Protein AF-A0A8H3FH02-F1 (afdb_monomer)

Solvent-accessible surface area (backbone atoms only — not comparable to full-atom values): 19212 Å² total; per-residue (Å²): 141,71,74,46,73,51,76,43,58,84,90,70,47,89,84,60,78,28,44,41,47,45,106,85,42,59,60,66,54,68,61,43,50,84,48,37,32,36,49,72,58,80,40,27,38,37,38,28,32,47,21,92,92,36,72,25,46,79,49,64,42,55,67,53,81,52,27,40,33,67,40,64,47,48,38,10,27,44,25,32,32,37,25,33,61,51,25,53,79,25,41,33,43,32,38,32,33,20,25,35,51,50,37,15,39,27,89,83,17,77,44,23,60,41,19,30,52,68,69,40,38,74,32,25,24,65,16,52,25,58,52,62,57,54,86,32,32,66,32,62,58,73,57,51,98,70,28,23,50,44,17,18,28,11,27,25,40,34,70,32,41,27,33,26,52,22,50,35,32,30,47,15,17,19,77,46,95,38,54,36,80,26,49,74,70,49,36,71,65,46,30,16,62,83,36,49,67,54,29,50,35,36,29,61,31,78,64,44,54,15,74,80,32,77,48,40,28,67,72,45,56,39,33,44,37,40,35,31,39,23,78,72,68,34,68,81,39,48,32,52,36,39,43,45,36,35,38,46,96,56,41,71,41,72,45,60,54,35,65,45,79,73,42,74,78,44,46,53,52,30,63,65,51,46,53,28,46,23,63,52,46,75,45,84,62,47,37,61,77,26,47,29,44,46,36,42,32,52,41,25,69,74,21,20,30,43,36,44,34,30,43,62,29,92,86,60,21,38,24,76,52,26,4,43,30,61,82,90,59,80,63,67,61,21,46,21,31,86,39,59,82,85,46,15,45,46,80,55,43,58,67,79,43,25,85,23,35,33,34,44,24,68,38,26,39,34,53,68,79,60,68,69,80,50,75,80,75,57,71,60,79,96,42,76,88

Secondary structure (DSSP, 8-state):
--PEEP-------SS--EEBSSTT-EE----HHHHH-EEEETTEEEEESEETTEE-EEEE-EEETTEEPEE--TTEEEEEEEEEEE--TTEEEEEEEE---TTTTTTT-TTB-SGGGGT----BTT--S--SEETTEE--TT-BTTB-S-EEE--EEEEEEE-SS-EEEEEE-BS-SS-EEE-TTHHHHSB-SS-EEEETTTTT-TTSEETTSSEEGGGS-EEEEEEEEETTSSTTS-EEEEEEEEEETTEEEEPPPP--TTS-S-SSEEHHHHHHHHHHTT---HHHHTTHHHHHHHHHHT-EEEEEEEEE-TTTTTHHHHSBSSTT--STT-B-SSS-TT---HHHHHHHSTT-EEEEEEEEEEETT-S---SS--EETTEE-

Nearest PDB structures (foldseek):
  1z3t-assembly1_A  TM=9.925E-01  e=2.910E-57  Phanerodontia chrysosporium
  2yg1-assembly2_B  TM=9.879E-01  e=1.497E-54  Heterobasidion annosum
  2yg1-assembly1_A  TM=9.868E-01  e=8.171E-54  Heterobasidion annosum
  5mcc-assembly2_B  TM=9.811E-01  e=7.712E-50  Daphnia pulex
  5mcc-assembly1_A  TM=9.808E-01  e=1.696E-49  Daphnia pulex

InterPro domains:
  IPR001722 Glycoside hydrolase, family 7 [PF00840] (22-372)
  IPR001722 Glycoside hydrolase, family 7 [PR00734] (13-32)
  IPR001722 Glycoside hydrolase, family 7 [PR00734] (68-88)
  IPR001722 Glycoside hydrolase, family 7 [PR00734] (88-106)
  IPR001722 Glycoside hydrolase, family 7 [PR00734] (112-128)
  IPR001722 Glycoside hydrolase, family 7 [PR00734] (151-174)
  IPR001722 Glycoside hydrolase, family 7 [PR00734] (215-228)
  IPR001722 Glycoside hydrolase, family 7 [PR00734] (304-323)
  IPR001722 Glycoside hydrolase, family 7 [PR00734] (354-371)
  IPR001722 Glycoside hydrolase, family 7 [PTHR33753] (22-372)
  IPR001722 Glycoside hydrolase, family 7 [cd07999] (23-366)
  IPR013320 Concanavalin A-like lectin/glucanase domain superfamily [SSF49899] (23-374)
  IPR037019 Glycoside hydrolase family 7, catalytic domain superfamily [G3DSA:2.70.100.10] (12-375)

Radius of gyration: 19.91 Å; Cα contacts (8 Å, |Δi|>4): 1061; chains: 1; bounding box: 54×48×49 Å

Structure (mmCIF, N/CA/C/O backbone):
data_AF-A0A8H3FH02-F1
#
_entry.id   AF-A0A8H3FH02-F1
#
loop_
_atom_site.group_PDB
_atom_site.id
_atom_site.type_symbol
_atom_site.label_atom_id
_atom_site.label_alt_id
_atom_site.label_comp_id
_atom_site.label_asym_id
_atom_site.label_entity_id
_atom_site.label_seq_id
_atom_site.pdbx_PDB_ins_code
_atom_site.Cartn_x
_atom_site.Cartn_y
_atom_site.Cartn_z
_atom_site.occupancy
_atom_site.B_iso_or_equiv
_atom_site.auth_seq_id
_atom_site.auth_comp_id
_atom_site.auth_asym_id
_atom_site.auth_atom_id
_atom_site.pdbx_PDB_model_num
ATOM 1 N N . MET A 1 1 ? -4.392 -26.216 10.093 1.00 33.03 1 MET A N 1
ATOM 2 C CA . MET A 1 1 ? -3.441 -25.429 10.916 1.00 33.03 1 MET A CA 1
ATOM 3 C C . MET A 1 1 ? -2.000 -25.574 10.419 1.00 33.03 1 MET A C 1
ATOM 5 O O . MET A 1 1 ? -1.136 -26.096 11.113 1.00 33.03 1 MET A O 1
ATOM 9 N N . SER A 1 2 ? -1.725 -25.128 9.193 1.00 32.81 2 SER A N 1
ATOM 10 C CA . SER A 1 2 ? -0.355 -24.883 8.726 1.00 32.81 2 SER A CA 1
ATOM 11 C C . SER A 1 2 ? -0.203 -23.371 8.617 1.00 32.81 2 SER A C 1
ATOM 13 O O . SER A 1 2 ? -0.520 -22.789 7.584 1.00 32.81 2 SER A O 1
ATOM 15 N N . ASN A 1 3 ? 0.233 -22.737 9.704 1.00 31.92 3 ASN A N 1
ATOM 16 C CA . ASN A 1 3 ? 0.634 -21.336 9.659 1.00 31.92 3 ASN A CA 1
ATOM 17 C C . ASN A 1 3 ? 1.955 -21.263 8.903 1.00 31.92 3 ASN A C 1
ATOM 19 O O . ASN A 1 3 ? 2.877 -22.033 9.186 1.00 31.92 3 ASN A O 1
ATOM 23 N N . ARG A 1 4 ? 2.037 -20.377 7.912 1.00 53.09 4 ARG A N 1
ATOM 24 C CA . ARG A 1 4 ? 3.291 -20.097 7.219 1.00 53.09 4 ARG A CA 1
ATOM 25 C C . ARG A 1 4 ? 3.812 -18.762 7.728 1.00 53.09 4 ARG A C 1
ATOM 27 O O . ARG A 1 4 ? 3.111 -17.757 7.655 1.00 53.09 4 ARG A O 1
ATOM 34 N N . GLU A 1 5 ? 5.022 -18.784 8.262 1.00 36.34 5 GLU A N 1
ATOM 35 C CA . GLU A 1 5 ? 5.764 -17.592 8.663 1.00 36.34 5 GLU A CA 1
ATOM 36 C C . GLU A 1 5 ? 6.735 -17.231 7.538 1.00 36.34 5 GLU A C 1
ATOM 38 O O . GLU A 1 5 ? 7.354 -18.112 6.930 1.00 36.34 5 GLU A O 1
ATOM 43 N N . ALA A 1 6 ? 6.849 -15.941 7.222 1.00 38.97 6 ALA A N 1
ATOM 44 C CA . ALA A 1 6 ? 7.897 -15.462 6.330 1.00 38.97 6 ALA A CA 1
ATOM 45 C C . ALA A 1 6 ? 9.110 -15.073 7.171 1.00 38.97 6 ALA A C 1
ATOM 47 O O . ALA A 1 6 ? 9.019 -14.194 8.024 1.00 38.97 6 ALA A O 1
ATOM 48 N N . SER A 1 7 ? 10.272 -15.653 6.869 1.00 34.09 7 SER A N 1
ATOM 49 C CA . SER A 1 7 ? 11.536 -14.982 7.161 1.00 34.09 7 SER A CA 1
ATOM 50 C C . SER A 1 7 ? 11.558 -13.698 6.335 1.00 34.09 7 SER A C 1
ATOM 52 O O . SER A 1 7 ? 11.570 -13.758 5.100 1.00 34.09 7 SER A O 1
ATOM 54 N N . VAL A 1 8 ? 11.467 -12.545 6.990 1.00 33.88 8 VAL A N 1
ATOM 55 C CA . VAL A 1 8 ? 11.400 -11.262 6.297 1.00 33.88 8 VAL A CA 1
ATOM 56 C C . VAL A 1 8 ? 12.713 -11.016 5.554 1.00 33.88 8 VAL A C 1
ATOM 58 O O . VAL A 1 8 ? 13.778 -11.037 6.155 1.00 33.88 8 VAL A O 1
ATOM 61 N N . ALA A 1 9 ? 12.584 -10.811 4.239 1.00 37.22 9 ALA A N 1
ATOM 62 C CA . ALA A 1 9 ? 13.593 -10.318 3.302 1.00 37.22 9 ALA A CA 1
ATOM 63 C C . ALA A 1 9 ? 14.990 -10.974 3.384 1.00 37.22 9 ALA A C 1
ATOM 65 O O . ALA A 1 9 ? 15.837 -10.604 4.193 1.00 37.22 9 ALA A O 1
ATOM 66 N N . ARG A 1 10 ? 15.303 -11.862 2.428 1.00 34.50 10 ARG A N 1
ATOM 67 C CA . ARG A 1 10 ? 16.705 -12.089 2.046 1.00 34.50 10 ARG A CA 1
ATOM 68 C C . ARG A 1 10 ? 17.214 -10.838 1.335 1.00 34.50 10 ARG A C 1
ATOM 70 O O . ARG A 1 10 ? 16.875 -10.600 0.179 1.00 34.50 10 ARG A O 1
ATOM 77 N N . LEU A 1 11 ? 18.012 -10.043 2.038 1.00 35.88 11 LEU A N 1
ATOM 78 C CA . LEU A 1 11 ? 18.842 -9.011 1.432 1.00 35.88 11 LEU A CA 1
ATOM 79 C C . LEU A 1 11 ? 20.050 -9.705 0.791 1.00 35.88 11 LEU A C 1
ATOM 81 O O . LEU A 1 11 ? 21.079 -9.884 1.432 1.00 35.88 11 LEU A O 1
ATOM 85 N N . GLU A 1 12 ? 19.919 -10.160 -0.453 1.00 38.66 12 GLU A N 1
ATOM 86 C CA . GLU A 1 12 ? 21.039 -10.738 -1.202 1.00 38.66 12 GLU A CA 1
ATOM 87 C C . GLU A 1 12 ? 21.181 -10.055 -2.564 1.00 38.66 12 GLU A C 1
ATOM 89 O O . GLU A 1 12 ? 20.394 -10.305 -3.469 1.00 38.66 12 GLU A O 1
ATOM 94 N N . SER A 1 13 ? 22.212 -9.212 -2.694 1.00 37.25 13 SER A N 1
ATOM 95 C CA . SER A 1 13 ? 23.101 -9.139 -3.865 1.00 37.25 13 SER A CA 1
ATOM 96 C C . SER A 1 13 ? 24.264 -8.179 -3.556 1.00 37.25 13 SER A C 1
ATOM 98 O O . SER A 1 13 ? 24.314 -7.048 -4.044 1.00 37.25 13 SER A O 1
ATOM 100 N N . GLU A 1 14 ? 25.222 -8.608 -2.735 1.00 41.44 14 GLU A N 1
ATOM 101 C CA . GLU A 1 14 ? 26.568 -8.037 -2.824 1.00 41.44 14 GLU A CA 1
ATOM 102 C C . GLU A 1 14 ? 27.255 -8.714 -4.024 1.00 41.44 14 GLU A C 1
ATOM 104 O O . GLU A 1 14 ? 27.441 -9.928 -4.036 1.00 41.44 14 GLU A O 1
ATOM 109 N N . ASN A 1 15 ? 27.597 -7.928 -5.049 1.00 38.50 15 ASN A N 1
ATOM 110 C CA . ASN A 1 15 ? 28.418 -8.298 -6.215 1.00 38.50 15 ASN A CA 1
ATOM 111 C C . ASN A 1 15 ? 27.794 -9.154 -7.334 1.00 38.50 15 ASN A C 1
ATOM 113 O O . ASN A 1 15 ? 28.319 -10.211 -7.681 1.00 38.50 15 ASN A O 1
ATOM 117 N N . SER A 1 16 ? 26.790 -8.635 -8.046 1.00 39.06 16 SER A N 1
ATOM 118 C CA . SER A 1 16 ? 26.701 -8.927 -9.490 1.00 39.06 16 SER A CA 1
ATOM 119 C C . SER A 1 16 ? 25.986 -7.813 -10.260 1.00 39.06 16 SER A C 1
ATOM 121 O O . SER A 1 16 ? 25.072 -7.184 -9.733 1.00 39.06 16 SER A O 1
ATOM 123 N N . LYS A 1 17 ? 26.419 -7.564 -11.502 1.00 43.31 17 LYS A N 1
ATOM 124 C CA . LYS A 1 17 ? 25.809 -6.622 -12.455 1.00 43.31 17 LYS A CA 1
ATOM 125 C C . LYS A 1 17 ? 24.930 -7.404 -13.425 1.00 43.31 17 LYS A C 1
ATOM 127 O O . LYS A 1 17 ? 25.424 -8.374 -13.995 1.00 43.31 17 LYS A O 1
ATOM 132 N N . HIS A 1 18 ? 23.685 -6.982 -13.647 1.00 50.03 18 HIS A N 1
ATOM 133 C CA . HIS A 1 18 ? 22.800 -7.624 -14.628 1.00 50.03 18 HIS A CA 1
ATOM 134 C C . HIS A 1 18 ? 22.129 -6.594 -15.550 1.00 50.03 18 HIS A C 1
ATOM 136 O O . HIS A 1 18 ? 21.572 -5.588 -15.109 1.00 50.03 18 HIS A O 1
ATOM 142 N N . GLU A 1 19 ? 22.224 -6.850 -16.855 1.00 46.00 19 GLU A N 1
ATOM 143 C CA . GLU A 1 19 ? 21.820 -5.943 -17.935 1.00 46.00 19 GLU A CA 1
ATOM 144 C C . GLU A 1 19 ? 20.288 -5.784 -18.029 1.00 46.00 19 GLU A C 1
ATOM 146 O O . GLU A 1 19 ? 19.524 -6.737 -17.870 1.00 46.00 19 GLU A O 1
ATOM 151 N N . ILE A 1 20 ? 19.802 -4.578 -18.329 1.00 48.56 20 ILE A N 1
ATOM 152 C CA . ILE A 1 20 ? 18.399 -4.361 -18.715 1.00 48.56 20 ILE A CA 1
ATOM 153 C C . ILE A 1 20 ? 18.370 -3.549 -20.002 1.00 48.56 20 ILE A C 1
ATOM 155 O O . ILE A 1 20 ? 18.660 -2.358 -19.986 1.00 48.56 20 ILE A O 1
ATOM 159 N N . GLY A 1 21 ? 17.941 -4.181 -21.097 1.00 47.09 21 GLY A N 1
ATOM 160 C CA . GLY A 1 21 ? 17.237 -3.537 -22.215 1.00 47.09 21 GLY A CA 1
ATOM 161 C C . GLY A 1 21 ? 17.905 -2.376 -22.945 1.00 47.09 21 GLY A C 1
ATOM 162 O O . GLY A 1 21 ? 17.241 -1.672 -23.701 1.00 47.09 21 GLY A O 1
ATOM 163 N N . TYR A 1 22 ? 19.197 -2.190 -22.735 1.00 52.09 22 TYR A N 1
ATOM 164 C CA . TYR A 1 22 ? 20.108 -1.351 -23.492 1.00 52.09 22 TYR A CA 1
ATOM 165 C C . TYR A 1 22 ? 21.463 -2.031 -23.321 1.00 52.09 22 TYR A C 1
ATOM 167 O O . TYR A 1 22 ? 21.837 -2.296 -22.178 1.00 52.09 22 TYR A O 1
ATOM 175 N N . ASP A 1 23 ? 22.216 -2.263 -24.396 1.00 56.75 23 ASP A N 1
ATOM 176 C CA . ASP A 1 23 ? 23.540 -2.922 -24.348 1.00 56.75 23 ASP A CA 1
ATOM 177 C C . ASP A 1 23 ? 24.574 -2.182 -23.455 1.00 56.75 23 ASP A C 1
ATOM 179 O O . ASP A 1 23 ? 25.724 -2.592 -23.349 1.00 56.75 23 ASP A O 1
ATOM 183 N N . ASN A 1 24 ? 24.176 -1.083 -22.798 1.00 76.38 24 ASN A N 1
ATOM 184 C CA . ASN A 1 24 ? 25.019 -0.188 -22.012 1.00 76.38 24 ASN A CA 1
ATOM 185 C C . ASN A 1 24 ? 24.501 0.106 -20.583 1.00 76.38 24 ASN A C 1
ATOM 187 O O . ASN A 1 24 ? 25.092 0.948 -19.907 1.00 76.38 24 ASN A O 1
ATOM 191 N N . CYS A 1 25 ? 23.395 -0.493 -20.108 1.00 83.38 25 CYS A N 1
ATOM 192 C CA . CYS A 1 25 ? 22.839 -0.197 -18.773 1.00 83.38 25 CYS A CA 1
ATOM 193 C C . CYS A 1 25 ? 22.520 -1.461 -17.959 1.00 83.38 25 CYS A C 1
ATOM 195 O O . CYS A 1 25 ? 21.939 -2.420 -18.463 1.00 83.38 25 CYS A O 1
ATOM 197 N N . ALA A 1 26 ? 22.853 -1.428 -16.668 1.00 85.62 26 ALA A N 1
ATOM 198 C CA . ALA A 1 26 ? 22.609 -2.509 -15.718 1.00 85.62 26 ALA A CA 1
ATOM 199 C C . ALA A 1 26 ? 22.081 -1.952 -14.391 1.00 85.62 26 ALA A C 1
ATOM 201 O O . ALA A 1 26 ? 22.486 -0.864 -13.972 1.00 85.62 26 ALA A O 1
ATOM 202 N N . LEU A 1 27 ? 21.204 -2.712 -13.729 1.00 88.19 27 LEU A N 1
ATOM 203 C CA . LEU A 1 27 ? 20.949 -2.516 -12.302 1.00 88.19 27 LEU A CA 1
ATOM 204 C C . LEU A 1 27 ? 22.044 -3.252 -11.524 1.00 88.19 27 LEU A C 1
ATOM 206 O O . LEU A 1 27 ? 22.425 -4.369 -11.881 1.00 88.19 27 LEU A O 1
ATOM 210 N N . ASP A 1 28 ? 22.572 -2.595 -10.496 1.00 87.81 28 ASP A N 1
ATOM 211 C CA . ASP A 1 28 ? 23.646 -3.121 -9.653 1.00 87.81 28 ASP A CA 1
ATOM 212 C C . ASP A 1 28 ? 23.121 -3.436 -8.247 1.00 87.81 28 ASP A C 1
ATOM 214 O O . ASP A 1 28 ? 21.986 -3.097 -7.897 1.00 87.81 28 ASP A O 1
ATOM 218 N N . GLY A 1 29 ? 23.952 -4.100 -7.448 1.00 87.75 29 GLY A N 1
ATOM 219 C CA . GLY A 1 29 ? 23.642 -4.423 -6.061 1.00 87.75 29 GLY A CA 1
ATOM 220 C C . GLY A 1 29 ? 23.408 -3.187 -5.185 1.00 87.75 29 GLY A C 1
ATOM 221 O O . GLY A 1 29 ? 23.867 -2.081 -5.476 1.00 87.75 29 GLY A O 1
ATOM 222 N N . ALA A 1 30 ? 22.701 -3.390 -4.075 1.00 91.81 30 ALA A N 1
ATOM 223 C CA . ALA A 1 30 ? 22.336 -2.336 -3.136 1.00 91.81 30 ALA A CA 1
ATOM 224 C C . ALA A 1 30 ? 22.988 -2.558 -1.766 1.00 91.81 30 ALA A C 1
ATOM 226 O O . ALA A 1 30 ? 22.805 -3.602 -1.141 1.00 91.81 30 ALA A O 1
ATOM 227 N N . ALA A 1 31 ? 23.674 -1.537 -1.247 1.00 95.06 31 ALA A N 1
ATOM 228 C CA . ALA A 1 31 ? 24.091 -1.499 0.152 1.00 95.06 31 ALA A CA 1
ATOM 229 C C . ALA A 1 31 ? 22.902 -1.058 1.030 1.00 95.06 31 ALA A C 1
ATOM 231 O O . ALA A 1 31 ? 22.778 0.105 1.410 1.00 95.06 31 ALA A O 1
ATOM 232 N N . TYR A 1 32 ? 21.988 -1.996 1.302 1.00 95.75 32 TYR A N 1
ATOM 233 C CA . TYR A 1 32 ? 20.681 -1.753 1.935 1.00 95.75 32 TYR A CA 1
ATOM 234 C C . TYR A 1 32 ? 20.737 -0.852 3.177 1.00 95.75 32 TYR A C 1
ATOM 236 O O . TYR A 1 32 ? 20.010 0.137 3.250 1.00 95.75 32 TYR A O 1
ATOM 244 N N . SER A 1 33 ? 21.625 -1.148 4.129 1.00 96.69 33 SER A N 1
ATOM 245 C CA . SER A 1 33 ? 21.697 -0.383 5.378 1.00 96.69 33 SER A CA 1
ATOM 246 C C . SER A 1 33 ? 22.333 0.995 5.188 1.00 96.69 33 SER A C 1
ATOM 248 O O . SER A 1 33 ? 21.734 1.997 5.567 1.00 96.69 33 SER A O 1
ATOM 250 N N . SER A 1 34 ? 23.524 1.071 4.588 1.00 96.81 34 SER A N 1
ATOM 251 C CA . SER A 1 34 ? 24.297 2.318 4.518 1.00 96.81 34 SER A CA 1
ATOM 252 C C . SER A 1 34 ? 23.807 3.299 3.452 1.00 96.81 34 SER A C 1
ATOM 254 O O . SER A 1 34 ? 24.059 4.494 3.580 1.00 96.81 34 SER A O 1
ATOM 256 N N . THR A 1 35 ? 23.126 2.824 2.406 1.00 95.00 35 THR A N 1
ATOM 257 C CA . THR A 1 35 ? 22.598 3.674 1.327 1.00 95.00 35 THR A CA 1
ATOM 258 C C . THR A 1 35 ? 21.104 3.943 1.460 1.00 95.00 35 THR A C 1
ATOM 260 O O . THR A 1 35 ? 20.670 5.029 1.089 1.00 95.00 35 THR A O 1
ATOM 263 N N . TYR A 1 36 ? 20.320 2.991 1.976 1.00 96.25 36 TYR A N 1
ATOM 264 C CA . TYR A 1 36 ? 18.853 3.067 1.952 1.00 96.25 36 TYR A CA 1
ATOM 265 C C . TYR A 1 36 ? 18.198 2.976 3.335 1.00 96.25 36 TYR A C 1
ATOM 267 O O . TYR A 1 36 ? 16.976 3.011 3.422 1.00 96.25 36 TYR A O 1
ATOM 275 N N . GLY A 1 37 ? 18.970 2.835 4.418 1.00 97.94 37 GLY A N 1
ATOM 276 C CA . GLY A 1 37 ? 18.413 2.768 5.773 1.00 97.94 37 GLY A CA 1
ATOM 277 C C . GLY A 1 37 ? 17.561 1.524 6.033 1.00 97.94 37 GLY A C 1
ATOM 278 O O . GLY A 1 37 ? 16.748 1.519 6.957 1.00 97.94 37 GLY A O 1
ATOM 279 N N . ILE A 1 38 ? 17.728 0.474 5.223 1.00 98.56 38 ILE A N 1
ATOM 280 C CA . ILE A 1 38 ? 16.972 -0.775 5.330 1.00 98.56 38 ILE A CA 1
ATOM 281 C C . ILE A 1 38 ? 17.786 -1.768 6.151 1.00 98.56 38 ILE A C 1
ATOM 283 O O . ILE A 1 38 ? 18.923 -2.099 5.800 1.00 98.56 38 ILE A O 1
ATOM 287 N N . THR A 1 39 ? 17.203 -2.275 7.232 1.00 98.12 39 THR A N 1
ATOM 288 C CA . THR A 1 39 ? 17.825 -3.304 8.072 1.00 98.12 39 THR A CA 1
ATOM 289 C C . THR A 1 39 ? 16.844 -4.423 8.386 1.00 98.12 39 THR A C 1
ATOM 291 O O . THR A 1 39 ? 15.629 -4.228 8.404 1.00 98.12 39 THR A O 1
ATOM 294 N N . THR A 1 40 ? 17.379 -5.614 8.641 1.00 96.06 40 THR A N 1
ATOM 295 C CA . THR A 1 40 ? 16.605 -6.785 9.058 1.00 96.06 40 THR A CA 1
ATOM 296 C C . THR A 1 40 ? 17.197 -7.383 10.326 1.00 96.06 40 THR A C 1
ATOM 298 O O . THR A 1 40 ? 18.418 -7.453 10.468 1.00 96.06 40 THR A O 1
ATOM 301 N N . SER A 1 41 ? 16.346 -7.860 11.229 1.00 94.06 41 SER A N 1
ATOM 302 C CA . SER A 1 41 ? 16.748 -8.617 12.416 1.00 94.06 41 SER A CA 1
ATOM 303 C C . SER A 1 41 ? 15.714 -9.702 12.689 1.00 94.06 41 SER A C 1
ATOM 305 O O . SER A 1 41 ? 14.567 -9.398 13.012 1.00 94.06 41 SER A O 1
ATOM 307 N N . GLY A 1 42 ? 16.102 -10.968 12.519 1.00 94.19 42 GLY A N 1
ATOM 308 C CA . GLY A 1 42 ? 15.174 -12.095 12.617 1.00 94.19 42 GLY A CA 1
ATOM 309 C C . GLY A 1 42 ? 14.036 -11.987 11.599 1.00 94.19 42 GLY A C 1
ATOM 310 O O . GLY A 1 42 ? 14.269 -12.008 10.394 1.00 94.19 42 GLY A O 1
ATOM 311 N N . ASP A 1 43 ? 12.809 -11.873 12.095 1.00 94.25 43 ASP A N 1
ATOM 312 C CA . ASP A 1 43 ? 11.575 -11.725 11.320 1.00 94.25 43 ASP A CA 1
ATOM 313 C C . ASP A 1 43 ? 11.135 -10.259 11.153 1.00 94.25 43 ASP A C 1
ATOM 315 O O . ASP A 1 43 ? 9.999 -10.001 10.768 1.00 94.25 43 ASP A O 1
ATOM 319 N N . THR A 1 44 ? 11.993 -9.294 11.487 1.00 96.75 44 THR A N 1
ATOM 320 C CA . THR A 1 44 ? 11.685 -7.861 11.428 1.00 96.75 44 THR A CA 1
ATOM 321 C C . THR A 1 44 ? 12.456 -7.188 10.303 1.00 96.75 44 THR A C 1
ATOM 323 O O . THR A 1 44 ? 13.665 -7.387 10.182 1.00 96.75 44 THR A O 1
ATOM 326 N N . ILE A 1 45 ? 11.779 -6.331 9.538 1.00 98.31 45 ILE A N 1
ATOM 327 C CA . ILE A 1 45 ? 12.389 -5.324 8.665 1.00 98.31 45 ILE A CA 1
ATOM 328 C C . ILE A 1 45 ? 12.100 -3.932 9.207 1.00 98.31 45 ILE A C 1
ATOM 330 O O . ILE A 1 45 ? 10.968 -3.631 9.578 1.00 98.31 45 ILE A O 1
ATOM 334 N N . ASN A 1 46 ? 13.121 -3.083 9.220 1.00 98.44 46 ASN A N 1
ATOM 335 C CA . ASN A 1 46 ? 13.007 -1.671 9.540 1.00 98.44 46 ASN A CA 1
ATOM 336 C C . ASN A 1 46 ? 13.382 -0.839 8.309 1.00 98.44 46 ASN A C 1
ATOM 338 O O . ASN A 1 46 ? 14.439 -1.061 7.712 1.00 98.44 46 ASN A O 1
ATOM 342 N N . LEU A 1 47 ? 12.522 0.111 7.949 1.00 98.75 47 LEU A N 1
ATOM 343 C CA . LEU A 1 47 ? 12.701 1.018 6.820 1.00 98.75 47 LEU A CA 1
ATOM 344 C C . LEU A 1 47 ? 12.878 2.445 7.350 1.00 98.75 47 LEU A C 1
ATOM 346 O O . LEU A 1 47 ? 11.915 3.050 7.822 1.00 98.75 47 LEU A O 1
ATOM 350 N N . GLY A 1 48 ? 14.103 2.968 7.278 1.00 98.50 48 GLY A N 1
ATOM 351 C CA . GLY A 1 48 ? 14.389 4.370 7.584 1.00 98.50 48 GLY A CA 1
ATOM 352 C C . GLY A 1 48 ? 13.936 5.308 6.464 1.00 98.50 48 GLY A C 1
ATOM 353 O O . GLY A 1 48 ? 13.947 4.931 5.292 1.00 98.50 48 GLY A O 1
ATOM 354 N N . PHE A 1 49 ? 13.544 6.530 6.823 1.00 98.75 49 PHE A N 1
ATOM 355 C CA . PHE A 1 49 ? 13.055 7.514 5.862 1.00 98.75 49 PHE A CA 1
ATOM 356 C C . PHE A 1 49 ? 14.188 8.182 5.074 1.00 98.75 49 PHE A C 1
ATOM 358 O O . PHE A 1 49 ? 14.229 8.035 3.859 1.00 98.75 49 PHE A O 1
ATOM 365 N N . VAL A 1 50 ? 15.136 8.865 5.725 1.00 98.56 50 VAL A N 1
ATOM 366 C CA . VAL A 1 50 ? 16.262 9.525 5.036 1.00 98.56 50 VAL A CA 1
ATOM 367 C C . VAL A 1 50 ? 17.586 8.866 5.413 1.00 98.56 50 VAL A C 1
ATOM 369 O O . VAL A 1 50 ? 17.918 8.721 6.588 1.00 98.56 50 VAL A O 1
ATOM 372 N N . THR A 1 51 ? 18.377 8.477 4.410 1.00 97.38 51 THR A N 1
ATOM 373 C CA . THR A 1 51 ? 19.741 7.945 4.583 1.00 97.38 51 THR A CA 1
ATOM 374 C C . THR A 1 51 ? 20.678 8.558 3.549 1.00 97.38 51 THR A C 1
ATOM 376 O O . THR A 1 51 ? 20.615 8.243 2.362 1.00 97.38 51 THR A O 1
ATOM 379 N N . GLY A 1 52 ? 21.567 9.453 3.987 1.00 96.12 52 GLY A N 1
ATOM 380 C CA . GLY A 1 52 ? 22.391 10.232 3.062 1.00 96.12 52 GLY A CA 1
ATOM 381 C C . GLY A 1 52 ? 21.512 11.098 2.156 1.00 96.12 52 GLY A C 1
ATOM 382 O O . GLY A 1 52 ? 20.807 11.973 2.645 1.00 96.12 52 GLY A O 1
ATOM 383 N N . SER A 1 53 ? 21.561 10.848 0.846 1.00 95.50 53 SER A N 1
ATOM 384 C CA . SER A 1 53 ? 20.703 11.493 -0.158 1.00 95.50 53 SER A CA 1
ATOM 385 C C . SER A 1 53 ? 19.498 10.641 -0.579 1.00 95.50 53 SER A C 1
ATOM 387 O O . SER A 1 53 ? 18.766 11.041 -1.481 1.00 95.50 53 SER A O 1
ATOM 389 N N . SER A 1 54 ? 19.337 9.440 -0.017 1.00 95.62 54 SER A N 1
ATOM 390 C CA . SER A 1 54 ? 18.210 8.557 -0.318 1.00 95.62 54 SER A CA 1
ATOM 391 C C . SER A 1 54 ? 17.022 8.920 0.563 1.00 95.62 54 SER A C 1
ATOM 393 O O . SER A 1 54 ? 17.181 9.046 1.780 1.00 95.62 54 SER A O 1
ATOM 395 N N . VAL A 1 55 ? 15.850 9.033 -0.057 1.00 98.06 55 VAL A N 1
ATOM 396 C CA . VAL A 1 55 ? 14.570 9.297 0.602 1.00 98.06 55 VAL A CA 1
ATOM 397 C C . VAL A 1 55 ? 13.634 8.133 0.313 1.00 98.06 55 VAL A C 1
ATOM 399 O O . VAL A 1 55 ? 13.401 7.775 -0.842 1.00 98.06 55 VAL A O 1
ATOM 402 N N . GLY A 1 56 ? 13.122 7.532 1.377 1.00 98.06 56 GLY A N 1
ATOM 403 C CA . GLY A 1 56 ? 12.217 6.404 1.320 1.00 98.06 56 GLY A CA 1
ATOM 404 C C . GLY A 1 56 ? 12.848 5.114 0.798 1.00 98.06 56 GLY A C 1
ATOM 405 O O . GLY A 1 56 ? 14.023 5.021 0.434 1.00 98.06 56 GLY A O 1
ATOM 406 N N . SER A 1 57 ? 12.027 4.072 0.763 1.00 98.44 57 SER A N 1
ATOM 407 C CA . SER A 1 57 ? 12.379 2.804 0.129 1.00 98.44 57 SER A CA 1
ATOM 408 C C . SER A 1 57 ? 11.142 1.981 -0.198 1.00 98.44 57 SER A C 1
ATOM 410 O O . SER A 1 57 ? 10.085 2.153 0.406 1.00 98.44 57 SER A O 1
ATOM 412 N N . ARG A 1 58 ? 11.286 1.054 -1.150 1.00 98.69 58 ARG A N 1
ATOM 413 C CA . ARG A 1 58 ? 10.294 0.028 -1.479 1.00 98.69 58 ARG A CA 1
ATOM 414 C C . ARG A 1 58 ? 10.998 -1.303 -1.695 1.00 98.69 58 ARG A C 1
ATOM 416 O O . ARG A 1 58 ? 11.931 -1.385 -2.491 1.00 98.69 58 ARG A O 1
ATOM 423 N N . VAL A 1 59 ? 10.535 -2.339 -1.008 1.00 98.69 59 VAL A N 1
ATOM 424 C CA . VAL A 1 59 ? 11.080 -3.698 -1.083 1.00 98.69 59 VAL A CA 1
ATOM 425 C C . VAL A 1 59 ? 9.971 -4.721 -1.291 1.00 98.69 59 VAL A C 1
ATOM 427 O O . VAL A 1 59 ? 8.808 -4.478 -0.968 1.00 98.69 59 VAL A O 1
ATOM 430 N N . TYR A 1 60 ? 10.343 -5.885 -1.816 1.00 98.62 60 TYR A N 1
ATOM 431 C CA . TYR A 1 60 ? 9.425 -6.967 -2.156 1.00 98.62 60 TYR A CA 1
ATOM 432 C C . TYR A 1 60 ? 9.774 -8.223 -1.368 1.00 98.62 60 TYR A C 1
ATOM 434 O O . TYR A 1 60 ? 10.951 -8.514 -1.146 1.00 98.62 60 TYR A O 1
ATOM 442 N N . LEU A 1 61 ? 8.770 -9.011 -0.980 1.00 98.12 61 LEU A N 1
ATOM 443 C CA . LEU A 1 61 ? 9.054 -10.307 -0.372 1.00 98.12 61 LEU A CA 1
ATOM 444 C C . LEU A 1 61 ? 9.494 -11.316 -1.440 1.00 98.12 61 LEU A C 1
ATOM 446 O O . LEU A 1 61 ? 8.739 -11.653 -2.355 1.00 98.12 61 LEU A O 1
ATOM 450 N N . MET A 1 62 ? 10.707 -11.837 -1.282 1.00 97.69 62 MET A N 1
ATOM 451 C CA . MET A 1 62 ? 11.295 -12.857 -2.148 1.00 97.69 62 MET A CA 1
ATOM 452 C C . MET A 1 62 ? 10.920 -14.265 -1.662 1.00 97.69 62 MET A C 1
ATOM 454 O O . MET A 1 62 ? 10.916 -14.535 -0.463 1.00 97.69 62 MET A O 1
ATOM 458 N N . GLN A 1 63 ? 10.610 -15.173 -2.588 1.00 96.75 63 GLN A N 1
ATOM 459 C CA . GLN A 1 63 ? 10.528 -16.610 -2.301 1.00 96.75 63 GLN A CA 1
ATOM 460 C C . GLN A 1 63 ? 11.922 -17.248 -2.306 1.00 96.75 63 GLN A C 1
ATOM 462 O O . GLN A 1 63 ? 12.214 -18.119 -1.491 1.00 96.75 63 GLN A O 1
ATOM 467 N N . ASP A 1 64 ? 12.749 -16.819 -3.252 1.00 96.31 64 ASP A N 1
ATOM 468 C CA . ASP A 1 64 ? 14.133 -17.226 -3.473 1.00 96.31 64 ASP A CA 1
ATOM 469 C C . ASP A 1 64 ? 14.862 -16.085 -4.207 1.00 96.31 64 ASP A C 1
ATOM 471 O O . ASP A 1 64 ? 14.268 -15.042 -4.470 1.00 96.31 64 ASP A O 1
ATOM 475 N N . ASN A 1 65 ? 16.139 -16.256 -4.547 1.00 94.06 65 ASN A N 1
ATOM 476 C CA . ASN A 1 65 ? 16.981 -15.174 -5.075 1.00 94.06 65 ASN A CA 1
ATOM 477 C C . ASN A 1 65 ? 16.546 -14.636 -6.452 1.00 94.06 65 ASN A C 1
ATOM 479 O O . ASN A 1 65 ? 17.071 -13.620 -6.898 1.00 94.06 65 ASN A O 1
ATOM 483 N N . SER A 1 66 ? 15.623 -15.295 -7.156 1.00 96.06 66 SER A N 1
ATOM 484 C CA . SER A 1 66 ? 15.195 -14.879 -8.501 1.00 96.06 66 SER A CA 1
ATOM 485 C C . SER A 1 66 ? 13.682 -14.811 -8.668 1.00 96.06 66 SER A C 1
ATOM 487 O O . SER A 1 66 ? 13.206 -14.538 -9.769 1.00 96.06 66 SER A O 1
ATOM 489 N N . ASN A 1 67 ? 12.920 -15.034 -7.597 1.00 98.38 67 ASN A N 1
ATOM 490 C CA . ASN A 1 67 ? 11.467 -15.036 -7.639 1.00 98.38 67 ASN A CA 1
ATOM 491 C C . ASN A 1 67 ? 10.882 -14.313 -6.430 1.00 98.38 67 ASN A C 1
ATOM 493 O O . ASN A 1 67 ? 11.188 -14.631 -5.279 1.00 98.38 67 ASN A O 1
ATOM 497 N N . TYR A 1 68 ? 9.938 -13.415 -6.689 1.00 98.75 68 TYR A N 1
ATOM 498 C CA . TYR A 1 68 ? 9.041 -12.912 -5.663 1.00 98.75 68 TYR A CA 1
ATOM 499 C C . TYR A 1 68 ? 8.176 -14.035 -5.092 1.00 98.75 68 TYR A C 1
ATOM 501 O O . TYR A 1 68 ? 7.863 -15.037 -5.746 1.00 98.75 68 TYR A O 1
ATOM 509 N N . ARG A 1 69 ? 7.729 -13.850 -3.854 1.00 98.38 69 ARG A N 1
ATOM 510 C CA . ARG A 1 69 ? 6.681 -14.679 -3.275 1.00 98.38 69 ARG A CA 1
ATOM 511 C C . ARG A 1 69 ? 5.329 -14.210 -3.807 1.00 98.38 69 ARG A C 1
ATOM 513 O O . ARG A 1 69 ? 4.946 -13.061 -3.610 1.00 98.38 69 ARG A O 1
ATOM 520 N N . LYS A 1 70 ? 4.598 -15.117 -4.461 1.00 98.25 70 LYS A N 1
ATOM 521 C CA . LYS A 1 70 ? 3.219 -14.887 -4.916 1.00 98.25 70 LYS A CA 1
ATOM 522 C C . LYS A 1 70 ? 2.228 -15.397 -3.874 1.00 98.25 70 LYS A C 1
ATOM 524 O O . LYS A 1 70 ? 2.390 -16.497 -3.344 1.00 98.25 70 LYS A O 1
ATOM 529 N N . PHE A 1 71 ? 1.192 -14.610 -3.619 1.00 98.56 71 PHE A N 1
ATOM 530 C CA . PHE A 1 71 ? 0.155 -14.890 -2.634 1.00 98.56 71 PHE A CA 1
ATOM 531 C C . PHE A 1 71 ? -1.220 -14.932 -3.287 1.00 98.56 71 PHE A C 1
ATOM 533 O O . PHE A 1 71 ? -1.622 -13.972 -3.941 1.00 98.56 71 PHE A O 1
ATOM 540 N N . ASN A 1 72 ? -1.947 -16.021 -3.053 1.00 98.38 72 ASN A N 1
ATOM 541 C CA . ASN A 1 72 ? -3.400 -16.049 -3.162 1.00 98.38 72 ASN A CA 1
ATOM 542 C C . ASN A 1 72 ? -3.956 -16.061 -1.735 1.00 98.38 72 ASN A C 1
ATOM 544 O O . ASN A 1 72 ? -3.714 -17.020 -1.003 1.00 98.38 72 ASN A O 1
ATOM 548 N N . LEU A 1 73 ? -4.643 -14.986 -1.346 1.00 98.31 73 LEU A N 1
ATOM 549 C CA . LEU A 1 73 ? -5.180 -14.806 0.006 1.00 98.31 73 LEU A CA 1
ATOM 550 C C . LEU A 1 73 ? -6.687 -15.080 0.096 1.00 98.31 73 LEU A C 1
ATOM 552 O O . LEU A 1 73 ? -7.263 -14.906 1.164 1.00 98.31 73 LEU A O 1
ATOM 556 N N . LEU A 1 74 ? -7.336 -15.507 -0.994 1.00 98.75 74 LEU A N 1
ATOM 557 C CA . LEU A 1 74 ? -8.771 -15.785 -0.991 1.00 98.75 74 LEU A CA 1
ATOM 558 C C . LEU A 1 74 ? -9.146 -16.879 0.009 1.00 98.75 74 LEU A C 1
ATOM 560 O O . LEU A 1 74 ? -8.524 -17.941 0.046 1.00 98.75 74 LEU A O 1
ATOM 564 N N . ASN A 1 75 ? -10.210 -16.617 0.770 1.00 98.56 75 ASN A N 1
ATOM 565 C CA . ASN A 1 75 ? -10.675 -17.441 1.882 1.00 98.56 75 ASN A CA 1
ATOM 566 C C . ASN A 1 75 ? -9.573 -17.756 2.903 1.00 98.56 75 ASN A C 1
ATOM 568 O O . ASN A 1 75 ? -9.487 -18.856 3.452 1.00 98.56 75 ASN A O 1
ATOM 572 N N . GLY A 1 76 ? -8.708 -16.777 3.119 1.00 97.81 76 GLY A N 1
ATOM 573 C CA . GLY A 1 76 ? -7.635 -16.812 4.089 1.00 97.81 76 GLY A CA 1
ATOM 574 C C . GLY A 1 76 ? -7.402 -15.427 4.663 1.00 97.81 76 GLY A C 1
ATOM 575 O O . GLY A 1 76 ? -8.188 -14.494 4.465 1.00 97.81 76 GLY A O 1
ATOM 576 N N . GLU A 1 77 ? -6.302 -15.299 5.386 1.00 98.19 77 GLU A N 1
ATOM 577 C CA . GLU A 1 77 ? -5.931 -14.053 6.038 1.00 98.19 77 GLU A CA 1
ATOM 578 C C . GLU A 1 77 ? -4.432 -13.783 5.969 1.00 98.19 77 GLU A C 1
ATOM 580 O O . GLU A 1 77 ? -3.616 -14.686 5.757 1.00 98.19 77 GLU A O 1
ATOM 585 N N . PHE A 1 78 ? -4.095 -12.510 6.142 1.00 98.69 78 PHE A N 1
ATOM 586 C CA . PHE A 1 78 ? -2.738 -12.004 6.246 1.00 98.69 78 PHE A CA 1
ATOM 587 C C . PHE A 1 78 ? -2.628 -11.148 7.504 1.00 98.69 78 PHE A C 1
ATOM 589 O O . PHE A 1 78 ? -3.461 -10.265 7.734 1.00 98.69 78 PHE A O 1
ATOM 596 N N . ALA A 1 79 ? -1.598 -11.406 8.301 1.00 98.31 79 ALA A N 1
ATOM 597 C CA . ALA A 1 79 ? -1.324 -10.689 9.529 1.00 98.31 79 ALA A CA 1
ATOM 598 C C . ALA A 1 79 ? 0.144 -10.287 9.628 1.00 98.31 79 ALA A C 1
ATOM 600 O O . ALA A 1 79 ? 1.032 -10.969 9.118 1.00 98.31 79 ALA A O 1
ATOM 601 N N . PHE A 1 80 ? 0.396 -9.169 10.294 1.00 98.25 80 PHE A N 1
ATOM 602 C CA . PHE A 1 80 ? 1.738 -8.664 10.552 1.00 98.25 80 PHE A CA 1
ATOM 603 C C . PHE A 1 80 ? 1.733 -7.763 11.783 1.00 98.25 80 PHE A C 1
ATOM 605 O O . PHE A 1 80 ? 0.695 -7.236 12.189 1.00 98.25 80 PHE A O 1
ATOM 612 N N . TYR A 1 81 ? 2.906 -7.579 12.372 1.00 97.31 81 TYR A N 1
ATOM 613 C CA . TYR A 1 81 ? 3.158 -6.537 13.354 1.00 97.31 81 TYR A CA 1
ATOM 614 C C . TYR A 1 81 ? 3.697 -5.292 12.669 1.00 97.31 81 TYR A C 1
ATOM 616 O O . TYR A 1 81 ? 4.538 -5.391 11.773 1.00 97.31 81 TYR A O 1
ATOM 624 N N . VAL A 1 82 ? 3.270 -4.128 13.149 1.00 98.31 82 VAL A N 1
ATOM 625 C CA . VAL A 1 82 ? 3.800 -2.838 12.721 1.00 98.31 82 VAL A CA 1
ATOM 626 C C . VAL A 1 82 ? 4.132 -1.937 13.906 1.00 98.31 82 VAL A C 1
ATOM 628 O O . VAL A 1 82 ? 3.381 -1.876 14.884 1.00 98.31 82 VAL A O 1
ATOM 631 N N . ASP A 1 83 ? 5.261 -1.238 13.790 1.00 98.19 83 ASP A N 1
ATOM 632 C CA . ASP A 1 83 ? 5.618 -0.082 14.614 1.00 98.19 83 ASP A CA 1
ATOM 633 C C . ASP A 1 83 ? 5.586 1.178 13.744 1.00 98.19 83 ASP A C 1
ATOM 635 O O . ASP A 1 83 ? 6.430 1.353 12.864 1.00 98.19 83 ASP A O 1
ATOM 639 N N . VAL A 1 84 ? 4.604 2.046 13.996 1.00 97.88 84 VAL A N 1
ATOM 640 C CA . VAL A 1 84 ? 4.472 3.370 13.363 1.00 97.88 84 VAL A CA 1
ATOM 641 C C . VAL A 1 84 ? 4.780 4.512 14.333 1.00 97.88 84 VAL A C 1
ATOM 643 O O . VAL A 1 84 ? 4.553 5.669 13.993 1.00 97.88 84 VAL A O 1
ATOM 646 N N . SER A 1 85 ? 5.274 4.224 15.542 1.00 97.50 85 SER A N 1
ATOM 647 C CA . SER A 1 85 ? 5.417 5.213 16.626 1.00 97.50 85 SER A CA 1
ATOM 648 C C . SER A 1 85 ? 6.386 6.359 16.310 1.00 97.50 85 SER A C 1
ATOM 650 O O . SER A 1 85 ? 6.355 7.396 16.971 1.00 97.50 85 SER A O 1
ATOM 652 N N . GLN A 1 86 ? 7.244 6.178 15.302 1.00 96.62 86 GLN A N 1
ATOM 653 C CA . GLN A 1 86 ? 8.178 7.183 14.786 1.00 96.62 86 GLN A CA 1
ATOM 654 C C . GLN A 1 86 ? 7.813 7.665 13.377 1.00 96.62 86 GLN A C 1
ATOM 656 O O . GLN A 1 86 ? 8.663 8.212 12.677 1.00 96.62 86 GLN A O 1
ATOM 661 N N . LEU A 1 87 ? 6.567 7.453 12.951 1.00 97.81 87 LEU A N 1
ATOM 662 C CA . LEU A 1 87 ? 6.085 7.823 11.629 1.00 97.81 87 LEU A CA 1
ATOM 663 C C . LEU A 1 87 ? 5.066 8.976 11.751 1.00 97.81 87 LEU A C 1
ATOM 665 O O . LEU A 1 87 ? 3.911 8.726 12.106 1.00 97.81 87 LEU A O 1
ATOM 669 N N . PRO A 1 88 ? 5.491 10.239 11.553 1.00 98.44 88 PRO A N 1
ATOM 670 C CA . PRO A 1 88 ? 4.658 11.427 11.745 1.00 98.44 88 PRO A CA 1
ATOM 671 C C . PRO A 1 88 ? 3.672 11.673 10.588 1.00 98.44 88 PRO A C 1
ATOM 673 O O . PRO A 1 88 ? 3.656 10.932 9.606 1.00 98.44 88 PRO A O 1
ATOM 676 N N . CYS A 1 89 ? 2.870 12.739 10.712 1.00 98.81 89 CYS A N 1
ATOM 677 C CA . CYS A 1 89 ? 2.071 13.297 9.614 1.00 98.81 89 CYS A CA 1
ATOM 678 C C . CYS A 1 89 ? 2.926 13.513 8.359 1.00 98.81 89 CYS A C 1
ATOM 680 O O . CYS A 1 89 ? 4.079 13.945 8.469 1.00 98.81 89 CYS A O 1
ATOM 682 N N . GLY A 1 90 ? 2.347 13.267 7.185 1.00 98.56 90 GLY A N 1
ATOM 683 C CA . GLY A 1 90 ? 3.028 13.484 5.910 1.00 98.56 90 GLY A CA 1
ATOM 684 C C . GLY A 1 90 ? 3.861 12.310 5.399 1.00 98.56 90 GLY A C 1
ATOM 685 O O . GLY A 1 90 ? 4.279 12.320 4.246 1.00 98.56 90 GLY A O 1
ATOM 686 N N . LEU A 1 91 ? 4.103 11.292 6.231 1.00 98.88 91 LEU A N 1
ATOM 687 C CA . LEU A 1 91 ? 4.781 10.062 5.819 1.00 98.88 91 LEU A CA 1
ATOM 688 C C . LEU A 1 91 ? 3.797 8.900 5.735 1.00 98.88 91 LEU A C 1
ATOM 690 O O . LEU A 1 91 ? 2.751 8.904 6.383 1.00 98.88 91 LEU A O 1
ATOM 694 N N . ASN A 1 92 ? 4.160 7.877 4.968 1.00 98.88 92 ASN A N 1
ATOM 695 C CA . ASN A 1 92 ? 3.392 6.648 4.843 1.00 98.88 92 ASN A CA 1
ATOM 696 C C . ASN A 1 92 ? 4.312 5.427 4.874 1.00 98.88 92 ASN A C 1
ATOM 698 O O . ASN A 1 92 ? 5.185 5.252 4.024 1.00 98.88 92 ASN A O 1
ATOM 702 N N . GLY A 1 93 ? 4.093 4.575 5.870 1.00 98.81 93 GLY A N 1
ATOM 703 C CA . GLY A 1 93 ? 4.657 3.243 5.968 1.00 98.81 93 GLY A CA 1
ATOM 704 C C . GLY A 1 93 ? 3.635 2.273 5.412 1.00 98.81 93 GLY A C 1
ATOM 705 O O . GLY A 1 93 ? 2.659 1.958 6.092 1.00 98.81 93 GLY A O 1
ATOM 706 N N . ALA A 1 94 ? 3.858 1.802 4.189 1.00 98.88 94 ALA A N 1
ATOM 707 C CA . ALA A 1 94 ? 2.886 1.002 3.464 1.00 98.88 94 ALA A CA 1
ATOM 708 C C . ALA A 1 94 ? 3.277 -0.478 3.406 1.00 98.88 94 ALA A C 1
ATOM 710 O O . ALA A 1 94 ? 4.447 -0.822 3.225 1.00 98.88 94 ALA A O 1
ATOM 711 N N . LEU A 1 95 ? 2.277 -1.351 3.513 1.00 98.88 95 LEU A N 1
ATOM 712 C CA . LEU A 1 95 ? 2.371 -2.786 3.273 1.00 98.88 95 LEU A CA 1
ATOM 713 C C . LEU A 1 95 ? 1.179 -3.213 2.410 1.00 98.88 95 LEU A C 1
ATOM 715 O O . LEU A 1 95 ? 0.020 -3.122 2.819 1.00 98.88 95 LEU A O 1
ATOM 719 N N . TYR A 1 96 ? 1.461 -3.674 1.195 1.00 98.94 96 TYR A N 1
ATOM 720 C CA . TYR A 1 96 ? 0.439 -3.888 0.172 1.00 98.94 96 TYR A CA 1
ATOM 721 C C . TYR A 1 96 ? 0.806 -4.997 -0.805 1.00 98.94 96 TYR A C 1
ATOM 723 O O . TYR A 1 96 ? 1.915 -5.526 -0.803 1.00 98.94 96 TYR A O 1
ATOM 731 N N . PHE A 1 97 ? -0.149 -5.365 -1.650 1.00 98.94 97 PHE A N 1
ATOM 732 C CA . PHE A 1 97 ? 0.009 -6.380 -2.676 1.00 98.94 97 PHE A CA 1
ATOM 733 C C . PHE A 1 97 ? -0.185 -5.784 -4.061 1.00 98.94 97 PHE A C 1
ATOM 735 O O . PHE A 1 97 ? -1.107 -5.006 -4.286 1.00 98.94 97 PHE A O 1
ATOM 742 N N . THR A 1 98 ? 0.635 -6.216 -5.013 1.00 98.75 98 THR A N 1
ATOM 743 C CA . THR A 1 98 ? 0.524 -5.827 -6.424 1.00 98.75 98 THR A CA 1
ATOM 744 C C . THR A 1 98 ? 0.571 -7.045 -7.349 1.00 98.75 98 THR A C 1
ATOM 746 O O . THR A 1 98 ? 1.226 -8.050 -7.056 1.00 98.75 98 THR A O 1
ATOM 749 N N . GLN A 1 99 ? -0.130 -6.995 -8.481 1.00 98.38 99 GLN A N 1
ATOM 750 C CA . GLN A 1 99 ? -0.210 -8.090 -9.454 1.00 98.38 99 GLN A CA 1
ATOM 751 C C . GLN A 1 99 ? 1.011 -8.142 -10.405 1.00 98.38 99 GLN A C 1
ATOM 753 O O . GLN A 1 99 ? 0.880 -8.302 -11.622 1.00 98.38 99 GLN A O 1
ATOM 758 N N . MET A 1 100 ? 2.216 -8.032 -9.836 1.00 98.75 100 MET A N 1
ATOM 759 C CA . MET A 1 100 ? 3.499 -8.188 -10.534 1.00 98.75 100 MET A CA 1
ATOM 760 C C . MET A 1 100 ? 3.745 -9.634 -10.990 1.00 98.75 100 MET A C 1
ATOM 762 O O . MET A 1 100 ? 3.256 -10.595 -10.382 1.00 98.75 100 MET A O 1
ATOM 766 N N . ASP A 1 101 ? 4.567 -9.805 -12.027 1.00 98.56 101 ASP A N 1
ATOM 767 C CA . ASP A 1 101 ? 5.090 -11.117 -12.422 1.00 98.56 101 ASP A CA 1
ATOM 768 C C . ASP A 1 101 ? 6.059 -11.660 -11.366 1.00 98.56 101 ASP A C 1
ATOM 770 O O . ASP A 1 101 ? 6.837 -10.912 -10.778 1.00 98.56 101 ASP A O 1
ATOM 774 N N . GLN A 1 102 ? 6.044 -12.976 -11.140 1.00 98.56 102 GLN A N 1
ATOM 775 C CA . GLN A 1 102 ? 6.872 -13.608 -10.108 1.00 98.56 102 GLN A CA 1
ATOM 776 C C . GLN A 1 102 ? 8.380 -13.406 -10.331 1.00 98.56 102 GLN A C 1
ATOM 778 O O . GLN A 1 102 ? 9.135 -13.283 -9.375 1.00 98.56 102 GLN A O 1
ATOM 783 N N . ASP A 1 103 ? 8.814 -13.371 -11.585 1.00 98.38 103 ASP A N 1
ATOM 784 C CA . ASP A 1 103 ? 10.215 -13.284 -12.004 1.00 98.38 103 ASP A CA 1
ATOM 785 C C . ASP A 1 103 ? 10.660 -11.844 -12.326 1.00 98.38 103 ASP A C 1
ATOM 787 O O . ASP A 1 103 ? 11.708 -11.641 -12.944 1.00 98.38 103 ASP A O 1
ATOM 791 N N . GLY A 1 104 ? 9.850 -10.839 -11.970 1.00 97.94 104 GLY A N 1
ATOM 792 C CA . GLY A 1 104 ? 10.080 -9.440 -12.347 1.00 97.94 104 GLY A CA 1
ATOM 793 C C . GLY A 1 104 ? 9.910 -9.164 -13.848 1.00 97.94 104 GLY A C 1
ATOM 794 O O . GLY A 1 104 ? 10.340 -8.123 -14.342 1.00 97.94 104 GLY A O 1
ATOM 795 N N . GLY A 1 105 ? 9.299 -10.087 -14.599 1.00 97.75 105 GLY A N 1
ATOM 796 C CA . GLY A 1 105 ? 8.972 -9.935 -16.016 1.00 97.75 105 GLY A CA 1
ATOM 797 C C . GLY A 1 105 ? 10.003 -10.524 -16.983 1.00 97.75 105 GLY A C 1
ATOM 798 O O . GLY A 1 105 ? 9.841 -10.365 -18.192 1.00 97.75 105 GLY A O 1
ATOM 799 N N . THR A 1 106 ? 11.048 -11.211 -16.510 1.00 96.69 106 THR A N 1
ATOM 800 C CA . THR A 1 106 ? 12.116 -11.752 -17.382 1.00 96.69 106 THR A CA 1
ATOM 801 C C . THR A 1 106 ? 11.610 -12.762 -18.417 1.00 96.69 106 THR A C 1
ATOM 803 O O . THR A 1 106 ? 12.079 -12.749 -19.556 1.00 96.69 106 THR A O 1
ATOM 806 N N 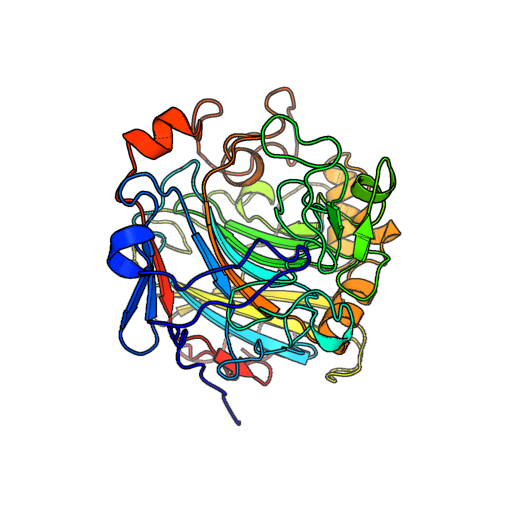. LYS A 1 107 ? 10.606 -13.592 -18.092 1.00 97.06 107 LYS A N 1
ATOM 807 C CA . LYS A 1 107 ? 9.984 -14.513 -19.065 1.00 97.06 107 LYS A CA 1
ATOM 808 C C . LYS A 1 107 ? 9.207 -13.790 -20.162 1.00 97.06 107 LYS A C 1
ATOM 810 O O . LYS A 1 107 ? 9.203 -14.247 -21.302 1.00 97.06 107 LYS A O 1
ATOM 815 N N . ARG A 1 108 ? 8.522 -12.692 -19.828 1.00 97.06 108 ARG A N 1
ATOM 816 C CA . ARG A 1 108 ? 7.696 -11.923 -20.778 1.00 97.06 108 ARG A CA 1
ATOM 817 C C . ARG A 1 108 ? 8.521 -10.932 -21.594 1.00 97.06 108 ARG A C 1
ATOM 819 O O . ARG A 1 108 ? 8.163 -10.637 -22.730 1.00 97.06 108 ARG A O 1
ATOM 826 N N . PHE A 1 109 ? 9.623 -10.444 -21.031 1.00 95.69 109 PHE A N 1
ATOM 827 C CA . PHE A 1 109 ? 10.465 -9.409 -21.618 1.00 95.69 109 PHE A CA 1
ATOM 828 C C . PHE A 1 109 ? 11.921 -9.878 -21.631 1.00 95.69 109 PHE A C 1
ATOM 830 O O . PHE A 1 109 ? 12.671 -9.568 -20.707 1.00 95.69 109 PHE A O 1
ATOM 837 N N . PRO A 1 110 ? 12.358 -10.595 -22.685 1.00 92.44 110 PRO A N 1
ATOM 838 C CA . PRO A 1 110 ? 13.706 -11.158 -22.756 1.00 92.44 110 PRO A CA 1
ATOM 839 C C . PRO A 1 110 ? 14.839 -10.131 -22.656 1.00 92.44 110 PRO A C 1
ATOM 841 O O . PRO A 1 110 ? 15.974 -10.526 -22.404 1.00 92.44 110 PRO A O 1
ATOM 844 N N . SER A 1 111 ? 14.562 -8.843 -22.875 1.00 91.00 111 SER A N 1
ATOM 845 C CA . SER A 1 111 ? 15.512 -7.741 -22.697 1.00 91.00 111 SER A CA 1
ATOM 846 C C . SER A 1 111 ? 15.733 -7.354 -21.227 1.00 91.00 111 SER A C 1
ATOM 848 O O . SER A 1 111 ? 16.749 -6.746 -20.908 1.00 91.00 111 SER A O 1
ATOM 850 N N . ASN A 1 112 ? 14.833 -7.727 -20.313 1.00 94.19 112 ASN A N 1
ATOM 851 C CA . ASN A 1 112 ? 15.071 -7.651 -18.875 1.00 94.19 112 ASN A CA 1
ATOM 852 C C . ASN A 1 112 ? 15.919 -8.858 -18.445 1.00 94.19 112 ASN A C 1
ATOM 854 O O . ASN A 1 112 ? 15.397 -9.971 -18.374 1.00 94.19 112 ASN A O 1
ATOM 858 N N . LYS A 1 113 ? 17.214 -8.656 -18.159 1.00 93.12 113 LYS A N 1
ATOM 859 C CA . LYS A 1 113 ? 18.086 -9.708 -17.599 1.00 93.12 113 LYS A CA 1
ATOM 860 C C . LYS A 1 113 ? 18.300 -9.580 -16.092 1.00 93.12 113 LYS A C 1
ATOM 862 O O . LYS A 1 113 ? 18.929 -10.459 -15.514 1.00 93.12 113 LYS A O 1
ATOM 867 N N . ALA A 1 114 ? 17.777 -8.532 -15.456 1.00 93.12 114 ALA A N 1
ATOM 868 C CA . ALA A 1 114 ? 17.915 -8.327 -14.018 1.00 93.12 114 ALA A CA 1
ATOM 869 C C . ALA A 1 114 ? 16.818 -9.063 -13.226 1.00 93.12 114 ALA A C 1
ATOM 871 O O . ALA A 1 114 ? 17.109 -9.831 -12.313 1.00 93.12 114 ALA A O 1
ATOM 872 N N . GLY A 1 115 ? 15.547 -8.895 -13.603 1.00 96.00 115 GLY A N 1
ATOM 873 C CA . GLY A 1 115 ? 14.438 -9.640 -12.999 1.00 96.00 115 GLY A CA 1
ATOM 874 C C . GLY A 1 115 ? 14.163 -9.319 -11.531 1.00 96.00 115 GLY A C 1
ATOM 875 O O . GLY A 1 115 ? 14.484 -8.229 -11.044 1.00 96.00 115 GLY A O 1
ATOM 876 N N . ALA A 1 116 ? 13.509 -10.253 -10.836 1.00 97.31 116 ALA A N 1
ATOM 877 C CA . ALA A 1 116 ? 13.097 -10.064 -9.445 1.00 97.31 116 ALA A CA 1
ATOM 878 C C . ALA A 1 116 ? 14.282 -9.847 -8.489 1.00 97.31 116 ALA A C 1
ATOM 880 O O . ALA A 1 116 ? 14.142 -9.107 -7.517 1.00 97.31 116 ALA A O 1
ATOM 881 N N . ALA A 1 117 ? 15.449 -10.420 -8.810 1.00 96.12 117 ALA A N 1
ATOM 882 C CA . ALA A 1 117 ? 16.688 -10.270 -8.043 1.00 96.12 117 ALA A CA 1
ATOM 883 C C . ALA A 1 117 ? 17.102 -8.797 -7.845 1.00 96.12 117 ALA A C 1
ATOM 885 O O . ALA A 1 117 ? 17.742 -8.467 -6.855 1.00 96.12 117 ALA A O 1
ATOM 886 N N . TYR A 1 118 ? 16.683 -7.909 -8.755 1.00 96.06 118 TYR A N 1
ATOM 887 C CA . TYR A 1 118 ? 16.979 -6.471 -8.724 1.00 96.06 118 TYR A CA 1
ATOM 888 C C . TYR A 1 118 ? 15.721 -5.600 -8.630 1.00 96.06 118 TYR A C 1
ATOM 890 O O . TYR A 1 118 ? 15.746 -4.425 -8.995 1.00 96.06 118 TYR A O 1
ATOM 898 N N . GLY A 1 119 ? 14.590 -6.148 -8.181 1.00 97.19 119 GLY A N 1
ATOM 899 C CA . GLY A 1 119 ? 13.411 -5.315 -7.927 1.00 97.19 119 GLY A CA 1
ATOM 900 C C . GLY A 1 119 ? 12.638 -4.861 -9.178 1.00 97.19 119 GLY A C 1
ATOM 901 O O . GLY A 1 119 ? 11.921 -3.863 -9.107 1.00 97.19 119 GLY A O 1
ATOM 902 N N . THR A 1 120 ? 12.794 -5.530 -10.328 1.00 97.88 120 THR A N 1
ATOM 903 C CA . THR A 1 120 ? 12.135 -5.114 -11.584 1.00 97.88 120 THR A CA 1
ATOM 904 C C . THR A 1 120 ? 10.668 -5.553 -11.686 1.00 97.88 120 THR A C 1
ATOM 906 O O . THR A 1 120 ? 10.202 -6.439 -10.975 1.00 97.88 120 THR A O 1
ATOM 909 N N . GLY A 1 121 ? 9.930 -4.939 -12.617 1.00 98.06 121 GLY A N 1
ATOM 910 C CA . GLY A 1 121 ? 8.572 -5.367 -12.973 1.00 98.06 121 GLY A CA 1
ATOM 911 C C . GLY A 1 121 ? 7.456 -4.743 -12.137 1.00 98.06 121 GLY A C 1
ATOM 912 O O . GLY A 1 121 ? 6.334 -5.239 -12.188 1.00 98.06 121 GLY A O 1
ATOM 913 N N . TYR A 1 122 ? 7.748 -3.677 -11.381 1.00 98.75 122 TYR A N 1
ATOM 914 C CA . TYR A 1 122 ? 6.745 -2.982 -10.576 1.00 98.75 122 TYR A CA 1
ATOM 915 C C . TYR A 1 122 ? 5.589 -2.453 -11.433 1.00 98.75 122 TYR A C 1
ATOM 917 O O . TYR A 1 122 ? 5.770 -1.980 -12.559 1.00 98.75 122 TYR A O 1
ATOM 925 N N . CYS A 1 123 ? 4.397 -2.540 -10.867 1.00 98.81 123 CYS A N 1
ATOM 926 C CA . CYS A 1 123 ? 3.158 -1.981 -11.375 1.00 98.81 123 CYS A CA 1
ATOM 927 C C . CYS A 1 123 ? 2.257 -1.692 -10.175 1.00 98.81 123 CYS A C 1
ATOM 929 O O . CYS A 1 123 ? 2.415 -2.323 -9.126 1.00 98.81 123 CYS A O 1
ATOM 931 N N . ASP A 1 124 ? 1.306 -0.780 -10.323 1.00 98.56 124 ASP A N 1
ATOM 932 C CA . ASP A 1 124 ? 0.211 -0.614 -9.370 1.00 98.56 124 ASP A CA 1
ATOM 933 C C . ASP A 1 124 ? -0.993 0.076 -10.039 1.00 98.56 124 ASP A C 1
ATOM 935 O O . ASP A 1 124 ? -1.013 0.285 -11.259 1.00 98.56 124 ASP A O 1
ATOM 939 N N . ALA A 1 125 ? -2.016 0.398 -9.246 1.00 98.56 125 ALA A N 1
ATOM 940 C CA . ALA A 1 125 ? -3.260 0.979 -9.735 1.00 98.56 125 ALA A CA 1
ATOM 941 C C . ALA A 1 125 ? -3.176 2.474 -10.096 1.00 98.56 125 ALA A C 1
ATOM 943 O O . ALA A 1 125 ? -4.104 2.997 -10.709 1.00 98.56 125 ALA A O 1
ATOM 944 N N . GLN A 1 126 ? -2.073 3.151 -9.767 1.00 98.12 126 GLN A N 1
ATOM 945 C CA . GLN A 1 126 ? -1.773 4.514 -10.216 1.00 98.12 126 GLN A CA 1
ATOM 946 C C . GLN A 1 126 ? -1.149 4.534 -11.615 1.00 98.12 126 GLN A C 1
ATOM 948 O O . GLN A 1 126 ? -0.949 5.606 -12.183 1.00 98.12 126 GLN A O 1
ATOM 953 N N . CYS A 1 127 ? -0.828 3.363 -12.184 1.00 98.25 127 CYS A N 1
ATOM 954 C CA . CYS A 1 127 ? -0.130 3.249 -13.464 1.00 98.25 127 CYS A CA 1
ATOM 955 C C . CYS A 1 127 ? 1.152 4.117 -13.529 1.00 98.25 127 CYS A C 1
ATOM 957 O O . CYS A 1 127 ? 1.323 4.889 -14.481 1.00 98.25 127 CYS A O 1
ATOM 959 N N . PRO A 1 128 ? 2.058 4.008 -12.537 1.00 97.06 128 PRO A N 1
ATOM 960 C CA . PRO A 1 128 ? 3.175 4.918 -12.308 1.00 97.06 128 PRO A CA 1
ATOM 961 C C . PRO A 1 128 ? 4.052 5.083 -13.541 1.00 97.06 128 PRO A C 1
ATOM 963 O O . PRO A 1 128 ? 4.468 4.101 -14.166 1.00 97.06 128 PRO A O 1
ATOM 966 N N . ARG A 1 129 ? 4.334 6.346 -13.868 1.00 96.94 129 ARG A N 1
ATOM 967 C CA . ARG A 1 129 ? 5.145 6.768 -15.022 1.00 96.94 129 ARG A CA 1
ATOM 968 C C . ARG A 1 129 ? 6.559 7.202 -14.644 1.00 96.94 129 ARG A C 1
ATOM 970 O O . ARG A 1 129 ? 7.364 7.503 -15.522 1.00 96.94 129 ARG A O 1
ATOM 977 N N . ASP A 1 130 ? 6.863 7.228 -13.356 1.00 95.25 130 ASP A N 1
ATOM 978 C CA . ASP A 1 130 ? 8.169 7.524 -12.765 1.00 95.25 130 ASP A CA 1
ATOM 979 C C . ASP A 1 130 ? 9.130 6.322 -12.787 1.00 95.25 130 ASP A C 1
ATOM 981 O O . ASP A 1 130 ? 10.335 6.451 -12.553 1.00 95.25 130 ASP A O 1
ATOM 985 N N . LEU A 1 131 ? 8.627 5.133 -13.135 1.00 96.81 131 LEU A N 1
ATOM 986 C CA . LEU A 1 131 ? 9.450 3.938 -13.266 1.00 96.81 131 LEU A CA 1
ATOM 987 C C . LEU A 1 131 ? 10.459 4.083 -14.404 1.00 96.81 131 LEU A C 1
ATOM 989 O O . LEU A 1 131 ? 10.109 4.326 -15.560 1.00 96.81 131 LEU A O 1
ATOM 993 N N . LYS A 1 132 ? 11.729 3.847 -14.066 1.00 95.19 132 LYS A N 1
ATOM 994 C CA . LYS A 1 132 ? 12.864 3.955 -14.993 1.00 95.19 132 LYS A CA 1
ATOM 995 C C . LYS A 1 132 ? 12.879 2.851 -16.048 1.00 95.19 132 LYS A C 1
ATOM 997 O O . LYS A 1 132 ? 13.350 3.093 -17.155 1.00 95.19 132 LYS A O 1
ATOM 1002 N N . PHE A 1 133 ? 12.370 1.661 -15.722 1.00 95.62 133 PHE A N 1
ATOM 1003 C CA . PHE A 1 133 ? 12.320 0.514 -16.628 1.00 95.62 133 PHE A CA 1
ATOM 1004 C C . PHE A 1 133 ? 10.945 -0.156 -16.592 1.00 95.62 133 PHE A C 1
ATOM 1006 O O . PHE A 1 133 ? 10.474 -0.543 -15.524 1.00 95.62 133 PHE A O 1
ATOM 1013 N N . ILE A 1 134 ? 10.322 -0.325 -17.760 1.00 96.81 134 ILE A N 1
ATOM 1014 C CA . ILE A 1 134 ? 9.015 -0.975 -17.941 1.00 96.81 134 ILE A CA 1
ATOM 1015 C C . ILE A 1 134 ? 9.121 -1.917 -19.145 1.00 96.81 134 ILE A C 1
ATOM 1017 O O . ILE A 1 134 ? 9.694 -1.551 -20.167 1.00 96.81 134 ILE A O 1
ATOM 1021 N N . ASN A 1 135 ? 8.596 -3.143 -19.036 1.00 94.69 135 ASN A N 1
ATOM 1022 C CA . ASN A 1 135 ? 8.615 -4.152 -20.109 1.00 94.69 135 ASN A CA 1
ATOM 1023 C C . ASN A 1 135 ? 10.012 -4.423 -20.710 1.00 94.69 135 ASN A C 1
ATOM 1025 O O . ASN A 1 135 ? 10.155 -4.676 -21.906 1.00 94.69 135 ASN A O 1
ATOM 1029 N N . GLY A 1 136 ? 11.058 -4.340 -19.881 1.00 91.50 136 GLY A N 1
ATOM 1030 C CA . GLY A 1 136 ? 12.445 -4.504 -20.321 1.00 91.50 136 GLY A CA 1
ATOM 1031 C C . GLY A 1 136 ? 12.961 -3.364 -21.208 1.00 91.50 136 GLY A C 1
ATOM 1032 O O . GLY A 1 136 ? 13.891 -3.588 -21.978 1.00 91.50 136 GLY A O 1
ATOM 1033 N N . GLN A 1 137 ? 12.362 -2.173 -21.122 1.00 91.12 137 GLN A N 1
ATOM 1034 C CA . GLN A 1 137 ? 12.779 -0.957 -21.824 1.00 91.12 137 GLN A CA 1
ATOM 1035 C C . GLN A 1 137 ? 12.987 0.186 -20.831 1.00 91.12 137 GLN A C 1
ATOM 1037 O O . GLN A 1 137 ? 12.234 0.315 -19.864 1.00 91.12 137 GLN A O 1
ATOM 1042 N N . ALA A 1 138 ? 13.985 1.034 -21.079 1.00 91.31 138 ALA A N 1
ATOM 1043 C CA .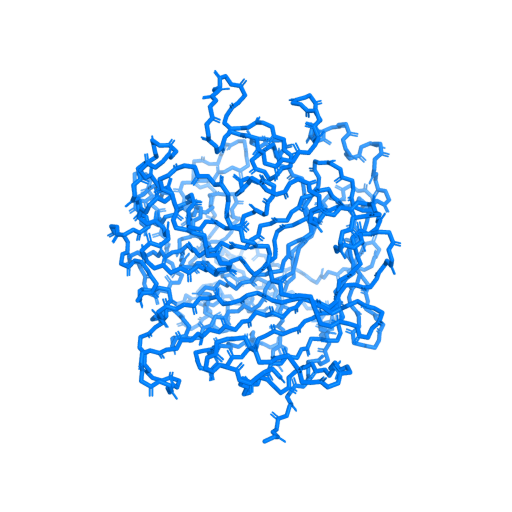 ALA A 1 138 ? 14.170 2.265 -20.318 1.00 91.31 138 ALA A CA 1
ATOM 1044 C C . ALA A 1 138 ? 13.089 3.294 -20.696 1.00 91.31 138 ALA A C 1
ATOM 1046 O O . ALA A 1 138 ? 12.863 3.567 -21.875 1.00 91.31 138 ALA A O 1
ATOM 1047 N N . ASN A 1 139 ? 12.449 3.910 -19.704 1.00 93.50 139 ASN A N 1
ATOM 1048 C CA . ASN A 1 139 ? 11.351 4.862 -19.886 1.00 93.50 139 ASN A CA 1
ATOM 1049 C C . ASN A 1 139 ? 11.848 6.285 -20.214 1.00 93.50 139 ASN A C 1
ATOM 1051 O O . ASN A 1 139 ? 11.394 7.267 -19.644 1.00 93.50 139 ASN A O 1
ATOM 1055 N N . VAL A 1 140 ? 12.830 6.409 -21.109 1.00 92.25 140 VAL A N 1
ATOM 1056 C CA . VAL A 1 140 ? 13.509 7.688 -21.407 1.00 92.25 140 VAL A CA 1
ATOM 1057 C C . VAL A 1 140 ? 12.746 8.564 -22.401 1.00 92.25 140 VAL A C 1
ATOM 1059 O O . VAL A 1 140 ? 12.960 9.775 -22.472 1.00 92.25 140 VAL A O 1
ATOM 1062 N N . ALA A 1 141 ? 11.854 7.967 -23.193 1.00 90.56 141 ALA A N 1
ATOM 1063 C CA . ALA A 1 141 ? 11.053 8.705 -24.157 1.00 90.56 141 ALA A CA 1
ATOM 1064 C C . ALA A 1 141 ? 10.077 9.635 -23.423 1.00 90.56 141 ALA A C 1
ATOM 1066 O O . ALA A 1 141 ? 9.250 9.175 -22.637 1.00 90.56 141 ALA A O 1
ATOM 1067 N N . GLY A 1 142 ? 10.168 10.938 -23.705 1.00 91.25 142 GLY A N 1
ATOM 1068 C CA . GLY A 1 142 ? 9.342 11.955 -23.051 1.00 91.25 142 GLY A CA 1
ATOM 1069 C C . GLY A 1 142 ? 9.710 12.220 -21.590 1.00 91.25 142 GLY A C 1
ATOM 1070 O O . GLY A 1 142 ? 8.870 12.743 -20.865 1.00 91.25 142 GLY A O 1
ATOM 1071 N N . TRP A 1 143 ? 10.930 11.864 -21.160 1.00 92.00 143 TRP A N 1
ATOM 1072 C CA . TRP A 1 143 ? 11.358 12.044 -19.774 1.00 92.00 143 TRP A CA 1
ATOM 1073 C C . TRP A 1 143 ? 11.341 13.517 -19.352 1.00 92.00 143 TRP A C 1
ATOM 1075 O O . TRP A 1 143 ? 12.116 14.328 -19.861 1.00 92.00 143 TRP A O 1
ATOM 1085 N N . ASN A 1 144 ? 10.471 13.855 -18.405 1.00 86.56 144 ASN A N 1
ATOM 1086 C CA . ASN A 1 144 ? 10.344 15.190 -17.838 1.00 86.56 144 ASN A CA 1
ATOM 1087 C C . ASN A 1 144 ? 9.932 15.103 -16.364 1.00 86.56 144 ASN A C 1
ATOM 1089 O O . ASN A 1 144 ? 9.041 14.328 -16.016 1.00 86.56 144 ASN A O 1
ATOM 1093 N N . ALA A 1 145 ? 10.587 15.898 -15.512 1.00 85.62 145 ALA A N 1
ATOM 1094 C CA . ALA A 1 145 ? 10.322 15.974 -14.071 1.00 85.62 145 ALA A CA 1
ATOM 1095 C C . ALA A 1 145 ? 10.189 14.596 -13.383 1.00 85.62 145 ALA A C 1
ATOM 1097 O O . ALA A 1 145 ? 9.334 14.396 -12.530 1.00 85.62 145 ALA A O 1
ATOM 1098 N N . GLY A 1 146 ? 11.022 13.629 -13.785 1.00 87.81 146 GLY A N 1
ATOM 1099 C CA . GLY A 1 146 ? 11.030 12.291 -13.190 1.00 87.81 146 GLY A CA 1
ATOM 1100 C C . GLY A 1 146 ? 10.017 11.301 -13.769 1.00 87.81 146 GLY A C 1
ATOM 1101 O O . GLY A 1 146 ? 9.926 10.204 -13.241 1.00 87.81 146 GLY A O 1
ATOM 1102 N N . THR A 1 147 ? 9.289 11.638 -14.840 1.00 92.31 147 THR A N 1
ATOM 1103 C CA . THR A 1 147 ? 8.315 10.735 -15.483 1.00 92.31 147 THR A CA 1
ATOM 1104 C C . THR A 1 147 ? 8.588 10.560 -16.971 1.00 92.31 147 THR A C 1
ATOM 1106 O O . THR A 1 147 ? 8.976 11.514 -17.641 1.00 92.31 147 THR A O 1
ATOM 1109 N N . GLY A 1 148 ? 8.368 9.355 -17.502 1.00 93.94 148 GLY A N 1
ATOM 1110 C CA . GLY A 1 148 ? 8.454 9.044 -18.933 1.00 93.94 148 GLY A CA 1
ATOM 1111 C C . GLY A 1 148 ? 7.088 8.801 -19.579 1.00 93.94 148 GLY A C 1
ATOM 1112 O O . GLY A 1 148 ? 6.033 8.956 -18.960 1.00 93.94 148 GLY A O 1
ATOM 1113 N N . ASN A 1 149 ? 7.072 8.434 -20.860 1.00 95.56 149 ASN A N 1
ATOM 1114 C CA . ASN A 1 149 ? 5.833 8.190 -21.611 1.00 95.56 149 ASN A CA 1
ATOM 1115 C C . ASN A 1 149 ? 5.109 6.894 -21.228 1.00 95.56 149 ASN A C 1
ATOM 1117 O O . ASN A 1 149 ? 3.893 6.815 -21.414 1.00 95.56 149 ASN A O 1
ATOM 1121 N N . LEU A 1 150 ? 5.836 5.895 -20.728 1.00 96.88 150 LEU A N 1
ATOM 1122 C CA . LEU A 1 150 ? 5.261 4.632 -20.280 1.00 96.88 150 LEU A CA 1
ATOM 1123 C C . LEU A 1 150 ? 4.828 4.742 -18.819 1.00 96.88 150 LEU A C 1
ATOM 1125 O O . LEU A 1 150 ? 5.546 5.320 -18.004 1.00 96.88 150 LEU A O 1
ATOM 1129 N N . GLY A 1 151 ? 3.686 4.143 -18.495 1.00 98.19 151 GLY A N 1
ATOM 1130 C CA . GLY A 1 151 ? 3.327 3.768 -17.127 1.00 98.19 151 GLY A CA 1
ATOM 1131 C C . GLY A 1 151 ? 3.151 2.258 -16.993 1.00 98.19 151 GLY A C 1
ATOM 1132 O O . GLY A 1 151 ? 3.142 1.554 -18.005 1.00 98.19 151 GLY A O 1
ATOM 1133 N N . SER A 1 152 ? 3.027 1.749 -15.767 1.00 98.50 152 SER A N 1
ATOM 1134 C CA . SER A 1 152 ? 2.894 0.309 -15.487 1.00 98.50 152 SER A CA 1
ATOM 1135 C C . SER A 1 152 ? 1.690 0.023 -14.585 1.00 98.50 152 SER A C 1
ATOM 1137 O O . SER A 1 152 ? 1.743 0.227 -13.376 1.00 98.50 152 SER A O 1
ATOM 1139 N N . CYS A 1 153 ? 0.594 -0.442 -15.181 1.00 98.75 153 CYS A N 1
ATOM 1140 C CA . CYS A 1 153 ? -0.690 -0.670 -14.522 1.00 98.75 153 CYS A CA 1
ATOM 1141 C C . CYS A 1 153 ? -0.847 -2.114 -14.039 1.00 98.75 153 CYS A C 1
ATOM 1143 O O . CYS A 1 153 ? -0.552 -3.048 -14.793 1.00 98.75 153 CYS A O 1
ATOM 1145 N N . CYS A 1 154 ? -1.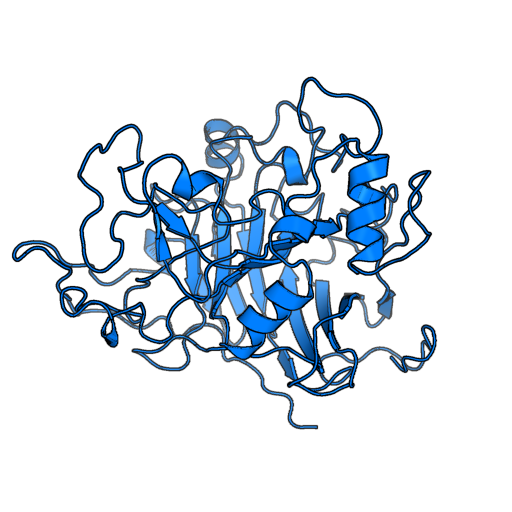396 -2.307 -12.839 1.00 98.81 154 CYS A N 1
ATOM 1146 C CA . CYS A 1 154 ? -1.989 -3.575 -12.408 1.00 98.81 154 CYS A CA 1
ATOM 1147 C C . CYS A 1 154 ? -2.805 -3.420 -11.118 1.00 98.81 154 CYS A C 1
ATOM 1149 O O . CYS A 1 154 ? -2.677 -2.421 -10.415 1.00 98.81 154 CYS A O 1
ATOM 1151 N N . SER A 1 155 ? -3.637 -4.419 -10.796 1.00 98.81 155 SER A N 1
ATOM 1152 C CA . SER A 1 155 ? -4.448 -4.378 -9.572 1.00 98.81 155 SER A CA 1
ATOM 1153 C C . SER A 1 155 ? -3.561 -4.300 -8.321 1.00 98.81 155 SER A C 1
ATOM 1155 O O . SER A 1 155 ? -2.529 -4.978 -8.245 1.00 98.81 155 SER A O 1
ATOM 1157 N N . LYS A 1 156 ? -3.991 -3.508 -7.333 1.00 98.88 156 LYS A N 1
ATOM 1158 C CA . LYS A 1 156 ? -3.292 -3.248 -6.065 1.00 98.88 156 LYS A CA 1
ATOM 1159 C C . LYS A 1 156 ? -4.254 -3.482 -4.895 1.00 98.88 156 LYS A C 1
ATOM 1161 O O . LYS A 1 156 ? -5.409 -3.074 -4.947 1.00 98.88 156 LYS A O 1
ATOM 1166 N N . MET A 1 157 ? -3.788 -4.156 -3.849 1.00 98.88 157 MET A N 1
ATOM 1167 C CA . MET A 1 157 ? -4.505 -4.272 -2.579 1.00 98.88 157 MET A CA 1
ATOM 1168 C C . MET A 1 157 ? -3.646 -3.670 -1.476 1.00 98.88 157 MET A C 1
ATOM 1170 O O . MET A 1 157 ? -2.687 -4.297 -1.020 1.00 98.88 157 MET A O 1
ATOM 1174 N N . ASP A 1 158 ? -4.018 -2.479 -1.030 1.00 98.88 158 ASP A N 1
ATOM 1175 C CA . ASP A 1 158 ? -3.389 -1.788 0.084 1.00 98.88 158 ASP A CA 1
ATOM 1176 C C . ASP A 1 158 ? -3.923 -2.332 1.392 1.00 98.88 158 ASP A C 1
ATOM 1178 O O . ASP A 1 158 ? -4.989 -1.950 1.865 1.00 98.88 158 ASP A O 1
ATOM 1182 N N . ILE A 1 159 ? -3.196 -3.280 1.981 1.00 98.56 159 ILE A N 1
ATOM 1183 C CA . ILE A 1 159 ? -3.568 -3.800 3.297 1.00 98.56 159 ILE A CA 1
ATOM 1184 C C . ILE A 1 159 ? -3.283 -2.749 4.372 1.00 98.56 159 ILE A C 1
ATOM 1186 O O . ILE A 1 159 ? -4.000 -2.684 5.371 1.00 98.56 159 ILE A O 1
ATOM 1190 N N . TRP A 1 160 ? -2.267 -1.917 4.175 1.00 98.88 160 TRP A N 1
ATOM 1191 C CA . TRP A 1 160 ? -1.852 -0.920 5.141 1.00 98.88 160 TRP A CA 1
ATOM 1192 C C . TRP A 1 160 ? -1.185 0.253 4.443 1.00 98.88 160 TRP A C 1
ATOM 1194 O O . TRP A 1 160 ? -0.105 0.101 3.884 1.00 98.88 160 TRP A O 1
ATOM 1204 N N . GLU A 1 161 ? -1.813 1.416 4.516 1.00 98.94 161 GLU A N 1
ATOM 1205 C CA . GLU A 1 161 ? -1.184 2.715 4.298 1.00 98.94 161 GLU A CA 1
ATOM 1206 C C . GLU A 1 161 ? -1.431 3.520 5.564 1.00 98.94 161 GLU A C 1
ATOM 1208 O O . GLU A 1 161 ? -2.584 3.681 5.974 1.00 98.94 161 GLU A O 1
ATOM 1213 N N . ALA A 1 162 ? -0.373 3.924 6.260 1.00 98.88 162 ALA A N 1
ATOM 1214 C CA . ALA A 1 162 ? -0.540 4.546 7.564 1.00 98.88 162 ALA A CA 1
ATOM 1215 C C . ALA A 1 162 ? 0.670 5.345 8.022 1.00 98.88 162 ALA A C 1
ATOM 1217 O O . ALA A 1 162 ? 1.811 5.091 7.636 1.00 98.88 162 ALA A O 1
ATOM 1218 N N . ASN A 1 163 ? 0.388 6.211 8.985 1.00 98.81 163 ASN A N 1
ATOM 1219 C CA . ASN A 1 163 ? 1.349 6.745 9.934 1.00 98.81 163 ASN A CA 1
ATOM 1220 C C . ASN A 1 163 ? 0.778 6.661 11.355 1.00 98.81 163 ASN A C 1
ATOM 1222 O O . ASN A 1 163 ? -0.174 5.919 11.611 1.00 98.81 163 ASN A O 1
ATOM 1226 N N . SER A 1 164 ? 1.370 7.375 12.312 1.00 98.50 164 SER A N 1
ATOM 1227 C CA . SER A 1 164 ? 0.885 7.406 13.696 1.00 98.50 164 SER A CA 1
ATOM 1228 C C . SER A 1 164 ? -0.526 7.981 13.860 1.00 98.50 164 SER A C 1
ATOM 1230 O O . SER A 1 164 ? -1.107 7.785 14.927 1.00 98.50 164 SER A O 1
ATOM 1232 N N . PHE A 1 165 ? -1.064 8.698 12.870 1.00 98.69 165 PHE A N 1
ATOM 1233 C CA . PHE A 1 165 ? -2.267 9.525 13.008 1.00 98.69 165 PHE A CA 1
ATOM 1234 C C . PHE A 1 165 ? -3.455 9.041 12.181 1.00 98.69 165 PHE A C 1
ATOM 1236 O O . PHE A 1 165 ? -4.594 9.258 12.583 1.00 98.69 165 PHE A O 1
ATOM 1243 N N . ALA A 1 166 ? -3.206 8.371 11.059 1.00 98.75 166 ALA A N 1
ATOM 1244 C CA . ALA A 1 166 ? -4.254 7.803 10.225 1.00 98.75 166 ALA A CA 1
ATOM 1245 C C . ALA A 1 166 ? -3.811 6.481 9.596 1.00 98.75 166 ALA A C 1
ATOM 1247 O O . ALA A 1 166 ? -2.618 6.195 9.461 1.00 98.75 166 ALA A O 1
ATOM 1248 N N . THR A 1 167 ? -4.795 5.670 9.214 1.00 98.81 167 THR A N 1
ATOM 1249 C CA . THR A 1 167 ? -4.589 4.431 8.467 1.00 98.81 167 THR A CA 1
ATOM 1250 C C . THR A 1 167 ? -5.741 4.198 7.498 1.00 98.81 167 THR A C 1
ATOM 1252 O O . THR A 1 167 ? -6.901 4.465 7.824 1.00 98.81 167 THR A O 1
ATOM 1255 N N . ALA A 1 168 ? -5.415 3.667 6.325 1.00 98.94 168 ALA A N 1
ATOM 1256 C CA . ALA A 1 168 ? -6.360 3.174 5.342 1.00 98.94 168 ALA A CA 1
ATOM 1257 C C . ALA A 1 168 ? -5.996 1.747 4.913 1.00 98.94 168 ALA A C 1
ATOM 1259 O O . ALA A 1 168 ? -4.830 1.341 4.912 1.00 98.94 168 ALA A O 1
ATOM 1260 N N . TYR A 1 169 ? -7.020 0.986 4.534 1.00 98.88 169 TYR A N 1
ATOM 1261 C CA . TYR A 1 169 ? -6.862 -0.196 3.696 1.00 98.88 169 TYR A CA 1
ATOM 1262 C C . TYR A 1 169 ? -7.811 -0.102 2.509 1.00 98.88 169 TYR A C 1
ATOM 1264 O O . TYR A 1 169 ? -8.966 0.297 2.671 1.00 98.88 169 TYR A O 1
ATOM 1272 N N . THR A 1 170 ? -7.308 -0.430 1.321 1.00 98.94 170 THR A N 1
ATOM 1273 C CA . THR A 1 170 ? -7.916 -0.000 0.061 1.00 98.94 170 THR A CA 1
ATOM 1274 C C . THR A 1 170 ? -7.763 -1.064 -1.018 1.00 98.94 170 THR A C 1
ATOM 1276 O O . THR A 1 170 ? -6.669 -1.556 -1.290 1.00 98.94 170 THR A O 1
ATOM 1279 N N . ALA A 1 171 ? -8.871 -1.424 -1.664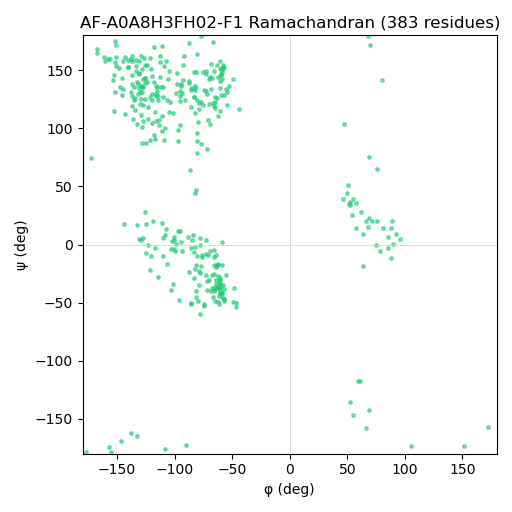 1.00 98.88 171 ALA A N 1
ATOM 1280 C CA . ALA A 1 171 ? -8.852 -2.295 -2.836 1.00 98.88 171 ALA A CA 1
ATOM 1281 C C . ALA A 1 171 ? -8.860 -1.460 -4.124 1.00 98.88 171 ALA A C 1
ATOM 1283 O O . ALA A 1 171 ? -9.751 -0.629 -4.311 1.00 98.88 171 ALA A O 1
ATOM 1284 N N . HIS A 1 172 ? -7.915 -1.727 -5.027 1.00 98.88 172 HIS A N 1
ATOM 1285 C CA . HIS A 1 172 ? -7.774 -1.047 -6.314 1.00 98.88 172 HIS A CA 1
ATOM 1286 C C . HIS A 1 172 ? -7.768 -2.054 -7.478 1.00 98.88 172 HIS A C 1
ATOM 1288 O O . HIS A 1 172 ? -6.707 -2.529 -7.907 1.00 98.88 172 HIS A O 1
ATOM 1294 N N . PRO A 1 173 ? -8.945 -2.424 -8.004 1.00 98.75 173 PRO A N 1
ATOM 1295 C CA . PRO A 1 173 ? -9.042 -3.283 -9.172 1.00 98.75 173 PRO A CA 1
ATOM 1296 C C . PRO A 1 173 ? -8.637 -2.542 -10.452 1.00 98.75 173 PRO A C 1
ATOM 1298 O O . PRO A 1 173 ? -8.874 -1.342 -10.616 1.00 98.75 173 PRO A O 1
ATOM 1301 N N . CYS A 1 174 ? -8.081 -3.296 -11.395 1.00 98.69 174 CYS A N 1
ATOM 1302 C CA . CYS A 1 174 ? -7.825 -2.851 -12.760 1.00 98.69 174 CYS A CA 1
ATOM 1303 C C . CYS A 1 174 ? -8.487 -3.782 -13.772 1.00 98.69 174 CYS A C 1
ATOM 1305 O O . CYS A 1 174 ? -8.648 -4.975 -13.517 1.00 98.69 174 CYS A O 1
ATOM 1307 N N . ASN A 1 175 ? -8.787 -3.264 -14.962 1.00 96.25 175 ASN A N 1
ATOM 1308 C CA . ASN A 1 175 ? -9.302 -4.060 -16.081 1.00 96.25 175 ASN A CA 1
ATOM 1309 C C . ASN A 1 175 ? -8.211 -4.870 -16.820 1.00 96.25 175 ASN A C 1
ATOM 1311 O O . ASN A 1 175 ? -8.510 -5.610 -17.758 1.00 96.25 175 ASN A O 1
ATOM 1315 N N . VAL A 1 176 ? -6.953 -4.757 -16.380 1.00 96.50 176 VAL A N 1
ATOM 1316 C CA . VAL A 1 176 ? -5.821 -5.592 -16.801 1.00 96.50 176 VAL A CA 1
ATOM 1317 C C . VAL A 1 176 ? -5.564 -6.712 -15.788 1.00 96.50 176 VAL A C 1
ATOM 1319 O O . VAL A 1 176 ? -5.750 -6.534 -14.588 1.00 96.50 176 VAL A O 1
ATOM 1322 N N . ASN A 1 177 ? -5.092 -7.867 -16.267 1.00 95.56 177 ASN A N 1
ATOM 1323 C CA . ASN A 1 177 ? -4.941 -9.088 -15.456 1.00 95.56 177 ASN A CA 1
ATOM 1324 C C . ASN A 1 177 ? -3.477 -9.446 -15.125 1.00 95.56 177 ASN A C 1
ATOM 1326 O O . ASN A 1 177 ? -3.181 -10.570 -14.723 1.00 95.56 177 ASN A O 1
ATOM 1330 N N . SER A 1 178 ? -2.552 -8.518 -15.350 1.00 95.38 178 SER A N 1
ATOM 1331 C CA . SER A 1 178 ? -1.122 -8.625 -15.037 1.00 95.38 178 SER A CA 1
ATOM 1332 C C . SER A 1 178 ? -0.482 -7.244 -15.163 1.00 95.38 178 SER A C 1
ATOM 1334 O O . SER A 1 178 ? -1.088 -6.364 -15.781 1.00 95.38 178 SER A O 1
ATOM 1336 N N . ALA A 1 179 ? 0.759 -7.079 -14.695 1.00 97.44 179 ALA A N 1
ATOM 1337 C CA . ALA A 1 179 ? 1.593 -5.921 -15.028 1.00 97.44 179 ALA A CA 1
ATOM 1338 C C . ALA A 1 179 ? 1.514 -5.594 -16.532 1.00 97.44 179 ALA A C 1
ATOM 1340 O O . ALA A 1 179 ? 1.868 -6.430 -17.376 1.00 97.44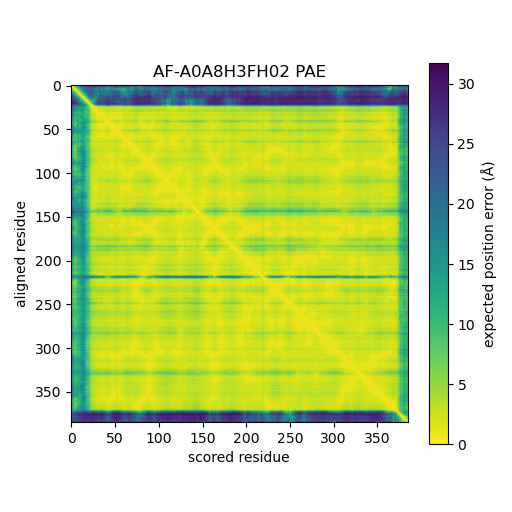 179 ALA A O 1
ATOM 1341 N N . THR A 1 180 ? 0.991 -4.411 -16.858 1.00 98.19 180 THR A N 1
ATOM 1342 C CA . THR A 1 180 ? 0.687 -3.983 -18.228 1.00 98.19 180 THR A CA 1
ATOM 1343 C C . THR A 1 180 ? 1.160 -2.553 -18.440 1.00 98.19 180 THR A C 1
ATOM 1345 O O . THR A 1 180 ? 0.762 -1.649 -17.711 1.00 98.19 180 THR A O 1
ATOM 1348 N N . ALA A 1 181 ? 1.993 -2.338 -19.458 1.00 97.81 181 ALA A N 1
ATOM 1349 C CA . ALA A 1 181 ? 2.416 -0.991 -19.813 1.00 97.81 181 ALA A CA 1
ATOM 1350 C C . ALA A 1 181 ? 1.256 -0.185 -20.411 1.00 97.81 181 ALA A C 1
ATOM 1352 O O . ALA A 1 181 ? 0.454 -0.716 -21.179 1.00 97.81 181 ALA A O 1
ATOM 1353 N N . CYS A 1 182 ? 1.214 1.105 -20.104 1.00 98.06 182 CYS A N 1
ATOM 1354 C CA . CYS A 1 182 ? 0.232 2.052 -20.617 1.00 98.06 182 CYS A CA 1
ATOM 1355 C C . CYS A 1 182 ? 0.926 3.268 -21.244 1.00 98.06 182 CYS A C 1
ATOM 1357 O O . CYS A 1 182 ? 2.084 3.565 -20.948 1.00 98.06 182 CYS A O 1
ATOM 1359 N N . THR A 1 183 ? 0.196 3.994 -22.089 1.00 96.62 183 THR A N 1
ATOM 1360 C CA . THR A 1 183 ? 0.573 5.321 -22.601 1.00 96.62 183 THR A CA 1
ATOM 1361 C C . THR A 1 183 ? -0.645 6.243 -22.672 1.00 96.62 183 THR A C 1
ATOM 1363 O O . THR A 1 183 ? -1.785 5.792 -22.835 1.00 96.62 183 THR A O 1
ATOM 1366 N N . GLY A 1 184 ? -0.424 7.556 -22.568 1.00 93.25 184 GLY A N 1
ATOM 1367 C CA . GLY A 1 184 ? -1.492 8.554 -22.696 1.00 93.25 184 GLY A CA 1
ATOM 1368 C C . GLY A 1 184 ? -2.681 8.275 -21.766 1.00 93.25 184 GLY A C 1
ATOM 1369 O O . GLY A 1 184 ? -2.497 7.917 -20.605 1.00 93.25 184 GLY A O 1
ATOM 1370 N N . GLY A 1 185 ? -3.904 8.394 -22.290 1.00 90.94 185 GLY A N 1
ATOM 1371 C CA . GLY A 1 185 ? -5.136 8.202 -21.512 1.00 90.94 185 GLY A CA 1
ATOM 1372 C C . GLY A 1 185 ? -5.337 6.791 -20.943 1.00 90.94 185 GLY A C 1
ATOM 1373 O O . GLY A 1 185 ? -6.108 6.619 -20.003 1.00 90.94 185 GLY A O 1
ATOM 1374 N N . SER A 1 186 ? -4.635 5.769 -21.448 1.00 92.56 186 SER A N 1
ATOM 1375 C CA . SER A 1 186 ? -4.720 4.424 -20.853 1.00 92.56 186 SER A CA 1
ATOM 1376 C C . SER A 1 186 ? -4.099 4.364 -19.451 1.00 92.56 186 SER A C 1
ATOM 1378 O O . SER A 1 186 ? -4.558 3.579 -18.623 1.00 92.56 186 SER A O 1
ATOM 1380 N N . CYS A 1 187 ? -3.141 5.247 -19.137 1.00 95.38 187 CYS A N 1
ATOM 1381 C CA . CYS A 1 187 ? -2.546 5.338 -17.801 1.00 95.38 187 CYS A CA 1
ATOM 1382 C C . CYS A 1 187 ? -3.475 5.949 -16.746 1.00 95.38 187 CYS A C 1
ATOM 1384 O O . CYS A 1 187 ? -3.144 5.925 -15.572 1.00 95.38 187 CYS A O 1
ATOM 1386 N N . THR A 1 188 ? -4.631 6.488 -17.136 1.00 94.06 188 THR A N 1
ATOM 1387 C CA . THR A 1 188 ? -5.619 7.045 -16.197 1.00 94.06 188 THR A CA 1
ATOM 1388 C C . THR A 1 188 ? -6.953 6.302 -16.214 1.00 94.06 188 THR A C 1
ATOM 1390 O O . THR A 1 188 ? -7.845 6.637 -15.443 1.00 94.06 188 THR A O 1
ATOM 1393 N N . SER A 1 189 ? -7.118 5.305 -17.091 1.00 94.81 189 SER A N 1
ATOM 1394 C CA . SER A 1 189 ? -8.398 4.610 -17.306 1.00 94.81 189 SER A CA 1
ATOM 1395 C C . SER A 1 189 ? -8.337 3.090 -17.145 1.00 94.81 189 SER A C 1
ATOM 1397 O O . SER A 1 189 ? -9.380 2.443 -17.161 1.00 94.81 189 SER A O 1
ATOM 1399 N N . SER A 1 190 ? -7.148 2.501 -16.980 1.00 95.94 190 SER A N 1
ATOM 1400 C CA . SER A 1 190 ? -7.002 1.040 -16.832 1.00 95.94 190 SER A CA 1
ATOM 1401 C C . SER A 1 190 ? -7.278 0.537 -15.410 1.00 95.94 190 SER A C 1
ATOM 1403 O O . SER A 1 190 ? -7.495 -0.657 -15.204 1.00 95.94 190 SER A O 1
ATOM 1405 N N . CYS A 1 191 ? -7.245 1.434 -14.426 1.00 98.31 191 CYS A N 1
ATOM 1406 C CA . CYS A 1 191 ? -7.260 1.104 -13.008 1.00 98.31 191 CYS A CA 1
ATOM 1407 C C . CYS A 1 191 ? -8.123 2.078 -12.209 1.00 98.31 191 CYS A C 1
ATOM 1409 O O . CYS A 1 191 ? -8.249 3.250 -12.569 1.00 98.31 191 CYS A O 1
ATOM 1411 N N . ASP A 1 192 ? -8.672 1.603 -11.092 1.00 98.25 192 ASP A N 1
ATOM 1412 C CA . ASP A 1 192 ? -9.236 2.475 -10.068 1.00 98.25 192 ASP A CA 1
ATOM 1413 C C . ASP A 1 192 ? -8.120 3.042 -9.179 1.00 98.25 192 ASP A C 1
ATOM 1415 O O . ASP A 1 192 ? -7.765 2.471 -8.148 1.00 98.25 192 ASP A O 1
ATOM 1419 N N . ALA A 1 193 ? -7.573 4.188 -9.584 1.00 97.00 193 ALA A N 1
ATOM 1420 C CA . ALA A 1 193 ? -6.550 4.907 -8.829 1.00 97.00 193 ALA A CA 1
ATOM 1421 C C . ALA A 1 193 ? -7.038 5.359 -7.439 1.00 97.00 193 ALA A C 1
ATOM 1423 O O . ALA A 1 193 ? -6.259 5.380 -6.491 1.00 97.00 193 ALA A O 1
ATOM 1424 N N . ALA A 1 194 ? -8.324 5.687 -7.284 1.00 96.75 194 ALA A N 1
ATOM 1425 C CA . ALA A 1 194 ? -8.864 6.138 -6.001 1.00 96.75 194 ALA A CA 1
ATOM 1426 C C . ALA A 1 194 ? -9.128 4.969 -5.041 1.00 96.75 194 ALA A C 1
ATOM 1428 O O . ALA A 1 194 ? -8.963 5.116 -3.835 1.00 96.75 194 ALA A O 1
ATOM 1429 N N . GLY A 1 195 ? -9.548 3.821 -5.577 1.00 98.31 195 GLY A N 1
ATOM 1430 C CA . GLY A 1 195 ? -9.812 2.601 -4.817 1.00 98.31 195 GLY A CA 1
ATOM 1431 C C . GLY A 1 195 ? -11.040 2.681 -3.912 1.00 98.31 195 GLY A C 1
ATOM 1432 O O . GLY A 1 195 ? -11.645 3.736 -3.703 1.00 98.31 195 GLY A O 1
ATOM 1433 N N . CYS A 1 196 ? -11.425 1.548 -3.332 1.00 98.81 196 CYS A N 1
ATOM 1434 C CA . CYS A 1 196 ? -12.404 1.520 -2.251 1.00 98.81 196 CYS A CA 1
ATOM 1435 C C . CYS A 1 196 ? -11.693 1.466 -0.895 1.00 98.81 196 CYS A C 1
ATOM 1437 O O . CYS A 1 196 ? -11.398 0.384 -0.398 1.00 98.81 196 CYS A O 1
ATOM 1439 N N . ASP A 1 197 ? -11.391 2.639 -0.329 1.00 98.75 197 ASP A N 1
ATOM 1440 C CA . ASP A 1 197 ? -10.715 2.778 0.968 1.00 98.75 197 ASP A CA 1
ATOM 1441 C C . ASP A 1 197 ? -11.674 2.636 2.150 1.00 98.75 197 ASP A C 1
ATOM 1443 O O . ASP A 1 197 ? -12.830 3.062 2.063 1.00 98.75 197 ASP A O 1
ATOM 1447 N N . PHE A 1 198 ? -11.148 2.109 3.255 1.00 98.94 198 PHE A N 1
ATOM 1448 C CA . PHE A 1 198 ? -11.694 2.244 4.600 1.00 98.94 198 PHE A CA 1
ATOM 1449 C C . PHE A 1 198 ? -10.622 2.866 5.506 1.00 98.94 198 PHE A C 1
ATOM 1451 O O . PHE A 1 198 ? -9.649 2.215 5.892 1.00 98.94 198 PHE A O 1
ATOM 1458 N N . ASN A 1 199 ? -10.834 4.126 5.877 1.00 98.88 199 ASN A N 1
ATOM 1459 C CA . ASN A 1 199 ? -10.099 4.840 6.920 1.00 98.88 199 ASN A CA 1
ATOM 1460 C C . ASN A 1 199 ? -11.088 5.149 8.056 1.00 98.88 199 ASN A C 1
ATOM 1462 O O . ASN A 1 199 ? -12.130 5.754 7.811 1.00 98.88 199 ASN A O 1
ATOM 1466 N N . SER A 1 200 ? -10.780 4.729 9.289 1.00 98.88 200 SER A N 1
ATOM 1467 C CA . SER A 1 200 ? -11.702 4.860 10.435 1.00 98.88 200 SER A CA 1
ATOM 1468 C C . SER A 1 200 ? -12.106 6.310 10.718 1.00 98.88 200 SER A C 1
ATOM 1470 O O . SER A 1 200 ? -13.288 6.581 10.922 1.00 98.88 200 SER A O 1
ATOM 1472 N N . TRP A 1 201 ? -11.155 7.246 10.644 1.00 98.75 201 TRP A N 1
ATOM 1473 C CA . TRP A 1 201 ? -11.415 8.679 10.802 1.00 98.75 201 TRP A CA 1
ATOM 1474 C C . TRP A 1 201 ? -12.347 9.181 9.703 1.00 98.75 201 TRP A C 1
ATOM 1476 O O . TRP A 1 201 ? -13.388 9.776 9.974 1.00 98.75 201 TRP A O 1
ATOM 1486 N N . ARG A 1 202 ? -12.022 8.851 8.447 1.00 98.75 202 ARG A N 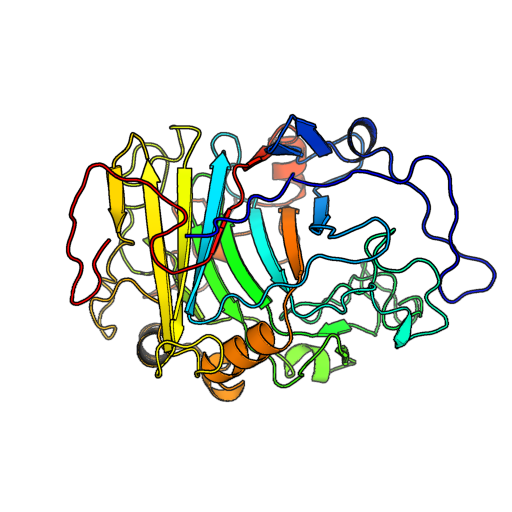1
ATOM 1487 C CA . ARG A 1 202 ? -12.827 9.218 7.273 1.00 98.75 202 ARG A CA 1
ATOM 1488 C C . ARG A 1 202 ? -14.246 8.647 7.325 1.00 98.75 202 ARG A C 1
ATOM 1490 O O . ARG A 1 202 ? -15.179 9.244 6.792 1.00 98.75 202 ARG A O 1
ATOM 1497 N N . MET A 1 203 ? -14.404 7.489 7.962 1.00 98.81 203 MET A N 1
ATOM 1498 C CA . MET A 1 203 ? -15.683 6.819 8.199 1.00 98.81 203 MET A CA 1
ATOM 1499 C C . MET A 1 203 ? -16.422 7.325 9.447 1.00 98.81 203 MET A C 1
ATOM 1501 O O . MET A 1 203 ? -17.463 6.768 9.794 1.00 98.81 203 MET A O 1
ATOM 1505 N N . GLY A 1 204 ? -15.929 8.398 10.072 1.00 98.31 204 GLY A N 1
ATOM 1506 C CA . GLY A 1 204 ? -16.589 9.121 11.155 1.00 98.31 204 GLY A CA 1
ATOM 1507 C C . GLY A 1 204 ? -16.276 8.596 12.559 1.00 98.31 204 GLY A C 1
ATOM 1508 O O . GLY A 1 204 ? -17.040 8.852 13.491 1.00 98.31 204 GLY A O 1
ATOM 1509 N N . ASN A 1 205 ? -15.172 7.863 12.728 1.00 98.56 205 ASN A N 1
ATOM 1510 C CA . ASN A 1 205 ? -14.654 7.472 14.035 1.00 98.56 205 ASN A CA 1
ATOM 1511 C C . ASN A 1 205 ? -13.216 7.982 14.231 1.00 98.56 205 ASN A C 1
ATOM 1513 O O . ASN A 1 205 ? -12.235 7.303 13.921 1.00 98.56 205 ASN A O 1
ATOM 1517 N N . ASP A 1 206 ? -13.115 9.189 14.778 1.00 97.94 206 ASP A N 1
ATOM 1518 C CA . ASP A 1 206 ? -11.878 9.928 15.060 1.00 97.94 206 ASP A CA 1
ATOM 1519 C C . ASP A 1 206 ? -11.184 9.519 16.377 1.00 97.94 206 ASP A C 1
ATOM 1521 O O . ASP A 1 206 ? -10.096 9.998 16.691 1.00 97.94 206 ASP A O 1
ATOM 1525 N N . THR A 1 207 ? -11.772 8.591 17.140 1.00 98.50 207 THR A N 1
ATOM 1526 C CA . THR A 1 207 ? -11.227 8.087 18.417 1.00 98.50 207 THR A CA 1
ATOM 1527 C C . THR A 1 207 ? -10.726 6.640 18.335 1.00 98.50 207 THR A C 1
ATOM 1529 O O . THR A 1 207 ? -10.319 6.051 19.343 1.00 98.50 207 THR A O 1
ATOM 1532 N N . PHE A 1 208 ? -10.725 6.047 17.136 1.00 98.69 208 PHE A N 1
ATOM 1533 C CA . PHE A 1 208 ? -10.373 4.641 16.949 1.00 98.69 208 PHE A CA 1
ATOM 1534 C C . PHE A 1 208 ? -8.871 4.388 16.789 1.00 98.69 208 PHE A C 1
ATOM 1536 O O . PHE A 1 208 ? -8.335 3.542 17.492 1.00 98.69 208 PHE A O 1
ATOM 1543 N N . TYR A 1 209 ? -8.180 5.093 15.892 1.00 98.75 209 TYR A N 1
ATOM 1544 C CA . TYR A 1 209 ? -6.773 4.832 15.565 1.00 98.75 209 TYR A CA 1
ATOM 1545 C C . TYR A 1 209 ? -5.936 6.095 15.723 1.00 98.75 209 TYR A C 1
ATOM 1547 O O . TYR A 1 209 ? -6.246 7.111 15.108 1.00 98.75 209 TYR A O 1
ATOM 1555 N N . GLY A 1 210 ? -4.872 6.023 16.520 1.00 98.44 210 GLY A N 1
ATOM 1556 C CA . GLY A 1 210 ? -3.953 7.138 16.725 1.00 98.44 210 GLY A CA 1
ATOM 1557 C C . GLY A 1 210 ? -3.277 7.118 18.098 1.00 98.44 210 GLY A C 1
ATOM 1558 O O . GLY A 1 210 ? -3.426 6.155 18.856 1.00 98.44 210 GLY A O 1
ATOM 1559 N N . PRO A 1 211 ? -2.517 8.169 18.452 1.00 97.69 211 PRO A N 1
ATOM 1560 C CA . PRO A 1 211 ? -1.673 8.139 19.641 1.00 97.69 211 PRO A CA 1
ATOM 1561 C C . PRO A 1 211 ? -2.508 8.193 20.935 1.00 97.69 211 PRO A C 1
ATOM 1563 O O . PRO A 1 211 ? -3.007 9.251 21.314 1.00 97.69 211 PRO A O 1
ATOM 1566 N N . GLY A 1 212 ? -2.603 7.077 21.661 1.00 96.38 212 GLY A N 1
ATOM 1567 C CA . GLY A 1 212 ? -3.434 6.918 22.862 1.00 96.38 212 GLY A CA 1
ATOM 1568 C C . GLY A 1 212 ? -4.917 6.629 22.596 1.00 96.38 212 GLY A C 1
ATOM 1569 O O . GLY A 1 212 ? -5.724 6.780 23.511 1.00 96.38 212 GLY A O 1
ATOM 1570 N N . LEU A 1 213 ? -5.278 6.262 21.363 1.00 97.62 213 LEU A N 1
ATOM 1571 C CA . LEU A 1 213 ? -6.645 5.901 20.972 1.00 97.62 213 LEU A CA 1
ATOM 1572 C C . LEU A 1 213 ? -6.902 4.391 21.144 1.00 97.62 213 LEU A C 1
ATOM 1574 O O . LEU A 1 213 ? -6.085 3.692 21.739 1.00 97.62 213 LEU A O 1
ATOM 1578 N N . THR A 1 214 ? -8.052 3.888 20.675 1.00 97.88 214 THR A N 1
ATOM 1579 C CA . THR A 1 214 ? -8.443 2.470 20.857 1.00 97.88 214 THR A CA 1
ATOM 1580 C C . THR A 1 214 ? -7.391 1.512 20.293 1.00 97.88 214 THR A C 1
ATOM 1582 O O . THR A 1 214 ? -6.986 0.566 20.963 1.00 97.88 214 THR A O 1
ATOM 1585 N N . VAL A 1 215 ? -6.921 1.787 19.079 1.00 98.25 215 VAL A N 1
ATOM 1586 C CA . VAL A 1 215 ? -5.698 1.234 18.508 1.00 98.25 215 VAL A CA 1
ATOM 1587 C C . VAL A 1 215 ? -4.601 2.270 18.731 1.00 98.25 215 VAL A C 1
ATOM 1589 O O . VAL A 1 215 ? -4.494 3.259 18.000 1.00 98.25 215 VAL A O 1
ATOM 1592 N N . ASP A 1 216 ? -3.808 2.057 19.778 1.00 98.06 216 ASP A N 1
ATOM 1593 C CA . ASP A 1 216 ? -2.803 3.007 20.243 1.00 98.06 216 ASP A CA 1
ATOM 1594 C C . ASP A 1 216 ? -1.513 2.893 19.428 1.00 98.06 216 ASP A C 1
ATOM 1596 O O . ASP A 1 216 ? -0.769 1.912 19.539 1.00 98.06 216 ASP A O 1
ATOM 1600 N N . THR A 1 217 ? -1.193 3.930 18.660 1.00 97.69 217 THR A N 1
ATOM 1601 C CA . THR A 1 217 ? 0.037 3.992 17.857 1.00 97.69 217 THR A CA 1
ATOM 1602 C C . THR A 1 217 ? 1.302 4.287 18.675 1.00 97.69 217 THR A C 1
ATOM 1604 O O . THR A 1 217 ? 2.409 4.076 18.177 1.00 97.69 217 THR A O 1
ATOM 1607 N N . LYS A 1 218 ? 1.186 4.674 19.958 1.00 92.25 218 LYS A N 1
ATOM 1608 C CA . LYS A 1 218 ? 2.329 4.827 20.885 1.00 92.25 218 LYS A CA 1
ATOM 1609 C C . LYS A 1 218 ? 2.826 3.501 21.452 1.00 92.25 218 LYS A C 1
ATOM 1611 O O . LYS A 1 218 ? 3.983 3.420 21.862 1.00 92.25 218 LYS A O 1
ATOM 1616 N N . SER A 1 219 ? 1.983 2.468 21.466 1.00 80.62 219 SER A N 1
ATOM 1617 C CA . SER A 1 219 ? 2.297 1.145 22.029 1.00 80.62 219 SER A CA 1
ATOM 1618 C C . SER A 1 219 ? 3.406 0.384 21.276 1.00 80.62 219 SER A C 1
ATOM 1620 O O . SER A 1 219 ? 3.844 -0.674 21.731 1.00 80.62 219 SER A O 1
ATOM 1622 N N . LYS A 1 220 ? 3.893 0.933 20.147 1.00 77.69 220 LYS A N 1
ATOM 1623 C CA . LYS A 1 220 ? 4.962 0.431 19.258 1.00 77.69 220 LYS A CA 1
ATOM 1624 C C . LYS A 1 220 ? 4.691 -0.896 18.554 1.00 77.69 220 LYS A C 1
ATOM 1626 O O . LYS A 1 220 ? 5.368 -1.204 17.586 1.00 77.69 220 LYS A O 1
ATOM 1631 N N . LYS A 1 221 ? 3.746 -1.716 19.013 1.00 88.62 221 LYS A N 1
ATOM 1632 C CA . LYS A 1 221 ? 3.442 -3.006 18.382 1.00 88.62 221 LYS A CA 1
ATOM 1633 C C . LYS A 1 221 ? 1.950 -3.168 18.188 1.00 88.62 221 LYS A C 1
ATOM 1635 O O . LYS A 1 221 ? 1.218 -3.476 19.123 1.00 88.62 221 LYS A O 1
ATOM 1640 N N . ILE A 1 222 ? 1.524 -2.992 16.946 1.00 96.56 222 ILE A N 1
ATOM 1641 C CA . ILE A 1 222 ? 0.156 -3.241 16.506 1.00 96.56 222 ILE A CA 1
ATOM 1642 C C . ILE A 1 222 ? 0.168 -4.515 15.676 1.00 96.56 222 ILE A C 1
ATOM 1644 O O . ILE A 1 222 ? 0.896 -4.581 14.690 1.00 96.56 222 ILE A O 1
ATOM 1648 N N . THR A 1 223 ? -0.636 -5.513 16.035 1.00 97.38 223 THR A N 1
ATOM 1649 C CA . THR A 1 223 ? -0.942 -6.594 15.091 1.00 97.38 223 THR A CA 1
ATOM 1650 C C . THR A 1 223 ? -2.068 -6.128 14.196 1.00 97.38 223 THR A C 1
ATOM 1652 O O . THR A 1 223 ? -3.110 -5.725 14.704 1.00 97.38 223 THR A O 1
ATOM 1655 N N . VAL A 1 224 ? -1.883 -6.209 12.887 1.00 98.56 224 VAL A N 1
ATOM 1656 C CA . VAL A 1 224 ? -2.922 -5.939 11.895 1.00 98.56 224 VAL A CA 1
ATOM 1657 C C . VAL A 1 224 ? -3.287 -7.263 11.247 1.00 98.56 224 VAL A C 1
ATOM 1659 O O . VAL A 1 224 ? -2.405 -7.960 10.755 1.00 98.56 224 VAL A O 1
ATOM 1662 N N . VAL A 1 225 ? -4.573 -7.607 11.239 1.00 98.62 225 VAL A N 1
ATOM 1663 C CA . VAL A 1 225 ? -5.111 -8.823 10.615 1.00 98.62 225 VAL A CA 1
ATOM 1664 C C . VAL A 1 225 ? -6.107 -8.415 9.539 1.00 98.62 225 VAL A C 1
ATOM 1666 O O . VAL A 1 225 ? -6.997 -7.598 9.779 1.00 98.62 225 VAL A O 1
ATOM 1669 N N . THR A 1 226 ? -5.957 -8.969 8.338 1.00 98.88 226 THR A N 1
ATOM 1670 C CA . THR A 1 226 ? -6.860 -8.717 7.208 1.00 98.88 226 THR A CA 1
ATOM 1671 C C . THR A 1 226 ? -7.317 -10.033 6.601 1.00 98.88 226 THR A C 1
ATOM 1673 O O . THR A 1 226 ? -6.485 -10.858 6.226 1.00 98.88 226 THR A O 1
ATOM 1676 N N . GLN A 1 227 ? -8.631 -10.226 6.503 1.00 98.75 227 GLN A N 1
ATOM 1677 C CA . GLN A 1 227 ? -9.236 -11.456 5.984 1.00 98.75 227 GLN A CA 1
ATOM 1678 C C . GLN A 1 227 ? -9.937 -11.195 4.655 1.00 98.75 227 GLN A C 1
ATOM 1680 O O . GLN A 1 227 ? -10.569 -10.153 4.490 1.00 98.75 227 GLN A O 1
ATOM 1685 N N . PHE A 1 228 ? -9.878 -12.158 3.739 1.00 98.81 228 PHE A N 1
ATOM 1686 C CA . PHE A 1 228 ? -10.449 -12.048 2.396 1.00 98.81 228 PHE A CA 1
ATOM 1687 C C . PHE A 1 228 ? -11.534 -13.107 2.206 1.00 98.81 228 PHE A C 1
ATOM 1689 O O . PHE A 1 228 ? -11.254 -14.256 1.861 1.00 98.81 228 PHE A O 1
ATOM 1696 N N . ILE A 1 229 ? -12.784 -12.727 2.454 1.00 98.69 229 ILE A N 1
ATOM 1697 C CA . ILE A 1 229 ? -13.920 -13.650 2.491 1.00 98.69 229 ILE A CA 1
ATOM 1698 C C . ILE A 1 229 ? -14.475 -13.863 1.086 1.00 98.69 229 ILE A C 1
ATOM 1700 O O . ILE A 1 229 ? -14.693 -12.909 0.335 1.00 98.69 229 ILE A O 1
ATOM 1704 N N . THR A 1 230 ? -14.737 -15.121 0.742 1.00 98.81 230 THR A N 1
ATOM 1705 C CA . THR A 1 230 ? -15.329 -15.500 -0.545 1.00 98.81 230 THR A CA 1
ATOM 1706 C C . THR A 1 230 ? -16.767 -15.983 -0.401 1.00 98.81 230 THR A C 1
ATOM 1708 O O . THR A 1 230 ? -17.159 -16.478 0.656 1.00 98.81 230 THR A O 1
ATOM 1711 N N . ASP A 1 231 ? -17.547 -15.837 -1.471 1.00 98.19 231 ASP A N 1
ATOM 1712 C CA . ASP A 1 231 ? -18.954 -16.253 -1.552 1.00 98.19 231 ASP A CA 1
ATOM 1713 C C . ASP A 1 231 ? -19.181 -17.744 -1.262 1.00 98.19 231 ASP A C 1
ATOM 1715 O O . ASP A 1 231 ? -20.149 -18.102 -0.592 1.00 98.19 231 ASP A O 1
ATOM 1719 N N . ASP A 1 232 ? -18.278 -18.607 -1.725 1.00 97.75 232 ASP A N 1
ATOM 1720 C CA . ASP A 1 232 ? -18.356 -20.060 -1.555 1.00 97.75 232 ASP A CA 1
ATOM 1721 C C . ASP A 1 232 ? -17.475 -20.612 -0.422 1.00 97.75 232 ASP A C 1
ATOM 1723 O O . ASP A 1 232 ? -17.432 -21.825 -0.209 1.00 97.75 232 ASP A O 1
ATOM 1727 N N . LYS A 1 233 ? -16.801 -19.732 0.332 1.00 96.88 233 LYS A N 1
ATOM 1728 C CA . LYS A 1 233 ? -15.860 -20.091 1.405 1.00 96.88 233 LYS A CA 1
ATOM 1729 C C . LYS A 1 233 ? -14.712 -20.989 0.923 1.00 96.88 233 LYS A C 1
ATOM 1731 O O . LYS A 1 233 ? -14.250 -21.867 1.656 1.00 96.88 233 LYS A O 1
ATOM 1736 N N . THR A 1 234 ? -14.227 -20.772 -0.300 1.00 97.19 234 THR A N 1
ATOM 1737 C CA . THR A 1 234 ? -13.056 -21.450 -0.869 1.00 97.19 234 THR A CA 1
ATOM 1738 C C . THR A 1 234 ? -12.053 -20.455 -1.449 1.00 97.19 234 THR A C 1
ATOM 1740 O O . THR A 1 234 ? -12.374 -19.318 -1.780 1.00 97.19 234 THR A O 1
ATOM 1743 N N . ASN A 1 235 ? -10.810 -20.886 -1.667 1.00 95.75 235 ASN A N 1
ATOM 1744 C CA . ASN A 1 235 ? -9.811 -20.045 -2.339 1.00 95.75 235 ASN A CA 1
ATOM 1745 C C . ASN A 1 235 ? -10.052 -19.870 -3.860 1.00 95.75 235 ASN A C 1
ATOM 1747 O O . ASN A 1 235 ? -9.223 -19.257 -4.540 1.00 95.75 235 ASN A O 1
ATOM 1751 N N . GLN A 1 236 ? -11.156 -20.417 -4.388 1.00 97.12 236 GLN A N 1
ATOM 1752 C CA . GLN A 1 236 ? -11.612 -20.282 -5.775 1.00 97.12 236 GLN A CA 1
ATOM 1753 C C . GLN A 1 236 ? -12.878 -19.428 -5.914 1.00 97.12 236 GLN A C 1
ATOM 1755 O O . GLN A 1 236 ? -13.213 -19.062 -7.045 1.00 97.12 236 GLN A O 1
ATOM 1760 N N . GLY A 1 237 ? -13.542 -19.070 -4.813 1.00 98.06 237 GLY A N 1
ATOM 1761 C CA . GLY A 1 237 ? -14.740 -18.234 -4.822 1.00 98.06 237 GLY A CA 1
ATOM 1762 C C . GLY A 1 237 ? -14.478 -16.800 -5.270 1.00 98.06 237 GLY A C 1
ATOM 1763 O O . GLY A 1 237 ? -13.340 -16.387 -5.532 1.00 98.06 237 GLY A O 1
ATOM 1764 N N . ASN A 1 238 ? -15.538 -16.014 -5.415 1.00 98.62 238 ASN A N 1
ATOM 1765 C CA . ASN A 1 238 ? -15.415 -14.578 -5.648 1.00 98.62 238 ASN A CA 1
ATOM 1766 C C . ASN A 1 238 ? -15.203 -13.873 -4.309 1.00 98.62 238 ASN A C 1
ATOM 1768 O O . ASN A 1 238 ? -15.905 -14.165 -3.346 1.00 98.62 238 ASN A O 1
ATOM 1772 N N . LEU A 1 239 ? -14.248 -12.941 -4.246 1.00 98.88 239 LEU A N 1
ATOM 1773 C CA . LEU A 1 239 ? -14.072 -12.074 -3.080 1.00 98.88 239 LEU A CA 1
ATOM 1774 C C . LEU A 1 239 ? -15.327 -11.213 -2.909 1.00 98.88 239 LEU A C 1
ATOM 1776 O O . LEU A 1 239 ? -15.730 -10.535 -3.852 1.00 98.88 239 LEU A O 1
ATOM 1780 N N . ILE A 1 240 ? -15.919 -11.243 -1.716 1.00 98.75 240 ILE A N 1
ATOM 1781 C CA . ILE A 1 240 ? -17.137 -10.486 -1.389 1.00 98.75 240 ILE A CA 1
ATOM 1782 C C . ILE A 1 240 ? -16.951 -9.521 -0.222 1.00 98.75 240 ILE A C 1
ATOM 1784 O O . ILE A 1 240 ? -17.716 -8.566 -0.098 1.00 98.75 240 ILE A O 1
ATOM 1788 N N . GLN A 1 241 ? -15.949 -9.755 0.629 1.00 98.75 241 GLN A N 1
ATOM 1789 C CA . GLN A 1 241 ? -15.724 -8.935 1.812 1.00 98.75 241 GLN A CA 1
ATOM 1790 C C . GLN A 1 241 ? -14.255 -8.960 2.243 1.00 98.75 241 GLN A C 1
ATOM 1792 O O . GLN A 1 241 ? -13.604 -10.006 2.188 1.00 98.75 241 GLN A O 1
ATOM 1797 N N . ILE A 1 242 ? -13.743 -7.815 2.695 1.00 98.94 242 ILE A N 1
ATOM 1798 C CA . ILE A 1 242 ? -12.415 -7.685 3.303 1.00 98.94 242 ILE A CA 1
ATOM 1799 C C . ILE A 1 242 ? -12.597 -7.222 4.748 1.00 98.94 242 ILE A C 1
ATOM 1801 O O . ILE A 1 242 ? -13.057 -6.103 4.988 1.00 98.94 242 ILE A O 1
ATOM 1805 N N . ASN A 1 243 ? -12.237 -8.078 5.704 1.00 98.75 243 ASN A N 1
ATOM 1806 C CA . ASN A 1 243 ? -12.330 -7.766 7.132 1.00 98.75 243 ASN A CA 1
ATOM 1807 C C . ASN A 1 243 ? -11.017 -7.196 7.656 1.00 98.75 243 ASN A C 1
ATOM 1809 O O . ASN A 1 243 ? -9.941 -7.540 7.161 1.00 98.75 243 ASN A O 1
ATOM 1813 N N . ARG A 1 244 ? -11.113 -6.413 8.732 1.00 98.75 244 ARG A N 1
ATOM 1814 C CA . ARG A 1 244 ? -9.977 -5.880 9.482 1.00 98.75 244 ARG A CA 1
ATOM 1815 C C . ARG A 1 244 ? -10.158 -6.134 10.979 1.00 98.75 244 ARG A C 1
ATOM 1817 O O . ARG A 1 244 ? -11.219 -5.858 11.533 1.00 98.75 244 ARG A O 1
ATOM 1824 N N . PHE A 1 245 ? -9.092 -6.590 11.628 1.00 95.31 245 PHE A N 1
ATOM 1825 C CA . PHE A 1 245 ? -8.963 -6.637 13.083 1.00 95.31 245 PHE A CA 1
ATOM 1826 C C . PHE A 1 245 ? -7.572 -6.163 13.494 1.00 95.31 245 PHE A C 1
ATOM 1828 O O . PHE A 1 245 ? -6.619 -6.224 12.711 1.00 95.31 245 PHE A O 1
ATOM 1835 N N . TYR A 1 246 ? -7.462 -5.723 14.738 1.00 97.81 246 TYR A N 1
ATOM 1836 C CA . TYR A 1 246 ? -6.202 -5.378 15.374 1.00 97.81 246 TYR A CA 1
ATOM 1837 C C . TYR A 1 246 ? -5.996 -6.249 16.610 1.00 97.81 246 TYR A C 1
ATOM 1839 O O . TYR A 1 246 ? -6.965 -6.666 17.240 1.00 97.81 246 TYR A O 1
ATOM 1847 N N . VAL A 1 247 ? -4.743 -6.520 16.973 1.00 95.69 247 VAL A N 1
ATOM 1848 C CA . VAL A 1 247 ? -4.412 -7.111 18.278 1.00 95.69 247 VAL A CA 1
ATOM 1849 C C . VAL A 1 247 ? -3.352 -6.259 18.956 1.00 95.69 247 VAL A C 1
ATOM 1851 O O . VAL A 1 247 ? -2.249 -6.087 18.427 1.00 95.69 247 VAL A O 1
ATOM 1854 N N . GLN A 1 248 ? -3.691 -5.733 20.131 1.00 94.00 248 GLN A N 1
ATOM 1855 C CA . GLN A 1 248 ? -2.797 -4.961 20.991 1.00 94.00 248 GLN A CA 1
ATOM 1856 C C . GLN A 1 248 ? -2.988 -5.391 22.439 1.00 94.00 248 GLN A C 1
ATOM 1858 O O . GLN A 1 248 ? -4.111 -5.597 22.888 1.00 94.00 248 GLN A O 1
ATOM 1863 N N . ASN A 1 249 ? -1.885 -5.536 23.177 1.00 89.81 249 ASN A N 1
ATOM 1864 C CA . ASN A 1 249 ? -1.910 -5.940 24.588 1.00 89.81 249 ASN A CA 1
ATOM 1865 C C . ASN A 1 249 ? -2.733 -7.223 24.848 1.00 89.81 249 ASN A C 1
ATOM 1867 O O . ASN A 1 249 ? -3.401 -7.336 25.869 1.00 89.81 249 ASN A O 1
ATOM 1871 N N . GLY A 1 250 ? -2.712 -8.172 23.901 1.00 88.19 250 GLY A N 1
ATOM 1872 C CA . GLY A 1 250 ? -3.470 -9.432 23.968 1.00 88.19 250 GLY A CA 1
ATOM 1873 C C . GLY A 1 250 ? -4.964 -9.324 23.630 1.00 88.19 250 GLY A C 1
ATOM 1874 O O . GLY A 1 250 ? -5.634 -10.349 23.524 1.00 88.19 250 GLY A O 1
ATOM 1875 N N . GLN A 1 251 ? -5.488 -8.114 23.413 1.00 91.31 251 GLN A N 1
ATOM 1876 C CA . GLN A 1 251 ? -6.895 -7.886 23.093 1.00 91.31 251 GLN A CA 1
ATOM 1877 C C . GLN A 1 251 ? -7.120 -7.827 21.587 1.00 91.31 251 GLN A C 1
ATOM 1879 O O . GLN A 1 251 ? -6.437 -7.081 20.882 1.00 91.31 251 GLN A O 1
ATOM 1884 N N . VAL A 1 252 ? -8.110 -8.583 21.107 1.00 94.81 252 VAL A N 1
ATOM 1885 C CA . VAL A 1 252 ? -8.614 -8.467 19.734 1.00 94.81 252 VAL A CA 1
ATOM 1886 C C . VAL A 1 252 ? -9.569 -7.283 19.663 1.00 94.81 252 VAL A C 1
ATOM 1888 O O . VAL A 1 252 ? -10.554 -7.212 20.394 1.00 94.81 252 VAL A O 1
ATOM 1891 N N . ILE A 1 253 ? -9.275 -6.362 18.756 1.00 96.50 253 ILE A N 1
ATOM 1892 C CA . ILE A 1 253 ? -10.010 -5.124 18.529 1.00 96.50 253 ILE A CA 1
ATOM 1893 C C . ILE A 1 253 ? -10.599 -5.202 17.113 1.00 96.50 253 ILE A C 1
ATOM 1895 O O . ILE A 1 253 ? -9.854 -5.089 16.132 1.00 96.50 253 ILE A O 1
ATOM 1899 N N . PRO A 1 254 ? -11.918 -5.415 16.963 1.00 97.06 254 PRO A N 1
ATOM 1900 C CA . PRO A 1 254 ? -12.582 -5.311 15.669 1.00 97.06 254 PRO A CA 1
ATOM 1901 C C . PRO A 1 254 ? -12.388 -3.927 15.054 1.00 97.06 254 PRO A C 1
ATOM 1903 O O . PRO A 1 254 ? -12.260 -2.935 15.772 1.00 97.06 254 PRO A O 1
ATOM 1906 N N . ASN A 1 255 ? -12.391 -3.849 13.723 1.00 98.62 255 ASN A N 1
ATOM 1907 C CA . ASN A 1 255 ? -12.377 -2.559 13.043 1.00 98.62 255 ASN A CA 1
ATOM 1908 C C . ASN A 1 255 ? -13.569 -1.683 13.472 1.00 98.62 255 ASN A C 1
ATOM 1910 O O . ASN A 1 255 ? -14.631 -2.196 13.847 1.00 98.62 255 ASN A O 1
ATOM 1914 N N . SER A 1 256 ? -13.389 -0.364 13.394 1.00 98.56 256 SER A N 1
ATOM 1915 C CA . SER A 1 256 ? -14.449 0.598 13.688 1.00 98.56 256 SER A CA 1
ATOM 1916 C C . SER A 1 256 ? -15.649 0.413 12.756 1.00 98.56 256 SER A C 1
ATOM 1918 O O . SER A 1 256 ? -15.502 -0.025 11.615 1.00 98.56 256 SER A O 1
ATOM 1920 N N . HIS A 1 257 ? -16.842 0.760 13.239 1.00 98.50 257 HIS A N 1
ATOM 1921 C CA . HIS A 1 257 ? -17.999 0.915 12.363 1.00 98.50 257 HIS A CA 1
ATOM 1922 C C . HIS A 1 257 ? -18.007 2.295 11.727 1.00 98.50 257 HIS A C 1
ATOM 1924 O O . HIS A 1 257 ? -17.620 3.283 12.353 1.00 98.50 257 HIS A O 1
ATOM 1930 N N . THR A 1 258 ? -18.534 2.351 10.514 1.00 98.44 258 THR A N 1
ATOM 1931 C CA . THR A 1 258 ? -18.946 3.586 9.854 1.00 98.44 258 THR A CA 1
ATOM 1932 C C . THR A 1 258 ? -20.028 4.317 10.658 1.00 98.44 258 THR A C 1
ATOM 1934 O O . THR A 1 258 ? -20.904 3.706 11.274 1.00 98.44 258 THR A O 1
ATOM 1937 N N . SER A 1 259 ? -19.990 5.649 10.622 1.00 97.56 259 SER A N 1
ATOM 1938 C CA . SER A 1 259 ? -20.991 6.539 11.234 1.00 97.56 259 SER A CA 1
ATOM 1939 C C . SER A 1 259 ? -21.452 7.659 10.282 1.00 97.56 259 SER A C 1
ATOM 1941 O O . SER A 1 259 ? -22.061 8.647 10.694 1.00 97.56 259 SER A O 1
ATOM 1943 N N . ILE A 1 260 ? -21.185 7.501 8.982 1.00 98.25 260 ILE A N 1
ATOM 1944 C CA . ILE A 1 260 ? -21.552 8.456 7.932 1.00 98.25 260 ILE A CA 1
ATOM 1945 C C . ILE A 1 260 ? -23.006 8.249 7.496 1.00 98.25 260 ILE A C 1
ATOM 1947 O O . ILE A 1 260 ? -23.427 7.140 7.174 1.00 98.25 260 ILE A O 1
ATOM 1951 N N . THR A 1 261 ? -23.770 9.340 7.399 1.00 98.00 261 THR A N 1
ATOM 1952 C CA . THR A 1 261 ? -25.140 9.302 6.861 1.00 98.00 261 THR A CA 1
ATOM 1953 C C . THR A 1 261 ? -25.155 8.781 5.421 1.00 98.00 261 THR A C 1
ATOM 1955 O O . THR A 1 261 ? -24.441 9.297 4.566 1.00 98.00 261 THR A O 1
ATOM 1958 N N . GLY A 1 262 ? -26.003 7.787 5.145 1.00 97.94 262 GLY A N 1
ATOM 1959 C CA . GLY A 1 262 ? -26.109 7.150 3.826 1.00 97.94 262 GLY A CA 1
ATOM 1960 C C . GLY A 1 262 ? -25.180 5.949 3.621 1.00 97.94 262 GLY A C 1
ATOM 1961 O O . GLY A 1 262 ? -25.225 5.344 2.552 1.00 97.94 262 GLY A O 1
ATOM 1962 N N . ILE A 1 263 ? -24.385 5.585 4.632 1.00 98.56 263 ILE A N 1
ATOM 1963 C CA . ILE A 1 263 ? -23.603 4.347 4.676 1.00 98.56 263 ILE A CA 1
ATOM 1964 C C . ILE A 1 263 ? -24.134 3.490 5.827 1.00 98.56 263 ILE A C 1
ATOM 1966 O O . ILE A 1 263 ? -24.322 3.990 6.937 1.00 98.56 263 ILE A O 1
ATOM 1970 N N . ASP A 1 264 ? -24.376 2.206 5.573 1.00 98.62 264 ASP A N 1
ATOM 1971 C CA . ASP A 1 264 ? -24.765 1.257 6.618 1.00 98.62 264 ASP A CA 1
ATOM 1972 C C . ASP A 1 264 ? -23.674 1.183 7.698 1.00 98.62 264 ASP A C 1
ATOM 1974 O O . ASP A 1 264 ? -22.497 1.296 7.347 1.00 98.62 264 ASP A O 1
ATOM 1978 N N . PRO A 1 265 ? -24.016 0.961 8.984 1.00 98.06 265 PRO A N 1
ATOM 1979 C CA . PRO A 1 265 ? -23.050 0.827 10.075 1.00 98.06 265 PRO A CA 1
ATOM 1980 C C . PRO A 1 265 ? -22.308 -0.515 9.972 1.00 98.06 265 PRO A C 1
ATOM 1982 O O . PRO A 1 265 ? -22.664 -1.497 10.621 1.00 98.06 265 PRO A O 1
ATOM 1985 N N . VAL A 1 266 ? -21.273 -0.563 9.135 1.00 98.50 266 VAL A N 1
ATOM 1986 C CA . VAL A 1 266 ? -20.443 -1.741 8.842 1.00 98.50 266 VAL A CA 1
ATOM 1987 C C . VAL A 1 266 ? -18.981 -1.461 9.178 1.00 98.50 266 VAL A C 1
ATOM 1989 O O . VAL A 1 266 ? -18.567 -0.310 9.274 1.00 98.50 266 VAL A O 1
ATOM 1992 N N . ASN A 1 267 ? -18.178 -2.511 9.343 1.00 98.44 267 ASN A N 1
ATOM 1993 C CA . ASN A 1 267 ? -16.755 -2.408 9.693 1.00 98.44 267 ASN A CA 1
ATOM 1994 C C . ASN A 1 267 ? -15.819 -3.143 8.713 1.00 98.44 267 ASN A C 1
ATOM 1996 O O . ASN A 1 267 ? -14.662 -3.417 9.037 1.00 98.44 267 ASN A O 1
ATOM 2000 N N . SER A 1 268 ? -16.308 -3.470 7.518 1.00 98.75 268 SER A N 1
ATOM 2001 C CA . SER A 1 268 ? -15.570 -4.187 6.474 1.00 98.75 268 SER A CA 1
ATOM 2002 C C . SER A 1 268 ? -15.834 -3.578 5.100 1.00 98.75 268 SER A C 1
ATOM 2004 O O . SER A 1 268 ? -16.840 -2.896 4.886 1.00 98.75 268 SER A O 1
ATOM 2006 N N . ILE A 1 269 ? -14.931 -3.839 4.154 1.00 98.94 269 ILE A N 1
ATOM 2007 C CA . ILE A 1 269 ? -15.129 -3.455 2.755 1.00 98.94 269 ILE A CA 1
ATOM 2008 C C . ILE A 1 269 ? -15.976 -4.527 2.068 1.00 98.94 269 ILE A C 1
ATOM 2010 O O . ILE A 1 269 ? -15.609 -5.699 2.070 1.00 98.94 269 ILE A O 1
ATOM 2014 N N . SER A 1 270 ? -17.068 -4.109 1.433 1.00 98.88 270 SER A N 1
ATOM 2015 C CA . SER A 1 270 ? -17.909 -4.896 0.521 1.00 98.88 270 SER A CA 1
ATOM 2016 C C . SER A 1 270 ? -18.283 -4.038 -0.692 1.00 98.88 270 SER A C 1
ATOM 2018 O O . SER A 1 270 ? -18.217 -2.810 -0.613 1.00 98.88 270 SER A O 1
ATOM 2020 N N . ASP A 1 271 ? -18.735 -4.638 -1.799 1.00 98.81 271 ASP A N 1
ATOM 2021 C CA . ASP A 1 271 ? -19.197 -3.855 -2.960 1.00 98.81 271 ASP A CA 1
ATOM 2022 C C . ASP A 1 271 ? -20.356 -2.901 -2.589 1.00 98.81 271 ASP A C 1
ATOM 2024 O O . ASP A 1 271 ? -20.411 -1.774 -3.086 1.00 98.81 271 ASP A O 1
ATOM 2028 N N . ASN A 1 272 ? -21.241 -3.304 -1.662 1.00 98.69 272 ASN A N 1
ATOM 2029 C CA . ASN A 1 272 ? -22.327 -2.449 -1.163 1.00 98.69 272 ASN A CA 1
ATOM 2030 C C . ASN A 1 272 ? -21.797 -1.256 -0.353 1.00 98.69 272 ASN A C 1
ATOM 2032 O O . ASN A 1 272 ? -22.207 -0.122 -0.597 1.00 98.69 272 ASN A O 1
ATOM 2036 N N . TYR A 1 273 ? -20.837 -1.491 0.550 1.00 98.75 273 TYR A N 1
ATOM 2037 C CA . TYR A 1 273 ? -20.145 -0.415 1.268 1.00 98.75 273 TYR A CA 1
ATOM 2038 C C . TYR A 1 273 ? -19.488 0.568 0.290 1.00 98.75 273 TYR A C 1
ATOM 2040 O O . TYR A 1 273 ? -19.676 1.779 0.406 1.00 98.75 273 TYR A O 1
ATOM 2048 N N . CYS A 1 274 ? -18.771 0.059 -0.717 1.00 98.69 274 CYS A N 1
ATOM 2049 C CA . CYS A 1 274 ? -18.118 0.892 -1.724 1.00 98.69 274 CYS A CA 1
ATOM 2050 C C . CYS A 1 274 ? -19.134 1.741 -2.500 1.00 98.69 274 CYS A C 1
ATOM 20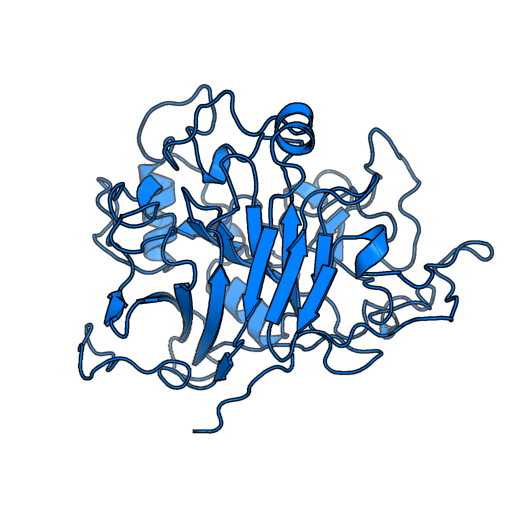52 O O . CYS A 1 274 ? -18.902 2.928 -2.721 1.00 98.69 274 CYS A O 1
ATOM 2054 N N . PHE A 1 275 ? -20.276 1.163 -2.882 1.00 98.62 275 PHE A N 1
ATOM 2055 C CA . PHE A 1 275 ? -21.359 1.887 -3.547 1.00 98.62 275 PHE A CA 1
ATOM 2056 C C . PHE A 1 275 ? -21.935 3.011 -2.673 1.00 98.62 275 PHE A C 1
ATOM 2058 O O . PHE A 1 275 ? -22.000 4.159 -3.118 1.00 98.62 275 PHE A O 1
ATOM 2065 N N . GLN A 1 276 ? -22.299 2.702 -1.426 1.00 98.75 276 GLN A N 1
ATOM 2066 C CA . GLN A 1 276 ? -22.856 3.673 -0.481 1.00 98.75 276 GLN A CA 1
ATOM 2067 C C . GLN A 1 276 ? -21.872 4.803 -0.175 1.00 98.75 276 GLN A C 1
ATOM 2069 O O . GLN A 1 276 ? -22.246 5.972 -0.231 1.00 98.75 276 GLN A O 1
ATOM 2074 N N . LYS A 1 277 ? -20.596 4.473 0.067 1.00 98.25 277 LYS A N 1
ATOM 2075 C CA . LYS A 1 277 ? -19.540 5.459 0.319 1.00 98.25 277 LYS A CA 1
ATOM 2076 C C . LYS A 1 277 ? -19.410 6.453 -0.828 1.00 98.25 277 LYS A C 1
ATOM 2078 O O . LYS A 1 277 ? -19.397 7.658 -0.596 1.00 98.25 277 LYS A O 1
ATOM 2083 N N . ARG A 1 278 ? -19.344 5.960 -2.068 1.00 97.31 278 ARG A N 1
ATOM 2084 C CA . ARG A 1 278 ? -19.228 6.821 -3.254 1.00 97.31 278 ARG A CA 1
ATOM 2085 C C . ARG A 1 278 ? -20.426 7.760 -3.383 1.00 97.31 278 ARG A C 1
ATOM 2087 O O . ARG A 1 278 ? -20.235 8.942 -3.646 1.00 97.31 278 ARG A O 1
ATOM 2094 N N . ALA A 1 279 ? -21.638 7.266 -3.126 1.00 97.62 279 ALA A N 1
ATOM 2095 C CA . ALA A 1 279 ? -22.837 8.100 -3.119 1.00 97.62 279 ALA A CA 1
ATOM 2096 C C . ALA A 1 279 ? -22.806 9.157 -1.997 1.00 97.62 279 ALA A C 1
ATOM 2098 O O . ALA A 1 279 ? -23.026 10.336 -2.267 1.00 97.62 279 ALA A O 1
ATOM 2099 N N . ALA A 1 280 ? -22.481 8.760 -0.763 1.00 98.19 280 ALA A N 1
ATOM 2100 C CA . ALA A 1 280 ? -22.437 9.651 0.398 1.00 98.19 280 ALA A CA 1
ATOM 2101 C C . ALA A 1 280 ? -21.366 10.749 0.270 1.00 98.19 280 ALA A C 1
ATOM 2103 O O . ALA A 1 280 ? -21.572 11.870 0.731 1.00 98.19 280 ALA A O 1
ATOM 2104 N N . PHE A 1 281 ? -20.238 10.444 -0.376 1.00 98.06 281 PHE A N 1
ATOM 2105 C CA . PHE A 1 281 ? -19.129 11.382 -0.586 1.00 98.06 281 PHE A CA 1
ATOM 2106 C C . PHE A 1 281 ? -19.189 12.117 -1.930 1.00 98.06 281 PHE A C 1
ATOM 2108 O O . PHE A 1 281 ? -18.309 12.920 -2.224 1.00 98.06 281 PHE A O 1
ATOM 2115 N N . SER A 1 282 ? -20.224 11.882 -2.747 1.00 96.62 282 SER A N 1
ATOM 2116 C CA . SER A 1 282 ? -20.351 12.459 -4.097 1.00 96.62 282 SER A CA 1
ATOM 2117 C C . SER A 1 282 ? -19.142 12.165 -5.002 1.00 96.62 282 SER A C 1
ATOM 2119 O O . SER A 1 282 ? -18.697 13.011 -5.776 1.00 96.62 282 SER A O 1
ATOM 2121 N N . GLU A 1 283 ? -18.606 10.948 -4.908 1.00 94.88 283 GLU A N 1
ATOM 2122 C CA . GLU A 1 283 ? -17.449 10.478 -5.670 1.00 94.88 283 GLU A CA 1
ATOM 2123 C C . GLU A 1 283 ? -17.864 9.530 -6.805 1.00 94.88 283 GLU A C 1
ATOM 2125 O O . GLU A 1 283 ? -18.814 8.753 -6.692 1.00 94.88 283 GLU A O 1
ATOM 2130 N N . ASN A 1 284 ? -17.097 9.521 -7.898 1.00 95.12 284 ASN A N 1
ATOM 2131 C CA . ASN A 1 284 ? -17.311 8.575 -8.993 1.00 95.12 284 ASN A CA 1
ATOM 2132 C C . ASN A 1 284 ? -16.977 7.140 -8.562 1.00 95.12 284 ASN A C 1
ATOM 2134 O O . ASN A 1 284 ? -15.906 6.870 -8.017 1.00 95.12 284 ASN A O 1
ATOM 2138 N N . ASN A 1 285 ? -17.851 6.186 -8.885 1.00 95.12 285 ASN A N 1
ATOM 2139 C CA . ASN A 1 285 ? -17.638 4.777 -8.557 1.00 95.12 285 ASN A CA 1
ATOM 2140 C C . ASN A 1 285 ? -16.812 4.039 -9.630 1.00 95.12 285 ASN A C 1
ATOM 2142 O O . ASN A 1 285 ? -17.297 3.120 -10.295 1.00 95.12 285 ASN A O 1
ATOM 2146 N N . VAL A 1 286 ? -15.550 4.452 -9.800 1.00 97.38 286 VAL A N 1
ATOM 2147 C CA . VAL A 1 286 ? -14.606 3.786 -10.718 1.00 97.38 286 VAL A CA 1
ATOM 2148 C C . VAL A 1 286 ? -14.354 2.338 -10.281 1.00 97.38 286 VAL A C 1
ATOM 2150 O O . VAL A 1 286 ? -14.318 1.453 -11.133 1.00 97.38 286 VAL A O 1
ATOM 2153 N N . PHE A 1 287 ? -14.308 2.078 -8.972 1.00 98.44 287 PHE A N 1
ATOM 2154 C CA . PHE A 1 287 ? -14.188 0.744 -8.373 1.00 98.44 287 PHE A CA 1
ATOM 2155 C C . PHE A 1 287 ? -15.147 -0.280 -8.996 1.00 98.44 287 PHE A C 1
ATOM 2157 O O . PHE A 1 287 ? -14.717 -1.315 -9.508 1.00 98.44 287 PHE A O 1
ATOM 2164 N N . ALA A 1 288 ? -16.447 0.036 -9.026 1.00 97.75 288 ALA A N 1
ATOM 2165 C CA . ALA A 1 288 ? -17.456 -0.831 -9.628 1.00 97.75 288 ALA A CA 1
ATOM 2166 C C . ALA A 1 288 ? -17.254 -0.991 -11.144 1.00 97.75 288 ALA A C 1
ATOM 2168 O O . ALA A 1 288 ? -17.400 -2.094 -11.670 1.00 97.75 288 ALA A O 1
ATOM 2169 N N . SER A 1 289 ? -16.863 0.080 -11.846 1.00 97.12 289 SER A N 1
ATOM 2170 C CA . SER A 1 289 ? -16.586 0.025 -13.291 1.00 97.12 289 SER A CA 1
ATOM 2171 C C . SER A 1 289 ? -15.376 -0.849 -13.647 1.00 97.12 289 SER A C 1
ATOM 2173 O O . SER A 1 289 ? -15.335 -1.421 -14.734 1.00 97.12 289 SER A O 1
ATOM 2175 N N . MET A 1 290 ? -14.433 -1.013 -12.714 1.00 97.94 290 MET A N 1
ATOM 2176 C CA . MET A 1 290 ? -13.277 -1.907 -12.837 1.00 97.94 290 MET A CA 1
ATOM 2177 C C . MET A 1 290 ? -13.572 -3.335 -12.353 1.00 97.94 290 MET A C 1
ATOM 2179 O O . MET A 1 290 ? -12.668 -4.160 -12.303 1.00 97.94 290 MET A O 1
ATOM 2183 N N . GLY A 1 291 ? -14.826 -3.657 -12.015 1.00 97.94 291 GLY A N 1
ATOM 2184 C CA . GLY A 1 291 ? -15.246 -5.003 -11.610 1.00 97.94 291 GLY A CA 1
ATOM 2185 C C . GLY A 1 291 ? -15.205 -5.273 -10.102 1.00 97.94 291 GLY A C 1
ATOM 2186 O O . GLY A 1 291 ? -15.388 -6.424 -9.698 1.00 97.94 291 GLY A O 1
ATOM 2187 N N . GLY A 1 292 ? -14.989 -4.239 -9.283 1.00 98.62 292 GLY A N 1
ATOM 2188 C CA . GLY A 1 292 ? -15.132 -4.273 -7.827 1.00 98.62 292 GLY A CA 1
ATOM 2189 C C . GLY A 1 292 ? -14.312 -5.357 -7.126 1.00 98.62 292 GLY A C 1
ATOM 2190 O O . GLY A 1 292 ? -13.215 -5.726 -7.566 1.00 98.62 292 GLY A O 1
ATOM 2191 N N . LEU A 1 293 ? -14.852 -5.903 -6.033 1.00 98.88 293 LEU A N 1
ATOM 2192 C CA . LEU A 1 293 ? -14.172 -6.953 -5.271 1.00 98.88 293 LEU A CA 1
ATOM 2193 C C . LEU A 1 293 ? -13.979 -8.238 -6.073 1.00 98.88 293 LEU A C 1
ATOM 2195 O O . LEU A 1 293 ? -12.958 -8.905 -5.907 1.00 98.88 293 LEU A O 1
ATOM 2199 N N . LYS A 1 294 ? -14.880 -8.561 -7.006 1.00 98.62 294 LYS A N 1
ATOM 2200 C CA . LYS A 1 294 ? -14.705 -9.723 -7.887 1.00 98.62 294 LYS A CA 1
ATOM 2201 C C . LYS A 1 294 ? -13.413 -9.626 -8.704 1.00 98.62 294 LYS A C 1
ATOM 2203 O O . LYS A 1 294 ? -12.674 -10.611 -8.777 1.00 98.62 294 LYS A O 1
ATOM 2208 N N . GLN A 1 295 ? -13.119 -8.459 -9.281 1.00 98.75 295 GLN A N 1
ATOM 2209 C CA . GLN A 1 295 ? -11.876 -8.247 -10.028 1.00 98.75 295 GLN A CA 1
ATOM 2210 C C . GLN A 1 295 ? -10.650 -8.254 -9.106 1.00 98.75 295 GLN A C 1
ATOM 2212 O O . GLN A 1 295 ? -9.639 -8.875 -9.435 1.00 98.75 295 GLN A O 1
ATOM 2217 N N . MET A 1 296 ? -10.748 -7.654 -7.916 1.00 98.81 296 MET A N 1
ATOM 2218 C CA . MET A 1 296 ? -9.679 -7.737 -6.913 1.00 98.81 296 MET A CA 1
ATOM 2219 C C . MET A 1 296 ? -9.389 -9.200 -6.520 1.00 98.81 296 MET A C 1
ATOM 2221 O O . MET A 1 296 ? -8.237 -9.630 -6.444 1.00 98.81 296 MET A O 1
ATOM 2225 N N . GLY A 1 297 ? -10.433 -10.015 -6.356 1.00 98.69 297 GLY A N 1
ATOM 2226 C CA . GLY A 1 297 ? -10.301 -11.446 -6.104 1.00 98.69 297 GLY A CA 1
ATOM 2227 C C . GLY A 1 297 ? -9.646 -12.202 -7.263 1.00 98.69 297 GLY A C 1
ATOM 2228 O O . GLY A 1 297 ? -8.824 -13.087 -7.027 1.00 98.69 297 GLY A O 1
ATOM 2229 N N . ALA A 1 298 ? -9.937 -11.837 -8.516 1.00 98.62 298 ALA A N 1
ATOM 2230 C CA . ALA A 1 298 ? -9.264 -12.410 -9.683 1.00 98.62 298 ALA A CA 1
ATOM 2231 C C . ALA A 1 298 ? -7.750 -12.129 -9.680 1.00 98.62 298 ALA A C 1
ATOM 2233 O O . ALA A 1 298 ? -6.962 -13.018 -10.015 1.00 98.62 298 ALA A O 1
ATOM 2234 N N . ALA A 1 299 ? -7.324 -10.944 -9.230 1.00 98.62 299 ALA A N 1
ATOM 2235 C CA . ALA A 1 299 ? -5.903 -10.639 -9.080 1.00 98.62 299 ALA A CA 1
ATOM 2236 C C . ALA A 1 299 ? -5.225 -11.497 -7.997 1.00 98.62 299 ALA A C 1
ATOM 2238 O O . ALA A 1 299 ? -4.133 -12.016 -8.235 1.00 98.62 299 ALA A O 1
ATOM 2239 N N . PHE A 1 300 ? -5.887 -11.753 -6.861 1.00 98.50 300 PHE A N 1
ATOM 2240 C CA . PHE A 1 300 ? -5.380 -12.708 -5.867 1.00 98.50 300 PHE A CA 1
ATOM 2241 C C . PHE A 1 300 ? -5.324 -14.149 -6.392 1.00 98.50 300 PHE A C 1
ATOM 2243 O O . PHE A 1 300 ? -4.351 -14.847 -6.104 1.00 98.50 300 PHE A O 1
ATOM 2250 N N . LYS A 1 301 ? -6.282 -14.593 -7.221 1.00 97.56 301 LYS A N 1
ATOM 2251 C CA . LYS A 1 301 ? -6.214 -15.918 -7.879 1.00 97.56 301 LYS A CA 1
ATOM 2252 C C . LYS A 1 301 ? -4.983 -16.056 -8.771 1.00 97.56 301 LYS A C 1
ATOM 2254 O O . LYS A 1 301 ? -4.350 -17.108 -8.771 1.00 97.56 301 LYS A O 1
ATOM 2259 N N . ALA A 1 302 ? -4.612 -14.994 -9.489 1.00 97.38 302 ALA A N 1
ATOM 2260 C CA . ALA A 1 302 ? -3.382 -14.943 -10.286 1.00 97.38 302 ALA A CA 1
ATOM 2261 C C . ALA A 1 302 ? -2.098 -14.861 -9.428 1.00 97.38 302 ALA A C 1
ATOM 2263 O O . ALA A 1 302 ? -0.979 -14.969 -9.939 1.00 97.38 302 ALA A O 1
ATOM 2264 N N . GLY A 1 303 ? -2.253 -14.665 -8.120 1.00 98.06 303 GLY A N 1
ATOM 2265 C CA . GLY A 1 303 ? -1.190 -14.398 -7.171 1.00 98.06 303 GLY A CA 1
ATOM 2266 C C . GLY A 1 303 ? -0.756 -12.934 -7.202 1.00 98.06 303 GLY A C 1
ATOM 2267 O O . GLY A 1 303 ? -0.612 -12.331 -8.264 1.00 98.06 303 GLY A O 1
ATOM 2268 N N . MET A 1 304 ? -0.455 -12.364 -6.043 1.00 98.88 304 MET A N 1
ATOM 2269 C CA . MET A 1 304 ? 0.088 -11.007 -5.920 1.00 98.88 304 MET A CA 1
ATOM 2270 C C . MET A 1 304 ? 1.395 -11.011 -5.123 1.00 98.88 304 MET A C 1
ATOM 2272 O O . MET A 1 304 ? 1.639 -11.926 -4.339 1.00 98.88 304 MET A O 1
ATOM 2276 N N . VAL A 1 305 ? 2.253 -10.024 -5.360 1.00 98.88 305 VAL A N 1
ATOM 2277 C CA . VAL A 1 305 ? 3.547 -9.845 -4.690 1.00 98.88 305 VAL A CA 1
ATOM 2278 C C . VAL A 1 305 ? 3.376 -8.882 -3.525 1.00 98.88 305 VAL A C 1
ATOM 2280 O O . VAL A 1 305 ? 2.779 -7.823 -3.701 1.00 98.88 305 VAL A O 1
ATOM 2283 N N . LEU A 1 306 ? 3.898 -9.259 -2.356 1.00 98.88 306 LEU A N 1
ATOM 2284 C CA . LEU A 1 306 ? 3.930 -8.403 -1.171 1.00 98.88 306 LEU A CA 1
ATOM 2285 C C . LEU A 1 306 ? 5.002 -7.318 -1.321 1.00 98.88 306 LEU A C 1
ATOM 2287 O O . LEU A 1 306 ? 6.154 -7.621 -1.643 1.00 98.88 306 LEU A O 1
ATOM 2291 N N . VAL A 1 307 ? 4.621 -6.086 -1.006 1.00 98.88 307 VAL A N 1
ATOM 2292 C CA . VAL A 1 307 ? 5.443 -4.882 -1.042 1.00 98.88 307 VAL A CA 1
ATOM 2293 C C . VAL A 1 307 ? 5.431 -4.220 0.332 1.00 98.88 307 VAL A C 1
ATOM 2295 O O . VAL A 1 307 ? 4.386 -4.154 0.976 1.00 98.88 307 VAL A O 1
ATOM 2298 N N . MET A 1 308 ? 6.584 -3.719 0.769 1.00 98.88 308 MET A N 1
ATOM 2299 C CA . MET A 1 308 ? 6.729 -2.892 1.969 1.00 98.88 308 MET A CA 1
ATOM 2300 C C . MET A 1 308 ? 7.492 -1.621 1.602 1.00 98.88 308 MET A C 1
ATOM 2302 O O . MET A 1 308 ? 8.489 -1.696 0.878 1.00 98.88 308 MET A O 1
ATOM 2306 N N . SER A 1 309 ? 7.042 -0.463 2.074 1.00 98.81 309 SER A N 1
ATOM 2307 C CA . SER A 1 309 ? 7.677 0.816 1.750 1.00 98.81 309 SER A CA 1
ATOM 2308 C C . SER A 1 309 ? 7.531 1.869 2.840 1.00 98.81 309 SER A C 1
ATOM 2310 O O . SER A 1 309 ? 6.629 1.796 3.669 1.00 98.81 309 SER A O 1
ATOM 2312 N N . ILE A 1 310 ? 8.393 2.879 2.776 1.00 98.81 310 ILE A N 1
ATOM 2313 C CA . ILE A 1 310 ? 8.262 4.155 3.484 1.00 98.81 310 ILE A CA 1
ATOM 2314 C C . ILE A 1 310 ? 8.470 5.287 2.478 1.00 98.81 310 ILE A C 1
ATOM 2316 O O . ILE A 1 310 ? 9.413 5.221 1.687 1.00 98.81 310 ILE A O 1
ATOM 2320 N N . TRP A 1 311 ? 7.577 6.274 2.461 1.00 98.75 311 TRP A N 1
ATOM 2321 C CA . TRP A 1 311 ? 7.594 7.353 1.472 1.00 98.75 311 TRP A CA 1
ATOM 2322 C C . TRP A 1 311 ? 6.850 8.605 1.955 1.00 98.75 311 TRP A C 1
ATOM 2324 O O . TRP A 1 311 ? 6.012 8.531 2.858 1.00 98.75 311 TRP A O 1
ATOM 2334 N N . ASP A 1 312 ? 7.172 9.734 1.333 1.00 98.56 312 ASP A N 1
ATOM 2335 C CA . ASP A 1 312 ? 6.452 11.005 1.353 1.00 98.56 312 ASP A CA 1
ATOM 2336 C C . ASP A 1 312 ? 5.860 11.302 -0.035 1.00 98.56 312 ASP A C 1
ATOM 2338 O O . ASP A 1 312 ? 6.237 10.695 -1.038 1.00 98.56 312 ASP A O 1
ATOM 2342 N N . ASP A 1 313 ? 4.893 12.212 -0.111 1.00 98.25 313 ASP A N 1
ATOM 2343 C CA . ASP A 1 313 ? 4.088 12.403 -1.318 1.00 98.25 313 ASP A CA 1
ATOM 2344 C C . ASP A 1 313 ? 4.334 13.765 -1.970 1.00 98.25 313 ASP A C 1
ATOM 2346 O O . ASP A 1 313 ? 3.773 14.782 -1.577 1.00 98.25 313 ASP A O 1
ATOM 2350 N N . TYR A 1 314 ? 5.111 13.754 -3.050 1.00 96.19 314 TYR A N 1
ATOM 2351 C CA . TYR A 1 314 ? 5.401 14.930 -3.874 1.00 96.19 314 TYR A CA 1
ATOM 2352 C C . TYR A 1 314 ? 4.208 15.458 -4.692 1.00 96.19 314 TYR A C 1
ATOM 2354 O O . TYR A 1 314 ? 4.343 16.479 -5.369 1.00 96.19 314 TYR A O 1
ATOM 2362 N N . SER A 1 315 ? 3.065 14.767 -4.686 1.00 95.12 315 SER A N 1
ATOM 2363 C CA . SER A 1 315 ? 1.869 15.155 -5.444 1.00 95.12 315 SER A CA 1
ATOM 2364 C C . SER A 1 315 ? 0.790 15.788 -4.571 1.00 95.12 315 SER A C 1
ATOM 2366 O O . SER A 1 315 ? 0.107 16.707 -5.027 1.00 95.12 315 SER A O 1
ATOM 2368 N N . ALA A 1 316 ? 0.589 15.273 -3.358 1.00 97.56 316 ALA A N 1
ATOM 2369 C CA . ALA A 1 316 ? -0.519 15.677 -2.494 1.00 97.56 316 ALA A CA 1
ATOM 2370 C C . ALA A 1 316 ? -0.169 15.721 -0.998 1.00 97.56 316 ALA A C 1
ATOM 2372 O O . ALA A 1 316 ? -1.088 15.714 -0.178 1.00 97.56 316 ALA A O 1
ATOM 2373 N N . ASP A 1 317 ? 1.121 15.759 -0.645 1.00 98.62 317 ASP A N 1
ATOM 2374 C CA . ASP A 1 317 ? 1.628 15.961 0.720 1.00 98.62 317 ASP A CA 1
ATOM 2375 C C . ASP A 1 317 ? 1.042 14.970 1.756 1.00 98.62 317 ASP A C 1
ATOM 2377 O O . ASP A 1 317 ? 0.935 15.263 2.943 1.00 98.62 317 ASP A O 1
ATOM 2381 N N . MET A 1 318 ? 0.612 13.784 1.304 1.00 98.75 318 MET A N 1
ATOM 2382 C CA . MET A 1 318 ? -0.053 12.734 2.089 1.00 98.75 318 MET A CA 1
ATOM 2383 C C . MET A 1 318 ? -1.422 13.128 2.671 1.00 98.75 318 MET A C 1
ATOM 2385 O O . MET A 1 318 ? -2.039 12.357 3.408 1.00 98.75 318 MET A O 1
ATOM 2389 N N . LEU A 1 319 ? -1.967 14.285 2.285 1.00 98.88 319 LEU A N 1
ATOM 2390 C CA . LEU A 1 319 ? -3.197 14.835 2.866 1.00 98.88 319 LEU A CA 1
ATOM 2391 C C . LEU A 1 319 ? -4.418 13.932 2.635 1.00 98.88 319 LEU A C 1
ATOM 2393 O O . LEU A 1 319 ? -5.364 13.928 3.422 1.00 98.88 319 LEU A O 1
ATOM 2397 N N . TRP A 1 320 ? -4.400 13.134 1.564 1.00 98.69 320 TRP A N 1
ATOM 2398 C CA . TRP A 1 320 ? -5.434 12.143 1.258 1.00 98.69 320 TRP A CA 1
ATOM 2399 C C . TRP A 1 320 ? -5.498 10.989 2.272 1.00 98.69 320 TRP A C 1
ATOM 2401 O O . TRP A 1 320 ? -6.527 10.305 2.331 1.00 98.69 320 TRP A O 1
ATOM 2411 N N . LEU A 1 321 ? -4.449 10.787 3.070 1.00 98.88 321 LEU A N 1
ATOM 2412 C CA . LEU A 1 321 ? -4.389 9.786 4.128 1.00 98.88 321 LEU A CA 1
ATOM 2413 C C . LEU A 1 321 ? -4.731 10.385 5.494 1.00 98.88 321 LEU A C 1
ATOM 2415 O O . LEU A 1 321 ? -5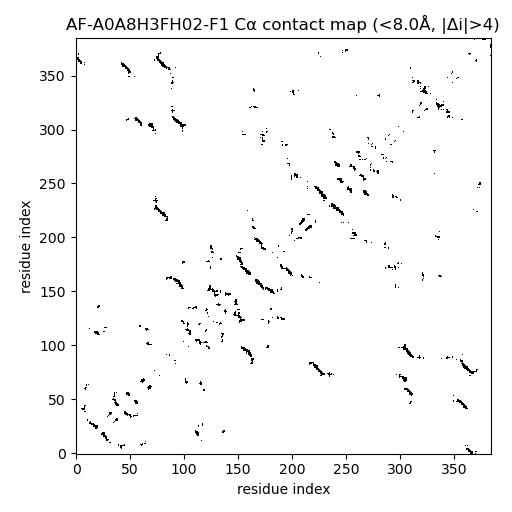.526 9.787 6.215 1.00 98.88 321 LEU A O 1
ATOM 2419 N N . ASP A 1 322 ? -4.136 11.526 5.854 1.00 98.81 322 ASP A N 1
ATOM 2420 C CA . ASP A 1 322 ? -4.065 11.977 7.251 1.00 98.81 322 ASP A CA 1
ATOM 2421 C C . ASP A 1 322 ? -4.570 13.405 7.524 1.00 98.81 322 ASP A C 1
ATOM 2423 O O . ASP A 1 322 ? -4.497 13.861 8.667 1.00 98.81 322 ASP A O 1
ATOM 2427 N N . SER A 1 323 ? -5.140 14.086 6.525 1.00 98.81 323 SER A N 1
ATOM 2428 C CA . SER A 1 323 ? -5.628 15.467 6.635 1.00 98.81 323 SER A CA 1
ATOM 2429 C C . SER A 1 323 ? -6.985 15.659 5.936 1.00 98.81 323 SER A C 1
ATOM 2431 O O . SER A 1 323 ? -7.717 14.700 5.681 1.00 98.81 323 SER A O 1
ATOM 2433 N N . ASP A 1 324 ? -7.351 16.906 5.646 1.00 98.75 324 ASP A N 1
ATOM 2434 C CA . ASP A 1 324 ? -8.507 17.262 4.832 1.00 98.75 324 ASP A CA 1
ATOM 2435 C C . ASP A 1 324 ? -8.127 17.250 3.343 1.00 98.75 324 ASP A C 1
ATOM 2437 O O . ASP A 1 324 ? -7.281 18.028 2.891 1.00 98.75 324 ASP A O 1
ATOM 2441 N N . TYR A 1 325 ? -8.768 16.379 2.556 1.00 98.44 325 TYR A N 1
ATOM 2442 C CA . TYR A 1 325 ? -8.488 16.249 1.124 1.00 98.44 325 TYR A CA 1
ATOM 2443 C C . TYR A 1 325 ? -9.735 15.927 0.276 1.00 98.44 325 TYR A C 1
ATOM 2445 O O . TYR A 1 325 ? -10.469 14.978 0.596 1.00 98.44 325 TYR A O 1
ATOM 2453 N N . PRO A 1 326 ? -9.939 16.621 -0.866 1.00 97.81 326 PRO A N 1
ATOM 2454 C CA . PRO A 1 326 ? -9.122 17.727 -1.395 1.00 97.81 326 PRO A CA 1
ATOM 2455 C C . PRO A 1 326 ? -9.162 18.989 -0.517 1.00 97.81 326 PRO A C 1
ATOM 2457 O O . PRO A 1 326 ? -10.186 19.274 0.095 1.00 97.81 326 PRO A O 1
ATOM 2460 N N . THR A 1 327 ? -8.083 19.776 -0.494 1.00 96.56 327 THR A N 1
ATOM 2461 C CA . THR A 1 327 ? -7.923 20.936 0.416 1.00 96.56 327 THR A CA 1
ATOM 2462 C C . THR A 1 327 ? -8.930 22.067 0.192 1.00 96.56 327 THR A C 1
ATOM 2464 O O . THR A 1 327 ? -9.141 22.899 1.071 1.00 96.56 327 THR A O 1
ATOM 2467 N N . SER A 1 328 ? -9.568 22.112 -0.979 1.00 95.50 328 SER A N 1
ATOM 2468 C CA . SER A 1 328 ? -10.624 23.073 -1.314 1.00 95.50 328 SER A CA 1
ATOM 2469 C C . SER A 1 328 ? -12.040 22.557 -1.041 1.00 95.50 328 SER A C 1
ATOM 2471 O O . SER A 1 328 ? -13.006 23.284 -1.273 1.00 95.50 328 SER A O 1
ATOM 2473 N N . ALA A 1 329 ? -12.189 21.288 -0.657 1.00 95.38 329 ALA A N 1
ATOM 2474 C CA . ALA A 1 329 ? -13.481 20.651 -0.459 1.00 95.38 329 ALA A CA 1
ATOM 2475 C C . ALA A 1 329 ? -13.953 20.776 0.996 1.00 95.38 329 ALA A C 1
ATOM 2477 O O . ALA A 1 329 ? -13.184 21.037 1.915 1.00 95.38 329 ALA A O 1
ATOM 2478 N N . SER A 1 330 ? -15.249 20.568 1.204 1.00 95.00 330 SER A N 1
ATOM 2479 C CA . SER A 1 330 ? -15.853 20.410 2.528 1.00 95.00 330 SER A CA 1
ATOM 2480 C C . SER A 1 330 ? -16.966 19.368 2.450 1.00 95.00 330 SER A C 1
ATOM 2482 O O . SER A 1 330 ? -17.456 19.062 1.362 1.00 95.00 330 SER A O 1
ATOM 2484 N N . GLY A 1 331 ? -17.365 18.822 3.598 1.00 96.12 331 GLY A N 1
ATOM 2485 C CA . GLY A 1 331 ? -18.430 17.825 3.690 1.00 96.12 331 GLY A CA 1
ATOM 2486 C C . GLY A 1 331 ? -17.929 16.400 3.950 1.00 96.12 331 GLY A C 1
ATOM 2487 O O . GLY A 1 331 ? -16.745 16.192 4.233 1.00 96.12 331 GLY A O 1
ATOM 2488 N N . PRO A 1 332 ? -18.841 15.411 3.913 1.00 97.12 332 PRO A N 1
ATOM 2489 C CA . PRO A 1 332 ? -18.526 14.020 4.222 1.00 97.12 332 PRO A CA 1
ATOM 2490 C C . PRO A 1 332 ? -17.384 13.469 3.360 1.00 97.12 332 PRO A C 1
ATOM 2492 O O . PRO A 1 332 ? -17.372 13.642 2.144 1.00 97.12 332 PRO A O 1
ATOM 2495 N N . GLY A 1 333 ? -16.429 12.790 4.000 1.00 97.62 333 GLY A N 1
ATOM 2496 C CA . GLY A 1 333 ? -15.309 12.132 3.324 1.00 97.62 333 GLY A CA 1
ATOM 2497 C C . GLY A 1 333 ? -14.099 13.019 3.020 1.00 97.62 333 GLY A C 1
ATOM 2498 O O . GLY A 1 333 ? -13.105 12.492 2.512 1.00 97.62 333 GLY A O 1
ATOM 2499 N N . VAL A 1 334 ? -14.153 14.320 3.332 1.00 98.50 334 VAL A N 1
ATOM 2500 C CA . VAL A 1 334 ? -13.008 15.236 3.179 1.00 98.50 334 VAL A CA 1
ATOM 2501 C C . VAL A 1 334 ? -11.961 15.000 4.263 1.00 98.50 334 VAL A C 1
ATOM 2503 O O . VAL A 1 334 ? -10.798 14.802 3.925 1.00 98.50 334 VAL A O 1
ATOM 2506 N N . SER A 1 335 ? -12.366 14.971 5.534 1.00 98.56 335 SER A N 1
ATOM 2507 C CA . SER A 1 335 ? -11.444 14.780 6.658 1.00 98.56 335 SER A CA 1
ATOM 2508 C C . SER A 1 335 ? -11.032 13.318 6.799 1.00 98.56 335 SER A C 1
ATOM 2510 O O . SER A 1 335 ? -11.891 12.443 6.929 1.00 98.56 335 SER A O 1
ATOM 2512 N N . ARG A 1 336 ? -9.725 13.042 6.748 1.00 98.81 336 ARG A N 1
ATOM 2513 C CA . ARG A 1 336 ? -9.135 11.689 6.798 1.00 98.81 336 ARG A CA 1
ATOM 2514 C C . ARG A 1 336 ? -8.183 11.478 7.977 1.00 98.81 336 ARG A C 1
ATOM 2516 O O . ARG A 1 336 ? -7.812 10.339 8.252 1.00 98.81 336 ARG A O 1
ATOM 2523 N N . GLY A 1 337 ? -7.831 12.539 8.692 1.00 98.62 337 GLY A N 1
ATOM 2524 C CA . GLY A 1 337 ? -7.017 12.478 9.895 1.00 98.62 337 GLY A CA 1
ATOM 2525 C C . GLY A 1 337 ? -6.834 13.857 10.533 1.00 98.62 337 GLY A C 1
ATOM 2526 O O . GLY A 1 337 ? -7.388 14.846 10.049 1.00 98.62 337 GLY A O 1
ATOM 2527 N N . PRO A 1 338 ? -6.067 13.932 11.632 1.00 98.56 338 PRO A N 1
ATOM 2528 C CA . PRO A 1 338 ? -5.895 15.153 12.414 1.00 98.56 338 PRO A CA 1
ATOM 2529 C C . PRO A 1 338 ? -4.787 16.088 11.899 1.00 98.56 338 PRO A C 1
ATOM 2531 O O . PRO A 1 338 ? -4.541 17.128 12.513 1.00 98.56 338 PRO A O 1
ATOM 2534 N N . CYS A 1 339 ? -4.050 15.717 10.850 1.00 98.75 339 CYS A N 1
ATOM 2535 C CA . CYS A 1 339 ? -2.886 16.473 10.401 1.00 98.75 339 CYS A CA 1
ATOM 2536 C C . CYS A 1 339 ? -3.297 17.784 9.713 1.00 98.75 339 CYS A C 1
ATOM 2538 O O . CYS A 1 339 ? -4.330 17.870 9.049 1.00 98.75 339 CYS A O 1
ATOM 2540 N N . SER A 1 340 ? -2.474 18.828 9.864 1.00 98.50 340 SER A N 1
ATOM 2541 C CA . SER A 1 340 ? -2.697 20.126 9.208 1.00 98.50 340 SER A CA 1
ATOM 2542 C C . SER A 1 340 ? -2.658 19.985 7.685 1.00 98.50 340 SER A C 1
ATOM 2544 O O . SER A 1 340 ? -1.790 19.289 7.160 1.00 98.50 340 SER A O 1
ATOM 2546 N N . THR A 1 341 ? -3.491 20.742 6.970 1.00 98.50 341 THR A N 1
ATOM 2547 C CA . THR A 1 341 ? -3.443 20.846 5.497 1.00 98.50 341 THR A CA 1
ATOM 2548 C C . THR A 1 341 ? -2.152 21.475 4.965 1.00 98.50 341 THR A C 1
ATOM 2550 O O . THR A 1 341 ? -1.919 21.480 3.763 1.00 98.50 341 THR A O 1
ATOM 2553 N N . SER A 1 342 ? -1.313 22.017 5.850 1.00 98.19 342 SER A N 1
ATOM 2554 C CA . SER A 1 342 ? 0.029 22.527 5.548 1.00 98.19 342 SER A CA 1
ATOM 2555 C C . SER A 1 342 ? 1.156 21.558 5.933 1.00 98.19 342 SER A C 1
ATOM 2557 O O . SER A 1 342 ? 2.314 21.969 5.979 1.00 98.19 342 SER A O 1
ATOM 2559 N N . SER A 1 343 ? 0.830 20.338 6.364 1.00 98.50 343 SER A N 1
ATOM 2560 C CA . SER A 1 343 ? 1.821 19.312 6.707 1.00 98.50 343 SER A CA 1
ATOM 2561 C C . SER A 1 343 ? 2.225 18.500 5.474 1.00 98.50 343 SER A C 1
ATOM 2563 O O . SER A 1 343 ? 1.674 18.703 4.401 1.00 98.50 343 SER A O 1
ATOM 2565 N N . GLY A 1 344 ? 3.218 17.619 5.621 1.00 98.50 344 GLY A N 1
ATOM 2566 C CA . GLY A 1 344 ? 3.571 16.628 4.600 1.00 98.50 344 GLY A CA 1
ATOM 2567 C C . GLY A 1 344 ? 4.321 17.117 3.368 1.00 98.50 344 GLY A C 1
ATOM 2568 O O . GLY A 1 344 ? 4.711 16.286 2.556 1.00 98.50 344 GLY A O 1
ATOM 2569 N N . VAL A 1 345 ? 4.614 18.418 3.275 1.00 98.69 345 VAL A N 1
ATOM 2570 C CA . VAL A 1 345 ? 5.492 18.968 2.236 1.00 98.69 345 VAL A CA 1
ATOM 2571 C C . VAL A 1 345 ? 6.839 18.220 2.257 1.00 98.69 345 VAL A C 1
ATOM 2573 O O . VAL A 1 345 ? 7.527 18.287 3.285 1.00 98.69 345 VAL A O 1
ATOM 2576 N N . PRO A 1 346 ? 7.261 17.557 1.157 1.00 98.31 346 PRO A N 1
ATOM 2577 C CA . PRO A 1 346 ? 8.455 16.707 1.126 1.00 98.31 346 PRO A CA 1
ATOM 2578 C C . PRO A 1 346 ? 9.708 17.362 1.707 1.00 98.31 346 PRO A C 1
ATOM 2580 O O . PRO A 1 346 ? 10.335 16.845 2.629 1.00 98.31 346 PRO A O 1
ATOM 2583 N N . SER A 1 347 ? 10.015 18.591 1.278 1.00 98.25 347 SER A N 1
ATOM 2584 C CA . SER A 1 347 ? 11.192 19.322 1.764 1.00 98.25 347 SER A CA 1
ATOM 2585 C C . SER A 1 347 ? 11.180 19.577 3.274 1.00 98.25 347 SER A C 1
ATOM 2587 O O . SER A 1 347 ? 12.241 19.695 3.891 1.00 98.25 347 SER A O 1
ATOM 2589 N N . ASP A 1 348 ? 9.993 19.685 3.875 1.00 98.50 348 ASP A N 1
ATOM 2590 C CA . ASP A 1 348 ? 9.848 19.886 5.311 1.00 98.50 348 ASP A CA 1
ATOM 2591 C C . ASP A 1 348 ? 9.977 18.562 6.060 1.00 98.50 348 ASP A C 1
ATOM 2593 O O . ASP A 1 348 ? 10.690 18.502 7.065 1.00 98.50 348 ASP A O 1
ATOM 2597 N N . VAL A 1 349 ? 9.330 17.492 5.590 1.00 98.50 349 VAL A N 1
ATOM 2598 C CA . VAL A 1 349 ? 9.376 16.193 6.275 1.00 98.50 349 VAL A CA 1
ATOM 2599 C C . VAL A 1 349 ? 10.739 15.520 6.142 1.00 98.50 349 VAL A C 1
ATOM 2601 O O . VAL A 1 349 ? 11.250 15.010 7.139 1.00 98.50 349 VAL A O 1
ATOM 2604 N N . GLU A 1 350 ? 11.392 15.596 4.981 1.00 98.44 350 GLU A N 1
ATOM 2605 C CA . GLU A 1 350 ? 12.751 15.077 4.763 1.00 98.44 350 GLU A CA 1
ATOM 2606 C C . GLU A 1 350 ? 13.767 15.739 5.697 1.00 98.44 350 GLU A C 1
ATOM 2608 O O . GLU A 1 350 ? 14.688 15.094 6.199 1.00 98.44 350 GLU A O 1
ATOM 2613 N N . LYS A 1 351 ? 13.584 17.032 5.979 1.00 98.12 351 LYS A N 1
ATOM 2614 C CA . LYS A 1 351 ? 14.456 17.792 6.875 1.00 98.12 351 LYS A CA 1
ATOM 2615 C C . LYS A 1 351 ? 14.137 17.547 8.347 1.00 98.12 351 LYS A C 1
ATOM 2617 O O . LYS A 1 351 ? 15.047 17.344 9.150 1.00 98.12 351 LYS A O 1
ATOM 2622 N N . ASN A 1 352 ? 12.863 17.634 8.720 1.00 98.31 352 ASN A N 1
ATOM 2623 C CA . ASN A 1 352 ? 12.444 17.668 10.123 1.00 98.31 352 ASN A CA 1
ATOM 2624 C C . ASN A 1 352 ? 12.238 16.268 10.714 1.00 98.31 352 ASN A C 1
ATOM 2626 O O . ASN A 1 352 ? 12.338 16.097 11.928 1.00 98.31 352 ASN A O 1
ATOM 2630 N N . TYR A 1 353 ? 11.982 15.271 9.866 1.00 98.19 353 TYR A N 1
ATOM 2631 C CA . TYR A 1 353 ? 11.690 13.894 10.253 1.00 98.19 353 TYR A CA 1
ATOM 2632 C C . TYR A 1 353 ? 12.612 12.887 9.558 1.00 98.19 353 TYR A C 1
ATOM 2634 O O . TYR A 1 353 ? 12.243 11.731 9.396 1.00 98.19 353 TYR A O 1
ATOM 2642 N N . ALA A 1 354 ? 13.836 13.294 9.202 1.00 98.25 354 ALA A N 1
ATOM 2643 C CA . ALA A 1 354 ? 14.830 12.457 8.521 1.00 98.25 354 ALA A CA 1
ATOM 2644 C C . ALA A 1 354 ? 15.023 11.065 9.161 1.00 98.25 354 ALA A C 1
ATOM 2646 O O . ALA A 1 354 ? 15.202 10.065 8.470 1.00 98.25 354 ALA A O 1
ATOM 2647 N N . SER A 1 355 ? 14.967 10.998 10.496 1.00 98.38 355 SER A N 1
ATOM 2648 C CA . SER A 1 355 ? 15.138 9.769 11.277 1.00 98.38 355 SER A CA 1
ATOM 2649 C C . SER A 1 355 ? 13.862 8.936 11.437 1.00 98.38 355 SER A C 1
ATOM 2651 O O . SER A 1 355 ? 13.881 7.969 12.197 1.00 98.38 355 SER A O 1
ATOM 2653 N N . ALA A 1 356 ? 12.748 9.330 10.813 1.00 98.56 356 ALA A N 1
ATOM 2654 C CA . ALA A 1 356 ? 11.501 8.581 10.874 1.00 98.56 356 ALA A CA 1
ATOM 2655 C C . ALA A 1 356 ? 11.703 7.162 10.342 1.00 98.56 356 ALA A C 1
ATOM 2657 O O . ALA A 1 356 ? 12.534 6.908 9.466 1.00 98.56 356 ALA A O 1
ATOM 2658 N N . THR A 1 357 ? 10.941 6.228 10.896 1.00 98.19 357 THR A N 1
ATOM 2659 C CA . THR A 1 357 ? 11.073 4.818 10.554 1.00 98.19 357 THR A CA 1
ATOM 2660 C C . THR A 1 357 ? 9.750 4.092 10.707 1.00 98.19 357 THR A C 1
ATOM 2662 O O . THR A 1 357 ? 8.909 4.469 11.527 1.00 98.19 357 THR A O 1
ATOM 2665 N N . VAL A 1 358 ? 9.595 3.017 9.939 1.00 98.50 358 VAL A N 1
ATOM 2666 C CA . VAL A 1 358 ? 8.541 2.019 10.122 1.00 98.50 358 VAL A CA 1
ATOM 2667 C C . VAL A 1 358 ? 9.178 0.641 10.227 1.00 98.50 358 VAL A C 1
ATOM 2669 O O . VAL A 1 358 ? 10.123 0.323 9.503 1.00 98.50 358 VAL A O 1
ATOM 2672 N N . SER A 1 359 ? 8.669 -0.184 11.138 1.00 98.25 359 SER A N 1
ATOM 2673 C CA . SER A 1 359 ? 9.056 -1.592 11.226 1.00 98.25 359 SER A CA 1
ATOM 2674 C C . SER A 1 359 ? 7.875 -2.495 10.912 1.00 98.25 359 SER A C 1
ATOM 2676 O O . SER A 1 359 ? 6.793 -2.298 11.459 1.00 98.25 359 SER A O 1
ATOM 2678 N N . PHE A 1 360 ? 8.110 -3.521 10.097 1.00 98.38 360 PHE A N 1
ATOM 2679 C CA . PHE A 1 360 ? 7.176 -4.617 9.852 1.00 98.38 360 PHE A CA 1
ATOM 2680 C C . PHE A 1 360 ? 7.796 -5.925 10.345 1.00 98.38 360 PHE A C 1
ATOM 2682 O O . PHE A 1 360 ? 8.979 -6.178 10.120 1.00 98.38 360 PHE A O 1
ATOM 2689 N N . SER A 1 361 ? 7.027 -6.760 11.037 1.00 97.38 361 SER A N 1
ATOM 2690 C CA . SER A 1 361 ? 7.529 -8.033 11.577 1.00 97.38 361 SER A CA 1
ATOM 2691 C C . SER A 1 361 ? 6.436 -9.086 11.704 1.00 97.38 361 SER A C 1
ATOM 2693 O O . SER A 1 361 ? 5.268 -8.790 11.448 1.00 97.38 361 SER A O 1
ATOM 2695 N N . ASN A 1 362 ? 6.804 -10.315 12.088 1.00 95.75 362 ASN A N 1
ATOM 2696 C CA . ASN A 1 362 ? 5.870 -11.400 12.394 1.00 95.75 362 ASN A CA 1
ATOM 2697 C C . ASN A 1 362 ? 4.810 -11.607 11.293 1.00 95.75 362 ASN A C 1
ATOM 2699 O O . ASN A 1 362 ? 3.613 -11.727 11.564 1.00 95.75 362 ASN A O 1
ATOM 2703 N N . ILE A 1 363 ? 5.256 -11.586 10.032 1.00 97.44 363 ILE A N 1
ATOM 2704 C CA . ILE A 1 363 ? 4.387 -11.740 8.864 1.00 97.44 363 ILE A CA 1
ATOM 2705 C C . ILE A 1 363 ? 3.872 -13.181 8.798 1.00 97.44 363 ILE A C 1
ATOM 2707 O O . ILE A 1 363 ? 4.650 -14.133 8.673 1.00 97.44 363 ILE A O 1
ATOM 2711 N N . LYS A 1 364 ? 2.547 -13.325 8.826 1.00 96.69 364 LYS A N 1
ATOM 2712 C CA . LYS A 1 364 ? 1.812 -14.592 8.817 1.00 96.69 364 LYS A CA 1
ATOM 2713 C C . LYS A 1 364 ? 0.712 -14.565 7.772 1.00 96.69 364 LYS A C 1
ATOM 2715 O O . LYS A 1 364 ? 0.084 -13.539 7.530 1.00 96.69 364 LYS A O 1
ATOM 2720 N N . TRP A 1 365 ? 0.447 -15.715 7.171 1.00 97.38 365 TRP A N 1
ATOM 2721 C CA . TRP A 1 365 ? -0.720 -15.911 6.317 1.00 97.38 365 TRP A CA 1
ATOM 2722 C C . TRP A 1 365 ? -1.196 -17.355 6.402 1.00 97.38 365 TRP A C 1
ATOM 2724 O O . TRP A 1 365 ? -0.402 -18.274 6.642 1.00 97.38 365 TRP A O 1
ATOM 2734 N N . GLY A 1 366 ? -2.488 -17.567 6.184 1.00 95.94 366 GLY A N 1
ATOM 2735 C CA . GLY A 1 366 ? -3.061 -18.898 6.316 1.00 95.94 366 GLY A CA 1
ATOM 2736 C C . GLY A 1 366 ? -4.576 -18.944 6.214 1.00 95.94 366 GLY A C 1
ATOM 2737 O O . GLY A 1 366 ? -5.209 -18.073 5.616 1.00 95.94 366 GLY A O 1
ATOM 2738 N N . GLU A 1 367 ? -5.126 -20.011 6.790 1.00 96.06 367 GLU A N 1
ATOM 2739 C CA . GLU A 1 367 ? -6.563 -20.213 6.975 1.00 96.06 367 GLU A CA 1
ATOM 2740 C C . GLU A 1 367 ? -7.142 -19.064 7.817 1.00 96.06 367 GLU A C 1
ATOM 2742 O O . GLU A 1 367 ? -6.440 -18.476 8.643 1.00 96.06 367 GLU A O 1
ATOM 2747 N N . LEU A 1 368 ? -8.421 -18.746 7.620 1.00 95.50 368 LEU A N 1
ATOM 2748 C CA . LEU A 1 368 ? -9.124 -17.773 8.460 1.00 95.50 368 LEU A CA 1
ATOM 2749 C C . LEU A 1 368 ? -8.980 -18.144 9.947 1.00 95.50 368 LEU A C 1
ATOM 2751 O O . LEU A 1 368 ? -9.118 -19.314 10.309 1.00 95.50 368 LEU A O 1
ATOM 2755 N N . ASN A 1 369 ? -8.714 -17.144 10.787 1.00 92.69 369 ASN A N 1
ATOM 2756 C CA . ASN A 1 369 ? -8.531 -17.242 12.239 1.00 92.69 369 ASN A CA 1
ATOM 2757 C C . ASN A 1 369 ? -7.349 -18.119 12.687 1.00 92.69 369 ASN A C 1
ATOM 2759 O O . ASN A 1 369 ? -7.374 -18.711 13.763 1.00 92.69 369 ASN A O 1
ATOM 2763 N N . SER A 1 370 ? -6.307 -18.237 11.862 1.00 93.44 370 SER A N 1
ATOM 2764 C CA . SER A 1 370 ? -5.126 -19.050 12.186 1.00 93.44 370 SER A CA 1
ATOM 2765 C C . SER A 1 370 ? -3.889 -18.223 12.537 1.00 93.44 370 SER A C 1
ATOM 2767 O O . SER A 1 370 ? -2.944 -18.746 13.128 1.00 93.44 370 SER A O 1
ATOM 2769 N N . THR A 1 371 ? -3.869 -16.932 12.201 1.00 92.75 371 THR A N 1
ATOM 2770 C CA . THR A 1 371 ? -2.659 -16.094 12.234 1.00 92.75 371 THR A CA 1
ATOM 2771 C C . THR A 1 371 ? -2.532 -15.199 13.464 1.00 92.75 371 THR A C 1
ATOM 2773 O O . THR A 1 371 ? -1.479 -14.587 13.661 1.00 92.75 371 THR A O 1
ATOM 2776 N N . PHE A 1 372 ? -3.547 -15.161 14.326 1.00 85.69 372 PHE A N 1
ATOM 2777 C CA . PHE A 1 372 ? -3.547 -14.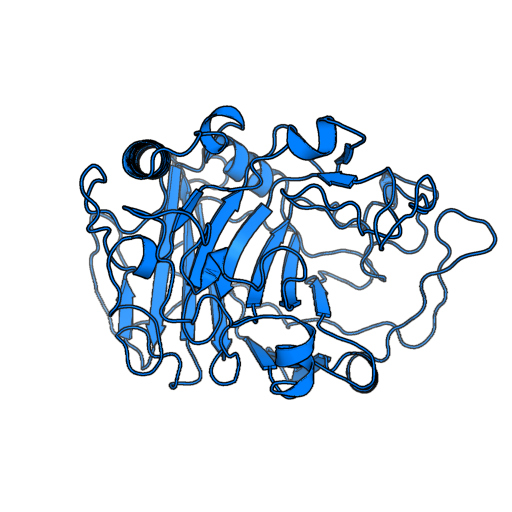390 15.566 1.00 85.69 372 PHE A CA 1
ATOM 2778 C C . PHE A 1 372 ? -4.050 -15.232 16.743 1.00 85.69 372 PHE A C 1
ATOM 2780 O O . PHE A 1 372 ? -4.718 -16.246 16.567 1.00 85.69 372 PHE A O 1
ATOM 2787 N N . VAL A 1 373 ? -3.688 -14.814 17.956 1.00 72.56 373 VAL A N 1
ATOM 2788 C CA . VAL A 1 373 ? -4.183 -15.387 19.211 1.00 72.56 373 VAL A CA 1
ATOM 2789 C C . VAL A 1 373 ? -4.640 -14.216 20.070 1.00 72.56 373 VAL A C 1
ATOM 2791 O O . VAL A 1 373 ? -3.847 -13.317 20.346 1.00 72.56 373 VAL A O 1
ATOM 2794 N N . GLY A 1 374 ? -5.914 -14.208 20.445 1.00 61.03 374 GLY A N 1
ATOM 2795 C CA . GLY A 1 374 ? -6.469 -13.311 21.455 1.00 61.03 374 GLY A CA 1
ATOM 2796 C C . GLY A 1 374 ? -6.892 -14.097 22.688 1.00 61.03 374 GLY A C 1
ATOM 2797 O O . GLY A 1 374 ? -7.171 -15.294 22.579 1.00 61.03 374 GLY A O 1
ATOM 2798 N N . ASP A 1 375 ? -6.980 -13.437 23.844 1.00 54.78 375 ASP A N 1
ATOM 2799 C CA . ASP A 1 375 ? -7.745 -14.003 24.959 1.00 54.78 375 ASP A CA 1
ATOM 2800 C C . ASP A 1 375 ? -9.191 -14.262 24.477 1.00 54.78 375 ASP A C 1
ATOM 2802 O O . ASP A 1 375 ? -9.809 -13.421 23.827 1.00 54.78 375 ASP A O 1
ATOM 2806 N N . ALA A 1 376 ? -9.670 -15.486 24.697 1.00 44.62 376 ALA A N 1
ATOM 2807 C CA . ALA A 1 376 ? -10.680 -16.166 23.885 1.00 44.62 376 ALA A CA 1
ATOM 2808 C C . ALA A 1 376 ? -12.061 -15.484 23.708 1.00 44.62 376 ALA A C 1
ATOM 2810 O O . ALA A 1 376 ? -12.587 -14.838 24.611 1.00 44.62 376 ALA A O 1
ATOM 2811 N N . ALA A 1 377 ? -12.694 -15.843 22.578 1.00 38.81 377 ALA A N 1
ATOM 2812 C CA . ALA A 1 377 ? -14.130 -15.841 22.272 1.00 38.81 377 ALA A CA 1
ATOM 2813 C C . ALA A 1 377 ? -14.829 -14.476 22.145 1.00 38.81 377 ALA A C 1
ATOM 2815 O O . ALA A 1 377 ? -15.670 -14.106 22.964 1.00 38.81 377 ALA A O 1
ATOM 2816 N N . VAL A 1 378 ? -14.597 -13.789 21.024 1.00 46.44 378 VAL A N 1
ATOM 2817 C CA . VAL A 1 378 ? -15.537 -12.771 20.536 1.00 46.44 378 VAL A CA 1
ATOM 2818 C C . VAL A 1 378 ? -16.232 -13.321 19.291 1.00 46.44 378 VAL A C 1
ATOM 2820 O O . VAL A 1 378 ? -15.681 -13.311 18.200 1.00 46.44 378 VAL A O 1
ATOM 2823 N N . MET A 1 379 ? -17.459 -13.824 19.442 1.00 43.22 379 MET A N 1
ATOM 2824 C CA . MET A 1 379 ? -18.336 -14.075 18.292 1.00 43.22 379 MET A CA 1
ATOM 2825 C C . MET A 1 379 ? -18.661 -12.730 17.639 1.00 43.22 379 MET A C 1
ATOM 2827 O O . MET A 1 379 ? -19.280 -11.881 18.283 1.00 43.22 379 MET A O 1
ATOM 2831 N N . TYR A 1 380 ? -18.266 -12.529 16.382 1.00 43.53 380 TYR A N 1
ATOM 2832 C CA . TYR A 1 380 ? -18.637 -11.336 15.624 1.00 43.53 380 TYR A CA 1
ATOM 2833 C C . TYR A 1 380 ? -19.485 -11.736 14.414 1.00 43.53 380 TYR A C 1
ATOM 2835 O O . TYR A 1 380 ? -18.976 -12.075 13.346 1.00 43.53 380 TYR A O 1
ATOM 2843 N N . GLY A 1 381 ? -20.808 -11.757 14.605 1.00 56.78 381 GLY A N 1
ATOM 2844 C CA . GLY A 1 381 ? -21.737 -12.389 13.662 1.00 56.78 381 GLY A CA 1
ATOM 2845 C C . GLY A 1 381 ? -21.588 -13.918 13.647 1.00 56.78 381 GLY A C 1
ATOM 2846 O O . GLY A 1 381 ? -21.334 -14.522 14.687 1.00 56.78 381 GLY A O 1
ATOM 2847 N N . ASP A 1 382 ? -21.714 -14.537 12.467 1.00 40.22 382 ASP A N 1
ATOM 2848 C CA . ASP A 1 382 ? -21.500 -15.985 12.253 1.00 40.22 382 ASP A CA 1
ATOM 2849 C C . ASP A 1 382 ? -20.009 -16.383 12.180 1.00 40.22 382 ASP A C 1
ATOM 2851 O O . ASP A 1 382 ? -19.676 -17.527 11.860 1.00 40.22 382 ASP A O 1
ATOM 2855 N N . ILE A 1 383 ? -19.090 -15.446 12.433 1.00 44.59 383 ILE A N 1
ATOM 2856 C CA . ILE A 1 383 ? -17.648 -15.689 12.385 1.00 44.59 383 ILE A CA 1
ATOM 2857 C C . ILE A 1 383 ? -17.143 -15.855 13.822 1.00 44.59 383 ILE A C 1
ATOM 2859 O O . ILE A 1 383 ? -17.161 -14.916 14.620 1.00 44.59 383 ILE A O 1
ATOM 2863 N N . LEU A 1 384 ? -16.695 -17.073 14.141 1.00 43.94 384 LEU A N 1
ATOM 2864 C CA . LEU A 1 384 ? -15.857 -17.333 15.312 1.00 43.94 384 LEU A CA 1
ATOM 2865 C C . LEU A 1 384 ? -14.514 -16.627 15.103 1.00 43.94 384 LEU A C 1
ATOM 2867 O O . LEU A 1 384 ? -13.843 -16.943 14.124 1.00 43.94 384 LEU A O 1
ATOM 2871 N N . ILE A 1 385 ? -14.155 -15.693 15.988 1.00 52.19 385 ILE A N 1
ATOM 2872 C CA . ILE A 1 385 ? -12.790 -15.163 16.158 1.00 52.19 385 ILE A CA 1
ATOM 2873 C C . ILE A 1 385 ? -12.001 -16.128 17.037 1.00 52.19 385 ILE A C 1
ATOM 2875 O O . ILE A 1 385 ? -12.536 -16.508 18.110 1.00 52.19 385 ILE A O 1
#

Sequence (385 aa):
MSNREASVARLESENSKHEIGYDNCALDGAAYSSTYGITTSGDTINLGFVTGSSVGSRVYLMQDNSNYRKFNLLNGEFAFYVDVSQLPCGLNGALYFTQMDQDGGTKRFPSNKAGAAYGTGYCDAQCPRDLKFINGQANVAGWNAGTGNLGSCCSKMDIWEANSFATAYTAHPCNVNSATACTGGSCTSSCDAAGCDFNSWRMGNDTFYGPGLTVDTKSKKITVVTQFITDDKTNQGNLIQINRFYVQNGQVIPNSHTSITGIDPVNSISDNYCFQKRAAFSENNVFASMGGLKQMGAAFKAGMVLVMSIWDDYSADMLWLDSDYPTSASGPGVSRGPCSTSSGVPSDVEKNYASATVSFSNIKWGELNSTFVGDAAVMYGDILI

Mean predicted aligned error: 5.36 Å

Organism: NCBI:txid1940652

Foldseek 3Di:
DDWDWDQFDDQDDDDDWWAFQDPPDTQHHDPCCQAFVWDDDGQKIKGFAFHPPDGKDKDFDAPDLQFFDFFQQEQKKKKWKKAQQLPDAQKKWFKKWWQFDGRLCCVVQVNGGCTVNRPHGDAEQLQAQLDQDHSRHGQPDCDDPSGHQKGWHTWMWTLWIDHQWWIKTFGKFFLDQHTDIDGDCCSVQRIDPVGQMDICVLLPHRQDGHPPGVNHSNLRIKMKMKHFYFPVSDSPGFGFKIFIWIADPQAIGGAAFGDQPQADRDRIDGPNNLVSLCVSVVHDSSCVVSVHSRRSSSSSVSTIIIMTMMHGDPPQLCCLAAAFPPPPDDDRSRGRTDDDSPHNNPVCCCVVSSRRMMMIGRIIMDRPPPRDGHPAFDDDDVDHD

pLDDT: mean 91.94, std 15.93, range [31.92, 98.94]